Protein AF-A0A6N2Z9L1-F1 (afdb_monomer_lite)

Organism: Enterococcus casseliflavus (NCBI:txid37734)

Foldseek 3Di:
DDDDPPDPPPPDDVVVVVVPDPPVVPPPDDDDDDDDDDDDDPPPPPPPPPPDDDDDDDDDDDDDDDDDDDDDDDDDDDDDDDDDDDDDDDDDDDDDDDDDDDDDDDDDPDVVVVVVVVVVVVVVVVVVVVVVVVVVVVVVVVVVVVVVVVVVVVVVVVVVVVVVVVVVVVVVVVVVVVVVVVVVVVVVVVVVVVVVVVVVVVVVVVVVVVVVVVVVVVVVVVVVVVVVVVVVVVVVVVVVVVVVVVVVVVVVVVVVVVVVVVVVVVVVVVVVVVVVVVVVVVVVVVVVVVVVVVVVVVVVVVVVVVVVVVVVVVVVVVVVVVVVVVVVVVVVVVVVVVVVVVCVVHDDDDDDPPVVVVVVVVVVVVVVVVVVVVVVVVVVVVVVVVVVVVVVVVVVVVVVVVVVVVVVVVVVVVVVVVVVVVVVVVVVVVVVVVVVVVVVVVVVVVVVVVVCVVVVNPPDPPDDPDDDDDDDDD

Secondary structure (DSSP, 8-state):
-------GGGS--HHHHHTT--GGGS-----------------SSS-SSS--SS------------------------------------------------------TTSHHHHHHHHHHHHHHHHHHHHHHHHHHHHHHHHHHHHHHHHHHHHHHHHHHHHHHHHHHHHHHHHHHHHHHHHHHHHHHHHHHHHHHHHHHHHHHHHHHHHHHHHHHHHHHHHHHHHHHHHHHHHHHHHHHHHHHHHHHHHHHHHHHHHHHHHHHHHHHHHHHHHHHHHHHHHHHHHHHHHHHHHHHHHHHHHHHHHHHHHHHHHHHHHHHHHHHHHHHHHHHHHHHHHHHHHTTT------SSHHHHHHHHHHHHHHHHHHHHHHHHHHHHHHHHHHHHHHHHHHHHHHHHHHHHHHHHHHHHHHHHHHHHHHHHHHHHHHHHHHHHHHHHHHHHHHHHHHHHTT------------------

pLDDT: mean 74.45, std 23.79, range [28.25, 97.25]

Radius of gyration: 96.12 Å; chains: 1; bounding box: 191×55×302 Å

Sequence (474 aa):
MAKNKDSWFFTKNIIDEINNVPDELLSLNQEETADFPILGDNRIAQELVHERLLAEKHLDDQETTPAEMTDLEDGEAVDKTSQALEAKEDSVVMDETNNETESVPQEALKSEIQAFEQQLADLQAALEKSEEEKQMAIEEQHLLERQNQELQKEMMLQVVKMDELQGHVDLMEQQASEFQKVNTQLDQDLKIQQTEIFEGVKQMEEMRMKLETTKEELQRVLEEKTALSNELLHALGENQHLRTQLKESEQQAEQLIETSHLLQAAKKENQKLQNEISQLEEPLEQIAQLSAEKNALTIQLVKATEEAATYQSQYEEKERVFNEQFSQLEQSNAELAALQSRIESGEFLQGSEYDLYVEAQEKINQLVQQNEQLTKEIEYSQKEIGEVLLTAKKQASRTLEEAQTEADHLIKAAKLELEGMENKARKILIEIDESKETVSSMYSDLQEKVRQLASGNLQVDFDKSDPQVEQMES

Structure (mmCIF, N/CA/C/O backbone):
data_AF-A0A6N2Z9L1-F1
#
_entry.id   AF-A0A6N2Z9L1-F1
#
loop_
_atom_site.group_PDB
_atom_site.id
_atom_site.type_symbol
_atom_site.label_atom_id
_atom_site.label_alt_id
_atom_site.label_comp_id
_atom_site.label_asym_id
_atom_site.label_entity_id
_atom_site.label_seq_id
_atom_site.pdbx_PDB_ins_code
_atom_site.Cartn_x
_atom_site.Cartn_y
_atom_site.Cartn_z
_atom_site.occupancy
_atom_site.B_iso_or_equiv
_atom_site.auth_seq_id
_atom_site.auth_comp_id
_atom_site.auth_asym_id
_atom_site.auth_atom_id
_atom_site.pdbx_PDB_model_num
ATOM 1 N N . MET A 1 1 ? 9.121 6.129 67.861 1.00 34.56 1 MET A N 1
ATOM 2 C CA . MET A 1 1 ? 9.938 5.436 66.837 1.00 34.56 1 MET A CA 1
ATOM 3 C C . MET A 1 1 ? 8.957 4.656 65.972 1.00 34.56 1 MET A C 1
ATOM 5 O O . MET A 1 1 ? 8.116 4.008 66.565 1.00 34.56 1 MET A O 1
ATOM 9 N N . ALA A 1 2 ? 8.884 4.711 64.649 1.00 37.03 2 ALA A N 1
ATOM 10 C CA . ALA A 1 2 ? 9.593 5.445 63.610 1.00 37.03 2 ALA A CA 1
ATOM 11 C C . ALA A 1 2 ? 8.565 5.766 62.500 1.00 37.03 2 ALA A C 1
ATOM 13 O O . ALA A 1 2 ? 7.611 5.017 62.305 1.00 37.03 2 ALA A O 1
ATOM 14 N N . LYS A 1 3 ? 8.723 6.910 61.828 1.00 39.44 3 LYS A N 1
ATOM 15 C CA . LYS A 1 3 ? 7.923 7.311 60.664 1.00 39.44 3 LYS A CA 1
ATOM 16 C C . LYS A 1 3 ? 8.639 6.783 59.418 1.00 39.44 3 LYS A C 1
ATOM 18 O O . LYS A 1 3 ? 9.708 7.305 59.124 1.00 39.44 3 LYS A O 1
ATOM 23 N N . ASN A 1 4 ? 8.061 5.835 58.683 1.00 41.41 4 ASN A N 1
ATOM 24 C CA . ASN A 1 4 ? 8.526 5.525 57.328 1.00 41.41 4 ASN A CA 1
ATOM 25 C C . ASN A 1 4 ? 7.695 6.335 56.334 1.00 41.41 4 ASN A C 1
ATOM 27 O O . ASN A 1 4 ? 6.544 6.020 56.042 1.00 41.41 4 ASN A O 1
ATOM 31 N N . LYS A 1 5 ? 8.288 7.443 55.887 1.00 46.16 5 LYS A N 1
ATOM 32 C CA . LYS A 1 5 ? 7.905 8.158 54.674 1.00 46.16 5 LYS A CA 1
ATOM 33 C C . LYS A 1 5 ? 8.788 7.621 53.550 1.00 46.16 5 LYS A C 1
ATOM 35 O O . LYS A 1 5 ? 9.787 8.252 53.232 1.00 46.16 5 LYS A O 1
ATOM 40 N N . ASP A 1 6 ? 8.406 6.505 52.946 1.00 44.38 6 ASP A N 1
ATOM 41 C CA . ASP A 1 6 ? 9.036 6.066 51.700 1.00 44.38 6 ASP A CA 1
ATOM 42 C C . ASP A 1 6 ? 8.175 6.559 50.541 1.00 44.38 6 ASP A C 1
ATOM 44 O O . ASP A 1 6 ? 7.318 5.876 49.990 1.00 44.38 6 ASP A O 1
ATOM 48 N N . SER A 1 7 ? 8.366 7.847 50.258 1.00 38.62 7 SER A N 1
ATOM 49 C CA . SER A 1 7 ? 7.917 8.476 49.027 1.00 38.62 7 SER A CA 1
ATOM 50 C C . SER A 1 7 ? 8.816 7.976 47.897 1.00 38.62 7 SER A C 1
ATOM 52 O O . SER A 1 7 ? 10.031 8.164 47.950 1.00 38.62 7 SER A O 1
ATOM 54 N N . TRP A 1 8 ? 8.203 7.403 46.861 1.00 47.47 8 TRP A N 1
ATOM 55 C CA . TRP A 1 8 ? 8.807 6.979 45.585 1.00 47.47 8 TRP A CA 1
ATOM 56 C C . TRP A 1 8 ? 9.683 8.065 44.914 1.00 47.47 8 TRP A C 1
ATOM 58 O O . TRP A 1 8 ? 10.462 7.788 44.009 1.00 47.47 8 TRP A O 1
ATOM 68 N N . PHE A 1 9 ? 9.594 9.317 45.364 1.00 43.88 9 PHE A N 1
ATOM 69 C CA . PHE A 1 9 ? 10.254 10.470 44.756 1.00 43.88 9 PHE A CA 1
ATOM 70 C C . PHE A 1 9 ? 11.714 10.730 45.174 1.00 43.88 9 PHE A C 1
ATOM 72 O O . PHE A 1 9 ? 12.307 11.658 44.633 1.00 43.88 9 PHE A O 1
ATOM 79 N N . PHE A 1 10 ? 12.323 9.963 46.089 1.00 47.03 10 PHE A N 1
ATOM 80 C CA . PHE A 1 10 ? 13.676 10.282 46.599 1.00 47.03 10 PHE A CA 1
ATOM 81 C C . PHE A 1 10 ? 14.790 9.283 46.255 1.00 47.03 10 PHE A C 1
ATOM 83 O O . PHE A 1 10 ? 15.887 9.393 46.796 1.00 47.03 10 PHE A O 1
ATOM 90 N N . THR A 1 11 ? 14.572 8.348 45.329 1.00 50.78 11 THR A N 1
ATOM 91 C CA . THR A 1 11 ? 15.596 7.349 44.957 1.00 50.78 11 THR A CA 1
ATOM 92 C C . THR A 1 11 ? 16.012 7.418 43.488 1.00 50.78 11 THR A C 1
ATOM 94 O O . THR A 1 11 ? 16.220 6.393 42.847 1.00 50.78 11 THR A O 1
ATOM 97 N N . LYS A 1 12 ? 16.177 8.624 42.937 1.00 46.12 12 LYS A N 1
ATOM 98 C CA . LYS A 1 12 ? 16.974 8.808 41.717 1.00 46.12 12 LYS A CA 1
ATOM 99 C C . LYS A 1 12 ? 17.854 10.047 41.827 1.00 46.12 12 LYS A C 1
ATOM 101 O O . LYS A 1 12 ? 17.383 11.179 41.872 1.00 46.12 12 LYS A O 1
ATOM 106 N N . ASN A 1 13 ? 19.151 9.786 41.908 1.00 48.53 13 ASN A N 1
ATOM 107 C CA . ASN A 1 13 ? 20.223 10.760 41.985 1.00 48.53 13 ASN A CA 1
ATOM 108 C C . ASN A 1 13 ? 20.465 11.304 40.565 1.00 48.53 13 ASN A C 1
ATOM 110 O O . ASN A 1 13 ? 21.193 10.703 39.783 1.00 48.53 13 ASN A O 1
ATOM 114 N N . ILE A 1 14 ? 19.810 12.416 40.209 1.00 50.84 14 ILE A N 1
ATOM 115 C CA . ILE A 1 14 ? 19.892 13.062 38.876 1.00 50.84 14 ILE A CA 1
ATOM 116 C C . ILE A 1 14 ? 21.347 13.414 38.493 1.00 50.84 14 ILE A C 1
ATOM 118 O O . ILE A 1 14 ? 21.681 13.532 37.319 1.00 50.84 14 ILE A O 1
ATOM 122 N N . ILE A 1 15 ? 22.238 13.531 39.478 1.00 51.38 15 ILE A N 1
ATOM 123 C CA . ILE A 1 15 ? 23.654 13.856 39.275 1.00 51.38 15 ILE A CA 1
ATOM 124 C C . ILE A 1 15 ? 24.452 12.654 38.731 1.00 51.38 15 ILE A C 1
ATOM 126 O O . ILE A 1 15 ? 25.419 12.857 38.000 1.00 51.38 15 ILE A O 1
ATOM 130 N N . ASP A 1 16 ? 24.024 11.414 38.993 1.00 50.62 16 ASP A N 1
ATOM 131 C CA . ASP A 1 16 ? 24.717 10.219 38.486 1.00 50.62 16 ASP A CA 1
ATOM 132 C C . ASP A 1 16 ? 24.370 9.918 37.012 1.00 50.62 16 ASP A C 1
ATOM 134 O O . ASP A 1 16 ? 25.145 9.263 36.319 1.00 50.62 16 ASP A O 1
ATOM 138 N N . GLU A 1 17 ? 23.254 10.448 36.493 1.00 49.97 17 GLU A N 1
ATOM 139 C CA . GLU A 1 17 ? 22.849 10.322 35.078 1.00 49.97 17 GLU A CA 1
ATOM 140 C C . GLU A 1 17 ? 23.557 11.344 34.161 1.00 49.97 17 GLU A C 1
ATOM 142 O O . GLU A 1 17 ? 23.664 11.110 32.961 1.00 49.97 17 GLU A O 1
ATOM 147 N N . ILE A 1 18 ? 24.115 12.434 34.708 1.00 49.81 18 ILE A N 1
ATOM 148 C CA . ILE A 1 18 ? 24.914 13.410 33.936 1.00 49.81 18 ILE A CA 1
ATOM 149 C C . ILE A 1 18 ? 26.345 12.898 33.699 1.00 49.81 18 ILE A C 1
ATOM 151 O O . ILE A 1 18 ? 26.945 13.203 32.673 1.00 49.81 18 ILE A O 1
ATOM 155 N N . ASN A 1 19 ? 26.879 12.064 34.597 1.00 50.06 19 ASN A N 1
ATOM 156 C CA . ASN A 1 19 ? 28.230 11.503 34.468 1.00 50.06 19 ASN A CA 1
ATOM 157 C C . ASN A 1 19 ? 28.311 10.246 33.583 1.00 50.06 19 ASN A C 1
ATOM 159 O O . ASN A 1 19 ? 29.397 9.697 33.422 1.00 50.06 19 ASN A O 1
ATOM 163 N N . ASN A 1 20 ? 27.190 9.777 33.026 1.00 51.69 20 ASN A N 1
ATOM 164 C CA . ASN A 1 20 ? 27.131 8.579 32.180 1.00 51.69 20 ASN A CA 1
ATOM 165 C C . ASN A 1 20 ? 26.583 8.862 30.772 1.00 51.69 20 ASN A C 1
ATOM 167 O O . ASN A 1 20 ? 26.156 7.942 30.072 1.00 51.69 20 ASN A O 1
ATOM 171 N N . VAL A 1 21 ? 26.594 10.129 30.351 1.00 46.19 21 VAL A N 1
ATOM 172 C CA . VAL A 1 21 ? 26.366 10.486 28.950 1.00 46.19 21 VAL A CA 1
ATOM 173 C C . VAL A 1 21 ? 27.643 10.144 28.171 1.00 46.19 21 VAL A C 1
ATOM 175 O O . VAL A 1 21 ? 28.704 10.658 28.520 1.00 46.19 21 VAL A O 1
ATOM 178 N N . PRO A 1 22 ? 27.581 9.274 27.148 1.00 48.06 22 PRO A N 1
ATOM 179 C CA . PRO A 1 22 ? 28.716 9.022 26.268 1.00 48.06 22 PRO A CA 1
ATOM 180 C C . PRO A 1 22 ? 29.134 10.320 25.566 1.00 48.06 22 PRO A C 1
ATOM 182 O O . PRO A 1 22 ? 28.274 11.049 25.069 1.00 48.06 22 PRO A O 1
ATOM 185 N N . ASP A 1 23 ? 30.440 10.572 25.458 1.00 47.66 23 ASP A N 1
ATOM 186 C CA . ASP A 1 23 ? 31.032 11.757 24.804 1.00 47.66 23 ASP A CA 1
ATOM 187 C C . ASP A 1 23 ? 30.686 11.905 23.298 1.00 47.66 23 ASP A C 1
ATOM 189 O O . ASP A 1 23 ? 31.132 12.839 22.635 1.00 47.66 23 ASP A O 1
ATOM 193 N N . GLU A 1 24 ? 29.849 11.031 22.734 1.00 51.47 24 GLU A N 1
ATOM 194 C CA . GLU A 1 24 ? 29.430 11.043 21.326 1.00 51.47 24 GLU A CA 1
ATOM 195 C C . GLU A 1 24 ? 28.335 12.072 20.987 1.00 51.47 24 GLU A C 1
ATOM 197 O O . GLU A 1 24 ? 27.987 12.223 19.820 1.00 51.47 24 GLU A O 1
ATOM 202 N N . LEU A 1 25 ? 27.806 12.825 21.961 1.00 45.41 25 LEU A N 1
ATOM 203 C CA . LEU A 1 25 ? 26.808 13.884 21.712 1.00 45.41 25 LEU A CA 1
ATOM 204 C C . LEU A 1 25 ? 27.345 15.321 21.847 1.00 45.41 25 LEU A C 1
ATOM 206 O O . LEU A 1 25 ? 26.564 16.271 21.786 1.00 45.41 25 LEU A O 1
ATOM 210 N N . LEU A 1 26 ? 28.664 15.508 21.984 1.00 42.81 26 LEU A N 1
ATOM 211 C CA . LEU A 1 26 ? 29.300 16.834 22.092 1.00 42.81 26 LEU A CA 1
ATOM 212 C C . LEU A 1 26 ? 30.445 17.084 21.090 1.00 42.81 26 LEU A C 1
ATOM 214 O O . LEU A 1 26 ? 31.240 18.004 21.277 1.00 42.81 26 LEU A O 1
ATOM 218 N N . SER A 1 27 ? 30.504 16.341 19.984 1.00 37.16 27 SER A N 1
ATOM 219 C CA . SER A 1 27 ? 31.455 16.570 18.887 1.00 37.16 27 SER A CA 1
ATOM 220 C C . SER A 1 27 ? 30.770 17.105 17.623 1.00 37.16 27 SER A C 1
ATOM 222 O O . SER A 1 27 ? 30.781 16.488 16.565 1.00 37.16 27 SER A O 1
ATOM 224 N N . LEU A 1 28 ? 30.212 18.313 17.705 1.00 34.84 28 LEU A N 1
ATOM 225 C CA . LEU A 1 28 ? 30.018 19.157 16.521 1.00 34.84 28 LEU A CA 1
ATOM 226 C C . LEU A 1 28 ? 31.145 20.182 16.491 1.00 34.84 28 LEU A C 1
ATOM 228 O O . LEU A 1 28 ? 31.010 21.323 16.922 1.00 34.84 28 LEU A O 1
ATOM 232 N N . ASN A 1 29 ? 32.293 19.713 16.017 1.00 33.12 29 ASN A N 1
ATOM 233 C CA . ASN A 1 29 ? 33.396 20.543 15.579 1.00 33.12 29 ASN A CA 1
ATOM 234 C C . ASN A 1 29 ? 33.976 19.946 14.296 1.00 33.12 29 ASN A C 1
ATOM 236 O O . ASN A 1 29 ? 34.119 18.731 14.189 1.00 33.12 29 ASN A O 1
ATOM 240 N N . GLN A 1 30 ? 34.389 20.866 13.425 1.00 32.25 30 GLN A N 1
ATOM 241 C CA . GLN A 1 30 ? 35.396 20.719 12.373 1.00 32.25 30 GLN A CA 1
ATOM 242 C C . GLN A 1 30 ? 34.903 20.256 10.998 1.00 32.25 30 GLN A C 1
ATOM 244 O O . GLN A 1 30 ? 34.936 19.089 10.621 1.00 32.25 30 GLN A O 1
ATOM 249 N N . GLU A 1 31 ? 34.544 21.271 10.206 1.00 39.78 31 GLU A N 1
ATOM 250 C CA . GLU A 1 31 ? 35.056 21.411 8.843 1.00 39.78 31 GLU A CA 1
ATOM 251 C C . GLU A 1 31 ? 36.557 21.079 8.810 1.00 39.78 31 GLU A C 1
ATOM 253 O O . GLU A 1 31 ? 37.349 21.792 9.417 1.00 39.78 31 GLU A O 1
ATOM 258 N N . GLU A 1 32 ? 36.926 19.993 8.133 1.00 39.19 32 GLU A N 1
ATOM 259 C CA . GLU A 1 32 ? 38.132 19.871 7.299 1.00 39.19 32 GLU A CA 1
ATOM 260 C C . GLU A 1 32 ? 38.223 18.450 6.719 1.00 39.19 32 GLU A C 1
ATOM 262 O O . GLU A 1 32 ? 38.509 17.493 7.429 1.00 39.19 32 GLU A O 1
ATOM 267 N N . THR A 1 33 ? 38.026 18.320 5.404 1.00 30.00 33 THR A N 1
ATOM 268 C CA . THR A 1 33 ? 38.770 17.383 4.535 1.00 30.00 33 THR A CA 1
ATOM 269 C C . THR A 1 33 ? 38.878 18.078 3.168 1.00 30.00 33 THR A C 1
ATOM 271 O O . THR A 1 33 ? 37.869 18.385 2.545 1.00 30.00 33 THR A O 1
ATOM 274 N N . ALA A 1 34 ? 40.017 18.685 2.832 1.00 29.78 34 ALA A N 1
ATOM 275 C CA . ALA A 1 34 ? 41.231 18.068 2.287 1.00 29.78 34 ALA A CA 1
ATOM 276 C C . ALA A 1 34 ? 41.051 17.520 0.853 1.00 29.78 34 ALA A C 1
ATOM 278 O O . ALA A 1 34 ? 40.665 16.374 0.647 1.00 29.78 34 ALA A O 1
ATOM 279 N N . ASP A 1 35 ? 41.325 18.410 -0.107 1.00 34.75 35 ASP A N 1
ATOM 280 C CA . ASP A 1 35 ? 42.263 18.270 -1.234 1.00 34.75 35 ASP A CA 1
ATOM 281 C C . ASP A 1 35 ? 42.417 16.909 -1.947 1.00 34.75 35 ASP A C 1
ATOM 283 O O . ASP A 1 35 ? 42.972 15.960 -1.400 1.00 34.75 35 ASP A O 1
ATOM 287 N N . PHE A 1 36 ? 42.072 16.896 -3.243 1.00 28.84 36 PHE A N 1
ATOM 288 C CA . PHE A 1 36 ? 42.640 16.045 -4.304 1.00 28.84 36 PHE A CA 1
ATOM 289 C C . PHE A 1 36 ? 42.504 16.779 -5.667 1.00 28.84 36 PHE A C 1
ATOM 291 O O . PHE A 1 36 ? 41.683 17.684 -5.800 1.00 28.84 36 PHE A O 1
ATOM 298 N N . PRO A 1 37 ? 43.350 16.482 -6.671 1.00 36.31 37 PRO A N 1
ATOM 299 C CA . PRO A 1 37 ? 44.299 17.428 -7.248 1.00 36.31 37 PRO A CA 1
ATOM 300 C C . PRO A 1 37 ? 43.821 18.060 -8.564 1.00 36.31 37 PRO A C 1
ATOM 302 O O . PRO A 1 37 ? 43.278 17.384 -9.435 1.00 36.31 37 PRO A O 1
ATOM 305 N N . ILE A 1 38 ? 44.140 19.344 -8.758 1.00 35.97 38 ILE A N 1
ATOM 306 C CA . ILE A 1 38 ? 44.044 20.029 -10.054 1.00 35.97 38 ILE A CA 1
ATOM 307 C C . ILE A 1 38 ? 45.458 20.152 -10.635 1.00 35.97 38 ILE A C 1
ATOM 309 O O . ILE A 1 38 ? 46.213 21.065 -10.315 1.00 35.97 38 ILE A O 1
ATOM 313 N N . LEU A 1 39 ? 45.805 19.195 -11.491 1.00 33.56 39 LEU A N 1
ATOM 314 C CA . LEU A 1 39 ? 46.892 19.224 -12.475 1.00 33.56 39 LEU A CA 1
ATOM 315 C C . LEU A 1 39 ? 46.379 18.370 -13.648 1.00 33.56 39 LEU A C 1
ATOM 317 O O . LEU A 1 39 ? 46.007 17.225 -13.435 1.00 33.56 39 LEU A O 1
ATOM 321 N N . GLY A 1 40 ? 46.280 18.836 -14.885 1.00 28.25 40 GLY A N 1
ATOM 322 C CA . GLY A 1 40 ? 46.702 20.099 -15.452 1.00 28.25 40 GLY A CA 1
ATOM 323 C C . GLY A 1 40 ? 46.278 20.187 -16.920 1.00 28.25 40 GLY A C 1
ATOM 324 O O . GLY A 1 40 ? 45.536 19.354 -17.434 1.00 28.25 40 GLY A O 1
ATOM 325 N N . ASP A 1 41 ? 46.821 21.213 -17.558 1.00 34.66 41 ASP A N 1
ATOM 326 C CA . ASP A 1 41 ? 46.960 21.376 -19.002 1.00 34.66 41 ASP A CA 1
ATOM 327 C C . ASP A 1 41 ? 45.727 21.853 -19.768 1.00 34.66 41 ASP A C 1
ATOM 329 O O . ASP A 1 41 ? 45.178 21.250 -20.687 1.00 34.66 41 ASP A O 1
ATOM 333 N N . ASN A 1 42 ? 45.425 23.102 -19.432 1.00 41.91 42 ASN A N 1
ATOM 334 C CA . ASN A 1 42 ? 45.226 24.199 -20.370 1.00 41.91 42 ASN A CA 1
ATOM 335 C C . ASN A 1 42 ? 46.070 24.047 -21.661 1.00 41.91 42 ASN A C 1
ATOM 337 O O . ASN A 1 42 ? 47.183 24.564 -21.770 1.00 41.91 42 ASN A O 1
ATOM 341 N N . ARG A 1 43 ? 45.534 23.326 -22.648 1.00 38.75 43 ARG A N 1
ATOM 342 C CA . ARG A 1 43 ? 46.107 23.207 -23.997 1.00 38.75 43 ARG A CA 1
ATOM 343 C C . ARG A 1 43 ? 45.040 23.343 -25.090 1.00 38.75 43 ARG A C 1
ATOM 345 O O . ARG A 1 43 ? 45.110 22.692 -26.120 1.00 38.75 43 ARG A O 1
ATOM 352 N N . ILE A 1 44 ? 44.061 24.222 -24.861 1.00 39.25 44 ILE A N 1
ATOM 353 C CA . ILE A 1 44 ? 43.021 24.600 -25.845 1.00 39.25 44 ILE A CA 1
ATOM 354 C C . ILE A 1 44 ? 43.059 26.125 -26.103 1.00 39.25 44 ILE A C 1
ATOM 356 O O . ILE A 1 44 ? 42.100 26.741 -26.546 1.00 39.25 44 ILE A O 1
ATOM 360 N N . ALA A 1 45 ? 44.202 26.768 -25.838 1.00 38.72 45 ALA A N 1
ATOM 361 C CA . ALA A 1 45 ? 44.409 28.202 -26.071 1.00 38.72 45 ALA A CA 1
ATOM 362 C C . ALA A 1 45 ? 45.512 28.514 -27.105 1.00 38.72 45 ALA A C 1
ATOM 364 O O . ALA A 1 45 ? 46.008 29.637 -27.146 1.00 38.72 45 ALA A O 1
ATOM 365 N N . GLN A 1 46 ? 45.913 27.548 -27.944 1.00 42.44 46 GLN A N 1
ATOM 366 C CA . GLN A 1 46 ? 46.946 27.767 -28.973 1.00 42.44 46 GLN A CA 1
ATOM 367 C C . GLN A 1 46 ? 46.644 27.203 -30.370 1.00 42.44 46 GLN A C 1
ATOM 369 O O . GLN A 1 46 ? 47.536 27.180 -31.209 1.00 42.44 46 GLN A O 1
ATOM 374 N N . GLU A 1 47 ? 45.398 26.851 -30.686 1.00 42.25 47 GLU A N 1
ATOM 375 C CA . GLU A 1 47 ? 45.046 26.354 -32.031 1.00 42.25 47 GLU A CA 1
ATOM 376 C C . GLU A 1 47 ? 43.936 27.169 -32.706 1.00 42.25 47 GLU A C 1
ATOM 378 O O . GLU A 1 47 ? 43.105 26.665 -33.446 1.00 42.25 47 GLU A O 1
ATOM 383 N N . LEU A 1 48 ? 43.955 28.484 -32.471 1.00 43.00 48 LEU A N 1
ATOM 384 C CA . LEU A 1 48 ? 43.043 29.459 -33.083 1.00 43.00 48 LEU A CA 1
ATOM 385 C C . LEU A 1 48 ? 43.757 30.366 -34.106 1.00 43.00 48 LEU A C 1
ATOM 387 O O . LEU A 1 48 ? 43.393 31.527 -34.274 1.00 43.00 48 LEU A O 1
ATOM 391 N N . VAL A 1 49 ? 44.806 29.857 -34.773 1.00 49.09 49 VAL A N 1
ATOM 392 C CA . VAL A 1 49 ? 45.616 30.635 -35.740 1.00 49.09 49 VAL A CA 1
ATOM 393 C C . VAL A 1 49 ? 45.904 29.918 -37.075 1.00 49.09 49 VAL A C 1
ATOM 395 O O . VAL A 1 49 ? 46.470 30.553 -37.958 1.00 49.09 49 VAL A O 1
ATOM 398 N N . HIS A 1 50 ? 45.489 28.666 -37.325 1.00 40.78 50 HIS A N 1
ATOM 399 C CA . HIS A 1 50 ? 45.937 27.977 -38.557 1.00 40.78 50 HIS A CA 1
ATOM 400 C C . HIS A 1 50 ? 44.893 27.453 -39.546 1.00 40.78 50 HIS A C 1
ATOM 402 O O . HIS A 1 50 ? 45.264 26.741 -40.470 1.00 40.78 50 HIS A O 1
ATOM 408 N N . GLU A 1 51 ? 43.632 27.874 -39.477 1.00 39.09 51 GLU A N 1
ATOM 409 C CA . GLU A 1 51 ? 42.674 27.478 -40.522 1.00 39.09 51 GLU A CA 1
ATOM 410 C C . GLU A 1 51 ? 41.760 28.625 -40.946 1.00 39.09 51 GLU A C 1
ATOM 412 O O . GLU A 1 51 ? 40.538 28.601 -40.844 1.00 39.09 51 GLU A O 1
ATOM 417 N N . ARG A 1 52 ? 42.396 29.691 -41.436 1.00 41.97 52 ARG A N 1
ATOM 418 C CA . ARG A 1 52 ? 41.722 30.743 -42.198 1.00 41.97 52 ARG A CA 1
ATOM 419 C C . ARG A 1 52 ? 42.442 30.972 -43.516 1.00 41.97 52 ARG A C 1
ATOM 421 O O . ARG A 1 52 ? 42.999 32.038 -43.745 1.00 41.97 52 ARG A O 1
ATOM 428 N N . LEU A 1 53 ? 42.443 29.958 -44.371 1.00 44.78 53 LEU A N 1
ATOM 429 C CA . LEU A 1 53 ? 42.661 30.128 -45.802 1.00 44.78 53 LEU A CA 1
ATOM 430 C C . LEU A 1 53 ? 42.227 28.856 -46.518 1.00 44.78 53 LEU A C 1
ATOM 432 O O . LEU A 1 53 ? 42.930 27.858 -46.453 1.00 44.78 53 LEU A O 1
ATOM 436 N N . LEU A 1 54 ? 41.082 28.972 -47.199 1.00 40.19 54 LEU A N 1
ATOM 437 C CA . LEU A 1 54 ? 40.566 28.176 -48.322 1.00 40.19 54 LEU A CA 1
ATOM 438 C C . LEU A 1 54 ? 39.145 27.679 -48.053 1.00 40.19 54 LEU A C 1
ATOM 440 O O . LEU A 1 54 ? 38.948 26.566 -47.588 1.00 40.19 54 LEU A O 1
ATOM 444 N N . ALA A 1 55 ? 38.167 28.525 -48.389 1.00 32.12 55 ALA A N 1
ATOM 445 C CA . ALA A 1 55 ? 37.062 28.196 -49.299 1.00 32.12 55 ALA A CA 1
ATOM 446 C C . ALA A 1 55 ? 35.847 29.102 -49.039 1.00 32.12 55 ALA A C 1
ATOM 448 O O . ALA A 1 55 ? 35.047 28.832 -48.153 1.00 32.12 55 ALA A O 1
ATOM 449 N N . GLU A 1 56 ? 35.655 30.121 -49.883 1.00 32.03 56 GLU A N 1
ATOM 450 C CA . GLU A 1 56 ? 34.310 30.588 -50.240 1.00 32.03 56 GLU A CA 1
ATOM 451 C C . GLU A 1 56 ? 34.306 31.165 -51.673 1.00 32.03 56 GLU A C 1
ATOM 453 O O . GLU A 1 56 ? 34.822 32.239 -51.959 1.00 32.03 56 GLU A O 1
ATOM 458 N N . LYS A 1 57 ? 33.872 30.293 -52.588 1.00 35.97 57 LYS A N 1
ATOM 459 C CA . LYS A 1 57 ? 32.972 30.445 -53.749 1.00 35.97 57 LYS A CA 1
ATOM 460 C C . LYS A 1 57 ? 32.634 31.858 -54.313 1.00 35.97 57 LYS A C 1
ATOM 462 O O . LYS A 1 57 ? 32.067 32.660 -53.590 1.00 35.97 57 LYS A O 1
ATOM 467 N N . HIS A 1 58 ? 32.883 32.015 -55.635 1.00 33.25 58 HIS A N 1
ATOM 468 C CA . HIS A 1 58 ? 32.172 32.713 -56.761 1.00 33.25 58 HIS A CA 1
ATOM 469 C C . HIS A 1 58 ? 31.294 33.970 -56.495 1.00 33.25 58 HIS A C 1
ATOM 471 O O . HIS A 1 58 ? 30.624 34.023 -55.479 1.00 33.25 58 HIS A O 1
ATOM 477 N N . LEU A 1 59 ? 31.088 34.989 -57.350 1.00 32.91 59 LEU A N 1
ATOM 478 C CA . LEU A 1 59 ? 31.227 35.349 -58.787 1.00 32.91 59 LEU A CA 1
ATOM 479 C C . LEU A 1 59 ? 31.679 36.853 -58.835 1.00 32.91 59 LEU A C 1
ATOM 481 O O . LEU A 1 59 ? 31.688 37.484 -57.782 1.00 32.91 59 LEU A O 1
ATOM 485 N N . ASP A 1 60 ? 32.113 37.532 -59.905 1.00 30.55 60 ASP A N 1
ATOM 486 C CA . ASP A 1 60 ? 31.531 37.734 -61.245 1.00 30.55 60 ASP A CA 1
ATOM 487 C C . ASP A 1 60 ? 32.512 38.546 -62.132 1.00 30.55 60 ASP A C 1
ATOM 489 O O . ASP A 1 60 ? 33.392 39.237 -61.615 1.00 30.55 60 ASP A O 1
ATOM 493 N N . ASP A 1 61 ? 32.274 38.486 -63.446 1.00 30.80 61 ASP A N 1
ATOM 494 C CA . ASP A 1 61 ? 32.630 39.437 -64.516 1.00 30.80 61 ASP A CA 1
ATOM 495 C C . ASP A 1 61 ? 34.103 39.766 -64.844 1.00 30.80 61 ASP A C 1
ATOM 497 O O . ASP A 1 61 ? 34.762 40.575 -64.195 1.00 30.80 61 ASP A O 1
ATOM 501 N N . GLN A 1 62 ? 34.564 39.292 -66.011 1.00 32.62 62 GLN A N 1
ATOM 502 C CA . GLN A 1 62 ? 34.643 40.159 -67.199 1.00 32.62 62 GLN A CA 1
ATOM 503 C C . GLN A 1 62 ? 34.961 39.382 -68.487 1.00 32.62 62 GLN A C 1
ATOM 505 O O . GLN A 1 62 ? 35.813 38.498 -68.542 1.00 32.62 62 GLN A O 1
ATOM 510 N N . GLU A 1 63 ? 34.232 39.774 -69.529 1.00 31.17 63 GLU A N 1
ATOM 511 C CA . GLU A 1 63 ? 34.365 39.421 -70.937 1.00 31.17 63 GLU A CA 1
ATOM 512 C C . GLU A 1 63 ? 35.762 39.742 -71.500 1.00 31.17 63 GLU A C 1
ATOM 514 O O . GLU A 1 63 ? 36.353 40.768 -71.166 1.00 31.17 63 GLU A O 1
ATOM 519 N N . THR A 1 64 ? 36.262 38.928 -72.436 1.00 29.56 64 THR A N 1
ATOM 520 C CA . THR A 1 64 ? 36.516 39.328 -73.841 1.00 29.56 64 THR A CA 1
ATOM 521 C C . THR A 1 64 ? 37.183 38.194 -74.640 1.00 29.56 64 THR A C 1
ATOM 523 O O . THR A 1 64 ? 38.235 37.697 -74.265 1.00 29.56 64 THR A O 1
ATOM 526 N N . THR A 1 65 ? 36.509 37.834 -75.742 1.00 34.09 65 THR A N 1
ATOM 527 C CA . THR A 1 65 ? 36.970 37.247 -77.026 1.00 34.09 65 THR A CA 1
ATOM 528 C C . THR A 1 65 ? 37.812 35.952 -77.048 1.00 34.09 65 THR A C 1
ATOM 530 O O . THR A 1 65 ? 38.810 35.790 -76.356 1.00 34.09 65 THR A O 1
ATOM 533 N N . PRO A 1 66 ? 37.465 35.031 -77.969 1.00 35.69 66 PRO A N 1
ATOM 534 C CA . PRO A 1 66 ? 38.295 34.940 -79.170 1.00 35.69 66 PRO A CA 1
ATOM 535 C C . PRO A 1 66 ? 37.480 34.868 -80.468 1.00 35.69 66 PRO A C 1
ATOM 537 O O . PRO A 1 66 ? 36.413 34.261 -80.541 1.00 35.69 66 PRO A O 1
ATOM 540 N N . ALA A 1 67 ? 38.016 35.531 -81.490 1.00 31.66 67 ALA A N 1
ATOM 541 C CA . ALA A 1 67 ? 37.488 35.570 -82.84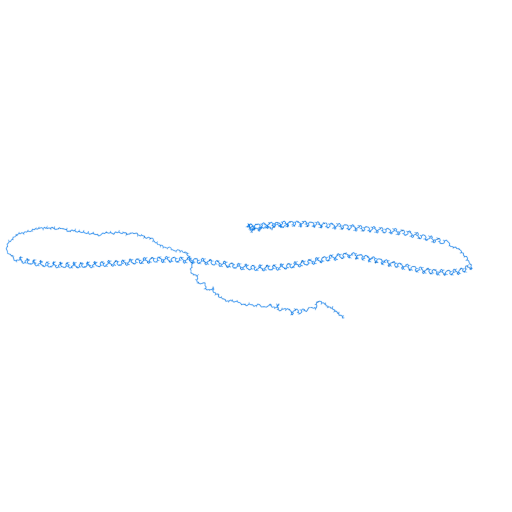1 1.00 31.66 67 ALA A CA 1
ATOM 542 C C . ALA A 1 67 ? 37.814 34.279 -83.612 1.00 31.66 67 ALA A C 1
ATOM 544 O O . ALA A 1 67 ? 38.938 33.786 -83.574 1.00 31.66 67 ALA A O 1
ATOM 545 N N . GLU A 1 68 ? 36.766 33.782 -84.264 1.00 31.67 68 GLU A N 1
ATOM 546 C CA . GLU A 1 68 ? 36.666 33.128 -85.574 1.00 31.67 68 GLU A CA 1
ATOM 547 C C . GLU A 1 68 ? 37.902 32.530 -86.272 1.00 31.67 68 GLU A C 1
ATOM 549 O O . GLU A 1 68 ? 38.876 33.211 -86.566 1.00 31.67 68 GLU A O 1
ATOM 554 N N . MET A 1 69 ? 37.683 31.272 -86.684 1.00 31.94 69 MET A N 1
ATOM 555 C CA . MET A 1 69 ? 37.846 30.711 -88.037 1.00 31.94 69 MET A CA 1
ATOM 556 C C . MET A 1 69 ? 39.199 30.867 -88.745 1.00 31.94 69 MET A C 1
ATOM 558 O O . MET A 1 69 ? 39.618 31.963 -89.085 1.00 31.94 69 MET A O 1
ATOM 562 N N . THR A 1 70 ? 39.779 29.734 -89.147 1.00 32.47 70 THR A N 1
ATOM 563 C CA . THR A 1 70 ? 39.546 29.170 -90.493 1.00 32.47 70 THR A CA 1
ATOM 564 C C . THR A 1 70 ? 40.194 27.792 -90.592 1.00 32.47 70 THR A C 1
ATOM 566 O O . THR A 1 70 ? 41.414 27.673 -90.486 1.00 32.47 70 THR A O 1
ATOM 569 N N . ASP A 1 71 ? 39.362 26.782 -90.837 1.00 34.59 71 ASP A N 1
ATOM 570 C CA . ASP A 1 71 ? 39.730 25.581 -91.581 1.00 34.59 71 ASP A CA 1
ATOM 571 C C . ASP A 1 71 ? 40.051 25.980 -93.028 1.00 34.59 71 ASP A C 1
ATOM 573 O O . ASP A 1 71 ? 39.337 26.802 -93.606 1.00 34.59 71 ASP A O 1
ATOM 577 N N . LEU A 1 72 ? 41.087 25.386 -93.620 1.00 35.72 72 LEU A N 1
ATOM 578 C CA . LEU A 1 72 ? 41.247 25.324 -95.070 1.00 35.72 72 LEU A CA 1
ATOM 579 C C . LEU A 1 72 ? 41.807 23.956 -95.466 1.00 35.72 72 LEU A C 1
ATOM 581 O O . LEU A 1 72 ? 42.856 23.519 -94.991 1.00 35.72 72 LEU A O 1
ATOM 585 N N . GLU A 1 73 ? 41.012 23.326 -96.319 1.00 34.97 73 GLU A N 1
ATOM 586 C CA . GLU A 1 73 ? 41.166 22.061 -97.020 1.00 34.97 73 GLU A CA 1
ATOM 587 C C . GLU A 1 73 ? 42.330 22.048 -98.026 1.00 34.97 73 GLU A C 1
ATOM 589 O O . GLU A 1 73 ? 42.777 23.084 -98.516 1.00 34.97 73 GLU A O 1
ATOM 594 N N . ASP A 1 74 ? 42.727 20.815 -98.348 1.00 31.83 74 ASP A N 1
ATOM 595 C CA . ASP A 1 74 ? 43.046 20.262 -99.667 1.00 31.83 74 ASP A CA 1
ATOM 596 C C . ASP A 1 74 ? 44.009 20.984 -100.623 1.00 31.83 74 ASP A C 1
ATOM 598 O O . ASP A 1 74 ? 43.792 22.080 -101.137 1.00 31.83 74 ASP A O 1
ATOM 602 N N . GLY A 1 75 ? 45.036 20.223 -101.007 1.00 30.42 75 GLY A N 1
ATOM 603 C CA . GLY A 1 75 ? 45.904 20.495 -102.145 1.00 30.42 75 GLY A CA 1
ATOM 604 C C . GLY A 1 75 ? 46.576 19.217 -102.639 1.00 30.42 75 GLY A C 1
ATOM 605 O O . GLY A 1 75 ? 47.777 19.034 -102.455 1.00 30.42 75 GLY A O 1
ATOM 606 N N . GLU A 1 76 ? 45.793 18.323 -103.246 1.00 31.58 76 GLU A N 1
ATOM 607 C CA . GLU A 1 76 ? 46.280 17.214 -104.072 1.00 31.58 76 GLU A CA 1
ATOM 608 C C . GLU A 1 76 ? 46.984 17.707 -105.358 1.00 31.58 76 GLU A C 1
ATOM 610 O O . GLU A 1 76 ? 46.514 18.608 -106.048 1.00 31.58 76 GLU A O 1
ATOM 615 N N . ALA A 1 77 ? 48.104 17.042 -105.664 1.00 32.84 77 ALA A N 1
ATOM 616 C CA . ALA A 1 77 ? 48.568 16.525 -106.961 1.00 32.84 77 ALA A CA 1
ATOM 617 C C . ALA A 1 77 ? 48.367 17.316 -108.276 1.00 32.84 77 ALA A C 1
ATOM 619 O O . ALA A 1 77 ? 47.249 17.431 -108.753 1.00 32.84 77 ALA A O 1
ATOM 620 N N . VAL A 1 78 ? 49.487 17.612 -108.965 1.00 36.12 78 VAL A N 1
ATOM 621 C CA . VAL A 1 78 ? 49.751 17.464 -110.430 1.00 36.12 78 VAL A CA 1
ATOM 622 C C . VAL A 1 78 ? 51.291 17.535 -110.571 1.00 36.12 78 VAL A C 1
ATOM 624 O O . VAL A 1 78 ? 51.865 18.575 -110.279 1.00 36.12 78 VAL A O 1
ATOM 627 N N . ASP A 1 79 ? 52.117 16.504 -110.758 1.00 32.59 79 ASP A N 1
ATOM 628 C CA . ASP A 1 79 ? 52.290 15.440 -111.762 1.00 32.59 79 ASP A CA 1
ATOM 629 C C . ASP A 1 79 ? 52.380 15.861 -113.251 1.00 32.59 79 ASP A C 1
ATOM 631 O O . ASP A 1 79 ? 51.413 16.318 -113.851 1.00 32.59 79 ASP A O 1
ATOM 635 N N . LYS A 1 80 ? 53.542 15.540 -113.852 1.00 34.47 80 LYS A N 1
ATOM 636 C CA . LYS A 1 80 ? 53.909 15.481 -115.293 1.00 34.47 80 LYS A CA 1
ATOM 637 C C . LYS A 1 80 ? 54.205 16.801 -116.033 1.00 34.47 80 LYS A C 1
ATOM 639 O O . LYS A 1 80 ? 53.316 17.591 -116.302 1.00 34.47 80 LYS A O 1
ATOM 644 N N . THR A 1 81 ? 55.444 16.963 -116.520 1.00 33.47 81 THR A N 1
ATOM 645 C CA . THR A 1 81 ? 55.886 16.422 -117.831 1.00 33.47 81 THR A CA 1
ATOM 646 C C . THR A 1 81 ? 57.374 16.707 -118.087 1.00 33.47 81 THR A C 1
ATOM 648 O O . THR A 1 81 ? 57.777 17.857 -118.231 1.00 33.47 81 THR A O 1
ATOM 651 N N . SER A 1 82 ? 58.157 15.635 -118.227 1.00 33.22 82 SER A N 1
ATOM 652 C CA . SER A 1 82 ? 59.440 15.584 -118.939 1.00 33.22 82 SER A CA 1
ATOM 653 C C . SER A 1 82 ? 59.239 14.782 -120.226 1.00 33.22 82 SER A C 1
ATOM 655 O O . SER A 1 82 ? 58.599 13.735 -120.154 1.00 33.22 82 SER A O 1
ATOM 657 N N . GLN A 1 83 ? 59.804 15.258 -121.344 1.00 35.25 83 GLN A N 1
ATOM 658 C CA . GLN A 1 83 ? 60.264 14.566 -122.578 1.00 35.25 83 GLN A CA 1
ATOM 659 C C . GLN A 1 83 ? 60.134 15.563 -123.752 1.00 35.25 83 GLN A C 1
ATOM 661 O O . GLN A 1 83 ? 59.079 16.164 -123.899 1.00 35.25 83 GLN A O 1
ATOM 666 N N . ALA A 1 84 ? 61.156 15.960 -124.517 1.00 30.50 84 ALA A N 1
ATOM 667 C CA . ALA A 1 84 ? 62.231 15.278 -125.257 1.00 30.50 84 ALA A CA 1
ATOM 668 C C . ALA A 1 84 ? 61.956 15.269 -126.781 1.00 30.50 84 ALA A C 1
ATOM 670 O O . ALA A 1 84 ? 60.856 14.942 -127.208 1.00 30.50 84 ALA A O 1
ATOM 671 N N . LEU A 1 85 ? 63.039 15.544 -127.528 1.00 31.12 85 LEU A N 1
ATOM 672 C CA . LEU A 1 85 ? 63.379 15.164 -128.914 1.00 31.12 85 LEU A CA 1
ATOM 673 C C . LEU A 1 85 ? 63.164 16.139 -130.101 1.00 31.12 85 LEU A C 1
ATOM 675 O O . LEU A 1 85 ? 62.060 16.528 -130.458 1.00 31.12 85 LEU A O 1
ATOM 679 N N . GLU A 1 86 ? 64.322 16.372 -130.742 1.00 31.02 86 GLU A N 1
ATOM 680 C CA . GLU A 1 86 ? 64.651 16.191 -132.172 1.00 31.02 86 GLU A CA 1
ATOM 681 C C . GLU A 1 86 ? 64.537 17.324 -133.213 1.00 31.02 86 GLU A C 1
ATOM 683 O O . GLU A 1 86 ? 63.467 17.767 -133.610 1.00 31.02 86 GLU A O 1
ATOM 688 N N . ALA A 1 87 ? 65.736 17.636 -133.735 1.00 32.91 87 ALA A N 1
ATOM 689 C CA . ALA A 1 87 ? 66.162 17.618 -135.140 1.00 32.91 87 ALA A CA 1
ATOM 690 C C . ALA A 1 87 ? 65.564 18.611 -136.152 1.00 32.91 87 ALA A C 1
ATOM 692 O O . ALA A 1 87 ? 64.374 18.607 -136.453 1.00 32.91 87 ALA A O 1
ATOM 693 N N . LYS A 1 88 ? 66.476 19.341 -136.816 1.00 34.66 88 LYS A N 1
ATOM 694 C CA . LYS A 1 88 ? 66.443 19.604 -138.264 1.00 34.66 88 LYS A CA 1
ATOM 695 C C . LYS A 1 88 ? 67.827 20.029 -138.774 1.00 34.66 88 LYS A C 1
ATOM 697 O O . LYS A 1 88 ? 68.249 21.165 -138.575 1.00 34.66 88 LYS A O 1
ATOM 702 N N . GLU A 1 89 ? 68.508 19.096 -139.433 1.00 30.75 89 GLU A N 1
ATOM 703 C CA . GLU A 1 89 ? 69.359 19.387 -140.591 1.00 30.75 89 GLU A CA 1
ATOM 704 C C . GLU A 1 89 ? 68.451 19.771 -141.772 1.00 30.75 89 GLU A C 1
ATOM 706 O O . GLU A 1 89 ? 67.357 19.217 -141.896 1.00 30.75 89 GLU A O 1
ATOM 711 N N . ASP A 1 90 ? 68.859 20.740 -142.598 1.00 31.48 90 ASP A N 1
ATOM 712 C CA . ASP A 1 90 ? 69.193 20.508 -144.014 1.00 31.48 90 ASP A CA 1
ATOM 713 C C . ASP A 1 90 ? 69.486 21.818 -144.773 1.00 31.48 90 ASP A C 1
ATOM 715 O O . ASP A 1 90 ? 68.973 22.887 -144.440 1.00 31.48 90 ASP A O 1
ATOM 719 N N . SER A 1 91 ? 70.212 21.649 -145.886 1.00 30.98 91 SER A N 1
ATOM 720 C CA . SER A 1 91 ? 70.139 22.436 -147.133 1.00 30.98 91 SER A CA 1
ATOM 721 C C . SER A 1 91 ? 71.296 23.385 -147.484 1.00 30.98 91 SER A C 1
ATOM 723 O O . SER A 1 91 ? 71.282 24.588 -147.242 1.00 30.98 91 SER A O 1
ATOM 725 N N . VAL A 1 92 ? 72.216 22.795 -148.247 1.00 30.73 92 VAL A N 1
ATOM 726 C CA . VAL A 1 92 ? 73.009 23.344 -149.361 1.00 30.73 92 VAL A CA 1
ATOM 727 C C . VAL A 1 92 ? 72.193 24.247 -150.304 1.00 30.73 92 VAL A C 1
ATOM 729 O O . VAL A 1 92 ? 71.091 23.859 -150.680 1.00 30.73 92 VAL A O 1
ATOM 732 N N . VAL A 1 93 ? 72.782 25.354 -150.789 1.00 33.62 93 VAL A N 1
ATOM 733 C CA . VAL A 1 93 ? 72.578 25.906 -152.151 1.00 33.62 93 VAL A CA 1
ATOM 734 C C . VAL A 1 93 ? 73.889 26.552 -152.636 1.00 33.62 93 VAL A C 1
ATOM 736 O O . VAL A 1 93 ? 74.472 27.384 -151.946 1.00 33.62 93 VAL A O 1
ATOM 739 N N . MET A 1 94 ? 74.345 26.123 -153.816 1.00 31.52 94 MET A N 1
ATOM 740 C CA . MET A 1 94 ? 75.403 26.718 -154.645 1.00 31.52 94 MET A CA 1
ATOM 741 C C . MET A 1 94 ? 74.852 27.915 -155.427 1.00 31.52 94 MET A C 1
ATOM 743 O O . MET A 1 94 ? 73.694 27.864 -155.824 1.00 31.52 94 MET A O 1
ATOM 747 N N . ASP A 1 95 ? 75.689 28.900 -155.761 1.00 32.62 95 ASP A N 1
ATOM 748 C CA . ASP A 1 95 ? 75.531 29.620 -157.029 1.00 32.62 95 ASP A CA 1
ATOM 749 C C . ASP A 1 95 ? 76.870 30.155 -157.556 1.00 32.62 95 ASP A C 1
ATOM 751 O O . ASP A 1 95 ? 77.783 30.524 -156.816 1.00 32.62 95 ASP A O 1
ATOM 755 N N . GLU A 1 96 ? 76.968 30.108 -158.877 1.00 32.53 96 GLU A N 1
ATOM 756 C CA . GLU A 1 96 ? 78.155 30.102 -159.720 1.00 32.53 96 GLU A CA 1
ATOM 757 C C . GLU A 1 96 ? 78.333 31.421 -160.510 1.00 32.53 96 GLU A C 1
ATOM 759 O O . GLU A 1 96 ? 77.368 32.086 -160.871 1.00 32.53 96 GLU A O 1
ATOM 764 N N . THR A 1 97 ? 79.581 31.670 -160.935 1.00 31.36 97 THR A N 1
ATOM 765 C CA . THR A 1 97 ? 80.019 32.282 -162.223 1.00 31.36 97 THR A CA 1
ATOM 766 C C . THR A 1 97 ? 79.955 33.801 -162.490 1.00 31.36 97 THR A C 1
ATOM 768 O O . THR A 1 97 ? 78.904 34.430 -162.455 1.00 31.36 97 THR A O 1
ATOM 771 N N . ASN A 1 98 ? 81.109 34.364 -162.903 1.00 31.33 98 ASN A N 1
ATOM 772 C CA . ASN A 1 98 ? 81.429 34.950 -164.237 1.00 31.33 98 ASN A CA 1
ATOM 773 C C . ASN A 1 98 ? 82.618 35.934 -164.088 1.00 31.33 98 ASN A C 1
ATOM 775 O O . ASN A 1 98 ? 82.527 36.880 -163.318 1.00 31.33 98 ASN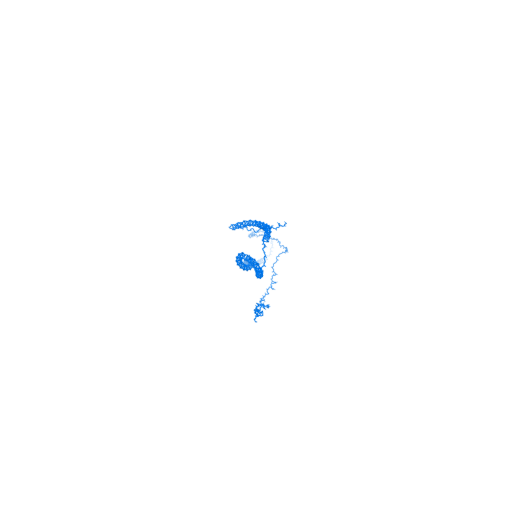 A O 1
ATOM 779 N N . ASN A 1 99 ? 83.839 35.659 -164.567 1.00 30.25 99 ASN A N 1
ATOM 780 C CA . ASN A 1 99 ? 84.363 35.572 -165.942 1.00 30.25 99 ASN A CA 1
ATOM 781 C C . ASN A 1 99 ? 84.471 36.944 -166.637 1.00 30.25 99 ASN A C 1
ATOM 783 O O . ASN A 1 99 ? 83.443 37.536 -166.927 1.00 30.25 99 ASN A O 1
ATOM 787 N N . GLU A 1 100 ? 85.696 37.397 -166.940 1.00 33.16 100 GLU A N 1
ATOM 788 C CA . GLU A 1 100 ? 86.025 38.134 -168.173 1.00 33.16 100 GLU A CA 1
ATOM 789 C C . GLU A 1 100 ? 87.552 38.234 -168.388 1.00 33.16 100 GLU A C 1
ATOM 791 O O . GLU A 1 100 ? 88.332 38.528 -167.482 1.00 33.16 100 GLU A O 1
ATOM 796 N N . THR A 1 101 ? 87.955 37.918 -169.618 1.00 30.45 101 THR A N 1
ATOM 797 C CA . THR A 1 101 ? 89.314 37.851 -170.175 1.00 30.45 101 THR A CA 1
ATOM 798 C C . THR A 1 101 ? 89.544 38.961 -171.210 1.00 30.45 101 THR A C 1
ATOM 800 O O . THR A 1 101 ? 88.581 39.517 -171.721 1.00 30.45 101 THR A O 1
ATOM 803 N N . GLU A 1 102 ? 90.819 39.130 -171.600 1.00 33.19 102 GLU A N 1
ATOM 804 C CA . GLU A 1 102 ? 91.410 39.963 -172.681 1.00 33.19 102 GLU A CA 1
ATOM 805 C C . GLU A 1 102 ? 91.943 41.338 -172.222 1.00 33.19 102 GLU A C 1
ATOM 807 O O . GLU A 1 102 ? 91.261 42.086 -171.542 1.00 33.19 102 GLU A O 1
ATOM 812 N N . SER A 1 103 ? 93.172 41.780 -172.525 1.00 32.69 103 SER A N 1
ATOM 813 C CA . SER A 1 103 ? 94.237 41.283 -173.410 1.00 32.69 103 SER A CA 1
ATOM 814 C C . SER A 1 103 ? 95.616 41.826 -172.984 1.00 32.69 103 SER A C 1
ATOM 816 O O . SER A 1 103 ? 95.734 42.930 -172.461 1.00 32.69 103 SER A O 1
ATOM 818 N N . VAL A 1 104 ? 96.654 41.053 -173.302 1.00 41.25 104 VAL A N 1
ATOM 819 C CA . VAL A 1 104 ? 98.110 41.311 -173.202 1.00 41.25 104 VAL A CA 1
ATOM 820 C C . VAL A 1 104 ? 98.533 42.411 -174.220 1.00 41.25 104 VAL A C 1
ATOM 822 O O . VAL A 1 104 ? 97.849 42.548 -175.236 1.00 41.25 104 VAL A O 1
ATOM 825 N N . PRO A 1 105 ? 99.606 43.216 -173.997 1.00 49.38 105 PRO A N 1
ATOM 826 C CA . PRO A 1 105 ? 100.960 42.804 -174.401 1.00 49.38 105 PRO A CA 1
ATOM 827 C C . PRO A 1 105 ? 102.086 43.015 -173.363 1.00 49.38 105 PRO A C 1
ATOM 829 O O . PRO A 1 105 ? 102.329 44.120 -172.899 1.00 49.38 105 PRO A O 1
ATOM 832 N N . GLN A 1 106 ? 102.799 41.905 -173.137 1.00 44.78 106 GLN A N 1
ATOM 833 C CA . GLN A 1 106 ? 104.237 41.680 -172.912 1.00 44.78 106 GLN A CA 1
ATOM 834 C C . GLN A 1 106 ? 105.027 42.387 -171.784 1.00 44.78 106 GLN A C 1
ATOM 836 O O . GLN A 1 106 ? 105.225 43.593 -171.793 1.00 44.78 106 GLN A O 1
ATOM 841 N N . GLU A 1 107 ? 105.623 41.507 -170.952 1.00 46.19 107 GLU A N 1
ATOM 842 C CA . GLU A 1 107 ? 106.745 41.653 -169.993 1.00 46.19 107 GLU A CA 1
ATOM 843 C C . GLU A 1 107 ? 106.422 41.948 -168.515 1.00 46.19 107 GLU A C 1
ATOM 845 O O . GLU A 1 107 ? 106.482 43.091 -168.086 1.00 46.19 107 GLU A O 1
ATOM 850 N N . ALA A 1 108 ? 106.201 40.890 -167.705 1.00 42.91 108 ALA A N 1
ATOM 851 C CA . ALA A 1 108 ? 106.892 40.665 -166.409 1.00 42.91 108 ALA A CA 1
ATOM 852 C C . ALA A 1 108 ? 106.387 39.406 -165.645 1.00 42.91 108 ALA A C 1
ATOM 854 O O . ALA A 1 108 ? 105.863 39.492 -164.540 1.00 42.91 108 ALA A O 1
ATOM 855 N N . LEU A 1 109 ? 106.616 38.202 -166.184 1.00 50.41 109 LEU A N 1
ATOM 856 C CA . LEU A 1 109 ? 106.242 36.888 -165.609 1.00 50.41 109 LEU A CA 1
ATOM 857 C C . LEU A 1 109 ? 107.047 36.467 -164.341 1.00 50.41 109 LEU A C 1
ATOM 859 O O . LEU A 1 109 ? 107.201 35.280 -164.069 1.00 50.41 109 LEU A O 1
ATOM 863 N N . LYS A 1 110 ? 107.646 37.407 -163.590 1.00 56.44 110 LYS A N 1
ATOM 864 C CA . LYS A 1 110 ? 108.587 37.115 -162.479 1.00 56.44 110 LYS A CA 1
ATOM 865 C C . LYS A 1 110 ? 108.084 37.550 -161.093 1.00 56.44 110 LYS A C 1
ATOM 867 O O . LYS A 1 110 ? 108.594 37.053 -160.096 1.00 56.44 110 LYS A O 1
ATOM 872 N N . SER A 1 111 ? 107.083 38.428 -161.020 1.00 59.28 111 SER A N 1
ATOM 873 C CA . SER A 1 111 ? 106.447 38.869 -159.765 1.00 59.28 111 SER A CA 1
ATOM 874 C C . SER A 1 111 ? 105.339 37.928 -159.276 1.00 59.28 111 SER A C 1
ATOM 876 O O . SER A 1 111 ? 105.029 37.914 -158.091 1.00 59.28 111 SER A O 1
ATOM 878 N N . GLU A 1 112 ? 104.771 37.108 -160.161 1.00 56.81 112 GLU A N 1
ATOM 879 C CA . GLU A 1 112 ? 103.631 36.235 -159.848 1.00 56.81 112 GLU A CA 1
ATOM 880 C C . GLU A 1 112 ? 104.039 34.970 -159.067 1.00 56.81 112 GLU A C 1
ATOM 882 O O . GLU A 1 112 ? 103.305 34.508 -158.200 1.00 56.81 112 GLU A O 1
ATOM 887 N N . ILE A 1 113 ? 105.262 34.463 -159.268 1.00 61.72 113 ILE A N 1
ATOM 888 C CA . ILE A 1 113 ? 105.777 33.300 -158.519 1.00 61.72 113 ILE A CA 1
ATOM 889 C C . ILE A 1 113 ? 106.062 33.657 -157.047 1.00 61.72 113 ILE A C 1
ATOM 891 O O . ILE A 1 113 ? 105.768 32.861 -156.161 1.00 61.72 113 ILE A O 1
ATOM 895 N N . GLN A 1 114 ? 106.553 34.870 -156.763 1.00 61.72 114 GLN A N 1
ATOM 896 C CA . GLN A 1 114 ? 106.760 35.325 -155.379 1.00 61.72 114 GLN A CA 1
ATOM 897 C C . GLN A 1 114 ? 105.440 35.548 -154.624 1.00 61.72 114 GLN A C 1
ATOM 899 O O . GLN A 1 114 ? 105.399 35.377 -153.408 1.00 61.72 114 GLN A O 1
ATOM 904 N N . ALA A 1 115 ? 104.350 35.883 -155.324 1.00 62.84 115 ALA A N 1
ATOM 905 C CA . ALA A 1 115 ? 103.035 36.036 -154.703 1.00 62.84 115 ALA A CA 1
ATOM 906 C C . ALA A 1 115 ? 102.442 34.687 -154.246 1.00 62.84 115 ALA A C 1
ATOM 908 O O . ALA A 1 115 ? 101.825 34.621 -153.183 1.00 62.84 115 ALA A O 1
ATOM 909 N N . PHE A 1 116 ? 102.679 33.603 -154.995 1.00 65.31 116 PHE A N 1
ATOM 910 C CA . PHE A 1 116 ? 102.207 32.267 -154.613 1.00 65.31 116 PHE A CA 1
ATOM 911 C C . PHE A 1 116 ? 102.971 31.664 -153.424 1.00 65.31 116 PHE A C 1
ATOM 913 O O . PHE A 1 116 ? 102.358 31.003 -152.587 1.00 65.31 116 PHE A O 1
ATOM 920 N N . GLU A 1 117 ? 104.278 31.912 -153.297 1.00 61.50 117 GLU A N 1
ATOM 921 C CA . GLU A 1 117 ? 105.046 31.461 -152.123 1.00 61.50 117 GLU A CA 1
ATOM 922 C C . GLU A 1 117 ? 104.584 32.160 -150.832 1.00 61.50 117 GLU A C 1
ATOM 924 O O . GLU A 1 117 ? 104.480 31.515 -149.788 1.00 61.50 117 GLU A O 1
ATOM 929 N N . GLN A 1 118 ? 104.221 33.446 -150.910 1.00 69.12 118 GLN A N 1
ATOM 930 C CA . GLN A 1 118 ? 103.663 34.193 -149.778 1.00 69.12 118 GLN A CA 1
ATOM 931 C C . GLN A 1 118 ? 102.291 33.639 -149.347 1.00 69.12 118 GLN A C 1
ATOM 933 O O . GLN A 1 118 ? 102.050 33.445 -148.159 1.00 69.12 118 GLN A O 1
ATOM 938 N N . GLN A 1 119 ? 101.413 33.308 -150.304 1.00 69.81 119 GLN A N 1
ATOM 939 C CA . GLN A 1 119 ? 100.095 32.729 -150.008 1.00 69.81 119 GLN A CA 1
ATOM 940 C C . GLN A 1 119 ? 100.178 31.338 -149.364 1.00 69.81 119 GLN A C 1
ATOM 942 O O . GLN A 1 119 ? 99.357 31.015 -148.507 1.00 69.81 119 GLN A O 1
ATOM 947 N N . LEU A 1 120 ? 101.163 30.518 -149.742 1.00 66.75 120 LEU A N 1
ATOM 948 C CA . LEU A 1 120 ? 101.392 29.215 -149.109 1.00 66.75 120 LEU A CA 1
ATOM 949 C C . LEU A 1 120 ? 101.875 29.349 -147.660 1.00 66.75 120 LEU A C 1
ATOM 951 O O . LEU A 1 120 ? 101.422 28.590 -146.805 1.00 66.75 120 LEU A O 1
ATOM 955 N N . ALA A 1 121 ? 102.740 30.325 -147.376 1.00 69.38 121 ALA A N 1
ATOM 956 C CA . ALA A 1 121 ? 103.199 30.601 -146.016 1.00 69.38 121 ALA A CA 1
ATOM 957 C C . ALA A 1 121 ? 102.059 31.115 -145.116 1.00 69.38 121 ALA A C 1
ATOM 959 O O . ALA A 1 121 ? 101.909 30.642 -143.990 1.00 69.38 121 ALA A O 1
ATOM 960 N N . ASP A 1 122 ? 101.210 32.012 -145.627 1.00 71.31 122 ASP A N 1
ATOM 961 C CA . ASP A 1 122 ? 100.051 32.524 -144.885 1.00 71.31 122 ASP A CA 1
ATOM 962 C C . ASP A 1 122 ? 98.993 31.431 -144.642 1.00 71.31 122 ASP A C 1
ATOM 964 O O . ASP A 1 122 ? 98.392 31.379 -143.569 1.00 71.31 122 ASP A O 1
ATOM 968 N N . LEU A 1 123 ? 98.798 30.507 -145.594 1.00 71.00 123 LEU A N 1
ATOM 969 C CA . LEU A 1 123 ? 97.922 29.341 -145.420 1.00 71.00 123 LEU A CA 1
ATOM 970 C C . LEU A 1 123 ? 98.469 28.339 -144.398 1.00 71.00 123 LEU A C 1
ATOM 972 O O . LEU A 1 123 ? 97.688 27.780 -143.631 1.00 71.00 123 LEU A O 1
ATOM 976 N N . GLN A 1 124 ? 99.785 28.119 -144.353 1.00 72.12 124 GLN A N 1
ATOM 977 C CA . GLN A 1 124 ? 100.402 27.267 -143.330 1.00 72.12 124 GLN A CA 1
ATOM 978 C C . GLN A 1 124 ? 100.290 27.888 -141.934 1.00 72.12 124 GLN A C 1
ATOM 980 O O . GLN A 1 124 ? 99.912 27.188 -140.999 1.00 72.12 124 GLN A O 1
ATOM 985 N N . ALA A 1 125 ? 100.512 29.198 -141.798 1.00 72.25 125 ALA A N 1
ATOM 986 C CA . ALA A 1 125 ? 100.326 29.906 -140.532 1.00 72.25 125 ALA A CA 1
ATOM 987 C C . ALA A 1 125 ? 98.851 29.937 -140.086 1.00 72.25 125 ALA A C 1
ATOM 989 O O . ALA A 1 125 ? 98.555 29.831 -138.897 1.00 72.25 125 ALA A O 1
ATOM 990 N N . ALA A 1 126 ? 97.909 30.052 -141.028 1.00 72.44 126 ALA A N 1
ATOM 991 C CA . ALA A 1 126 ? 96.479 29.964 -140.737 1.00 72.44 126 ALA A CA 1
ATOM 992 C C . ALA A 1 126 ? 96.057 28.549 -140.309 1.00 72.44 126 ALA A C 1
ATOM 994 O O . ALA A 1 126 ? 95.204 28.412 -139.432 1.00 72.44 126 ALA A O 1
ATOM 995 N N . LEU A 1 127 ? 96.659 27.507 -140.894 1.00 73.94 127 LEU A N 1
ATOM 996 C CA . LEU A 1 127 ? 96.420 26.120 -140.503 1.00 73.94 127 LEU A CA 1
ATOM 997 C C . LEU A 1 127 ? 96.965 25.837 -139.099 1.00 73.94 127 LEU A C 1
ATOM 999 O O . LEU A 1 127 ? 96.233 25.300 -138.279 1.00 73.94 127 LEU A O 1
ATOM 1003 N N . GLU A 1 128 ? 98.196 26.258 -138.801 1.00 75.69 128 GLU A N 1
ATOM 1004 C CA . GLU A 1 128 ? 98.818 26.084 -137.480 1.00 75.69 128 GLU A CA 1
ATOM 1005 C C . GLU A 1 128 ? 98.027 26.833 -136.395 1.00 75.69 128 GLU A C 1
ATOM 1007 O O . GLU A 1 128 ? 97.693 26.263 -135.358 1.00 75.69 128 GLU A O 1
ATOM 1012 N N . LYS A 1 129 ? 97.582 28.063 -136.683 1.00 77.50 129 LYS A N 1
ATOM 1013 C CA . LYS A 1 129 ? 96.696 28.822 -135.791 1.00 77.50 129 LYS A CA 1
ATOM 1014 C C . LYS A 1 129 ? 95.330 28.151 -135.598 1.00 77.50 129 LYS A C 1
ATOM 1016 O O . LYS A 1 129 ? 94.797 28.147 -134.493 1.00 77.50 129 LYS A O 1
ATOM 1021 N N . SER A 1 130 ? 94.751 27.577 -136.654 1.00 77.25 130 SER A N 1
ATOM 1022 C CA . SER A 1 130 ? 93.478 26.851 -136.566 1.00 77.25 130 SER A CA 1
ATOM 1023 C C . SER A 1 130 ? 93.615 25.537 -135.789 1.00 77.25 130 SER A C 1
ATOM 1025 O O . SER A 1 130 ? 92.694 25.159 -135.063 1.00 77.25 130 SER A O 1
ATOM 1027 N N . GLU A 1 131 ? 94.751 24.849 -135.906 1.00 75.69 131 GLU A N 1
ATOM 1028 C CA . GLU A 1 131 ? 95.069 23.660 -135.114 1.00 75.69 131 GLU A CA 1
ATOM 1029 C C . GLU A 1 131 ? 95.277 24.009 -133.635 1.00 75.69 131 GLU A C 1
ATOM 1031 O O . GLU A 1 131 ? 94.742 23.306 -132.778 1.00 75.69 131 GLU A O 1
ATOM 1036 N N . GLU A 1 132 ? 95.946 25.123 -133.320 1.00 77.81 132 GLU A N 1
ATOM 1037 C CA . GLU A 1 132 ? 96.057 25.645 -131.951 1.00 77.81 132 GLU A CA 1
ATOM 1038 C C . GLU A 1 132 ? 94.692 26.047 -131.367 1.00 77.81 132 GLU A C 1
ATOM 1040 O O . GLU A 1 132 ? 94.373 25.681 -130.236 1.00 77.81 132 GLU A O 1
ATOM 1045 N N . GLU A 1 133 ? 93.844 26.743 -132.132 1.00 77.50 133 GLU A N 1
ATOM 1046 C CA . GLU A 1 133 ? 92.478 27.100 -131.714 1.00 77.50 133 GLU A CA 1
ATOM 1047 C C . GLU A 1 133 ? 91.616 25.853 -131.467 1.00 77.50 133 GLU A C 1
ATOM 1049 O O . GLU A 1 133 ? 90.884 25.782 -130.478 1.00 77.50 133 GLU A O 1
ATOM 1054 N N . LYS A 1 134 ? 91.741 24.828 -132.317 1.00 78.69 134 LYS A N 1
ATOM 1055 C CA . LYS A 1 134 ? 91.065 23.540 -132.130 1.00 78.69 134 LYS A CA 1
ATOM 1056 C C . LYS A 1 134 ? 91.580 22.804 -130.893 1.00 78.69 134 LYS A C 1
ATOM 1058 O O . LYS A 1 134 ? 90.781 22.214 -130.169 1.00 78.69 134 LYS A O 1
ATOM 1063 N N . GLN A 1 135 ? 92.885 22.843 -130.637 1.00 81.00 135 GLN A N 1
ATOM 1064 C CA . GLN A 1 135 ? 93.484 22.225 -129.458 1.00 81.00 135 GLN A CA 1
ATOM 1065 C C . GLN A 1 135 ? 93.027 22.925 -128.169 1.00 81.00 135 GLN A C 1
ATOM 1067 O O . GLN A 1 135 ? 92.631 22.246 -127.223 1.00 81.00 135 GLN A O 1
ATOM 1072 N N . MET A 1 136 ? 92.977 24.262 -128.155 1.00 82.31 136 MET A N 1
ATOM 1073 C CA . MET A 1 136 ? 92.423 25.030 -127.033 1.00 82.31 136 MET A CA 1
ATOM 1074 C C . MET A 1 136 ? 90.935 24.738 -126.812 1.00 82.31 136 MET A C 1
ATOM 1076 O O . MET A 1 136 ? 90.519 24.559 -125.672 1.00 82.31 136 MET A O 1
ATOM 1080 N N . ALA A 1 137 ? 90.138 24.615 -127.879 1.00 78.25 137 ALA A N 1
ATOM 1081 C CA . ALA A 1 137 ? 88.721 24.268 -127.769 1.00 78.25 137 ALA A CA 1
ATOM 1082 C C . ALA A 1 137 ? 88.500 22.851 -127.204 1.00 78.25 137 ALA A C 1
ATOM 1084 O O . ALA A 1 137 ? 87.573 22.631 -126.428 1.00 78.25 137 ALA A O 1
ATOM 1085 N N . ILE A 1 138 ? 89.364 21.888 -127.550 1.00 82.31 138 ILE A N 1
ATOM 1086 C CA . ILE A 1 138 ? 89.340 20.531 -126.977 1.00 82.31 138 ILE A CA 1
ATOM 1087 C C . ILE A 1 138 ? 89.704 20.567 -125.487 1.00 82.31 138 ILE A C 1
ATOM 1089 O O . ILE A 1 138 ? 89.059 19.904 -124.674 1.00 82.31 138 ILE A O 1
ATOM 1093 N N . GLU A 1 139 ? 90.717 21.347 -125.106 1.00 81.62 139 GLU A N 1
ATOM 1094 C CA . GLU A 1 139 ? 91.096 21.525 -123.701 1.00 81.62 139 GLU A CA 1
ATOM 1095 C C . GLU A 1 139 ? 89.990 22.212 -122.887 1.00 81.62 139 GLU A C 1
ATOM 1097 O O . GLU A 1 139 ? 89.685 21.771 -121.776 1.00 81.62 139 GLU A O 1
ATOM 1102 N N . GLU A 1 140 ? 89.332 23.227 -123.452 1.00 84.25 140 GLU A N 1
ATOM 1103 C CA . GLU A 1 140 ? 88.171 23.894 -122.859 1.00 84.25 140 GLU A CA 1
ATOM 1104 C C . GLU A 1 140 ? 86.981 22.932 -122.717 1.00 84.25 140 GLU A C 1
ATOM 1106 O O . GLU A 1 140 ? 86.369 22.866 -121.649 1.00 84.25 140 GLU A O 1
ATOM 1111 N N . GLN A 1 141 ? 86.700 22.110 -123.733 1.00 83.38 141 GLN A N 1
ATOM 1112 C CA . GLN A 1 141 ? 85.652 21.089 -123.676 1.00 83.38 141 GLN A CA 1
ATOM 1113 C C . GLN A 1 141 ? 85.931 20.050 -122.581 1.00 83.38 141 GLN A C 1
ATOM 1115 O O . GLN A 1 141 ? 85.033 19.723 -121.804 1.00 83.38 141 GLN A O 1
ATOM 1120 N N . HIS A 1 142 ? 87.169 19.563 -122.461 1.00 86.81 142 HIS A N 1
ATOM 1121 C CA . HIS A 1 142 ? 87.555 18.646 -121.387 1.00 86.81 142 HIS A CA 1
ATOM 1122 C C . HIS A 1 142 ? 87.488 19.296 -119.998 1.00 86.81 142 HIS A C 1
ATOM 1124 O O . HIS A 1 142 ? 87.176 18.613 -119.017 1.00 86.81 142 HIS A O 1
ATOM 1130 N N . LEU A 1 143 ? 87.766 20.598 -119.887 1.00 89.25 143 LEU A N 1
ATOM 1131 C CA . LEU A 1 143 ? 87.620 21.340 -118.636 1.00 89.25 143 LEU A CA 1
ATOM 1132 C C . LEU A 1 143 ? 86.144 21.474 -118.238 1.00 89.25 143 LEU A C 1
ATOM 1134 O O . LEU A 1 143 ? 85.802 21.184 -117.092 1.00 89.25 143 LEU A O 1
ATOM 1138 N N . LEU A 1 144 ? 85.275 21.843 -119.181 1.00 86.50 144 LEU A N 1
ATOM 1139 C CA . LEU A 1 144 ? 83.821 21.905 -118.997 1.00 86.50 144 LEU A CA 1
ATOM 1140 C C . LEU A 1 144 ? 83.231 20.541 -118.635 1.00 86.50 144 LEU A C 1
ATOM 1142 O O . LEU A 1 144 ? 82.387 20.442 -117.749 1.00 86.50 144 LEU A O 1
ATOM 1146 N N . GLU A 1 145 ? 83.689 19.472 -119.281 1.00 86.88 145 GLU A N 1
ATOM 1147 C CA . GLU A 1 145 ? 83.252 18.112 -118.974 1.00 86.88 145 GLU A CA 1
ATOM 1148 C C . GLU A 1 145 ? 83.680 17.693 -117.560 1.00 86.88 145 GLU A C 1
ATOM 1150 O O . GLU A 1 145 ? 82.881 17.122 -116.817 1.00 86.88 145 GLU A O 1
ATOM 1155 N N . ARG A 1 146 ? 84.897 18.060 -117.135 1.00 88.31 146 ARG A N 1
ATOM 1156 C CA . ARG A 1 146 ? 85.362 17.848 -115.758 1.00 88.31 146 ARG A CA 1
ATOM 1157 C C . ARG A 1 146 ? 84.532 18.645 -114.747 1.00 88.31 146 ARG A C 1
ATOM 1159 O O . ARG A 1 146 ? 84.130 18.079 -113.735 1.00 88.31 146 ARG A O 1
ATOM 1166 N N . GLN A 1 147 ? 84.227 19.912 -115.036 1.00 90.81 147 GLN A N 1
ATOM 1167 C CA . GLN A 1 147 ? 83.370 20.750 -114.189 1.00 90.81 147 GLN A CA 1
ATOM 1168 C C . GLN A 1 147 ? 81.948 20.187 -114.080 1.00 90.81 147 GLN A C 1
ATOM 1170 O O . GLN A 1 147 ? 81.407 20.098 -112.981 1.00 90.81 147 GLN A O 1
ATOM 1175 N N . ASN A 1 148 ? 81.355 19.734 -115.187 1.00 86.94 148 ASN A N 1
ATOM 1176 C CA . ASN A 1 148 ? 80.038 19.095 -115.175 1.00 86.94 148 ASN A CA 1
ATOM 1177 C C . ASN A 1 148 ? 80.039 17.786 -114.372 1.00 86.94 148 ASN A C 1
ATOM 1179 O O . ASN A 1 148 ? 79.088 17.519 -113.638 1.00 86.94 148 ASN A O 1
ATOM 1183 N N . GLN A 1 149 ? 81.103 16.982 -114.462 1.00 90.81 149 GLN A N 1
ATOM 1184 C CA . GLN A 1 149 ? 81.253 15.776 -113.643 1.00 90.81 149 GLN A CA 1
ATOM 1185 C C . GLN A 1 149 ? 81.398 16.099 -112.148 1.00 90.81 149 GLN A C 1
ATOM 1187 O O . GLN A 1 149 ? 80.861 15.371 -111.313 1.00 90.81 149 GLN A O 1
ATOM 1192 N N . GLU A 1 150 ? 82.117 17.164 -111.789 1.00 89.12 150 GLU A N 1
ATOM 1193 C CA . GLU A 1 150 ? 82.224 17.632 -110.401 1.00 89.12 150 GLU A CA 1
ATOM 1194 C C . GLU A 1 150 ? 80.874 18.128 -109.870 1.00 89.12 150 GLU A C 1
ATOM 1196 O O . GLU A 1 150 ? 80.446 17.678 -108.808 1.00 89.12 150 GLU A O 1
ATOM 1201 N N . LEU A 1 151 ? 80.151 18.938 -110.649 1.00 90.94 151 LEU A N 1
ATOM 1202 C CA . LEU A 1 151 ? 78.817 19.426 -110.294 1.00 90.94 151 LEU A CA 1
ATOM 1203 C C . LEU A 1 151 ? 77.816 18.273 -110.108 1.00 90.94 151 LEU A C 1
ATOM 1205 O O . LEU A 1 151 ? 77.033 18.269 -109.162 1.00 90.94 151 LEU A O 1
ATOM 1209 N N . GLN A 1 152 ? 77.856 17.256 -110.976 1.00 89.75 152 GLN A N 1
ATOM 1210 C CA . GLN A 1 152 ? 77.013 16.063 -110.839 1.00 89.75 152 GLN A CA 1
ATOM 1211 C C . GLN A 1 152 ? 77.325 15.273 -109.565 1.00 89.75 152 GLN A C 1
ATOM 1213 O O . GLN A 1 152 ? 76.402 14.798 -108.902 1.00 89.75 152 GLN A O 1
ATOM 1218 N N . LYS A 1 153 ? 78.606 15.136 -109.199 1.00 90.62 153 LYS A N 1
ATOM 1219 C CA . LYS A 1 153 ? 79.002 14.490 -107.939 1.00 90.62 153 LYS A CA 1
ATOM 1220 C C . LYS A 1 153 ? 78.521 15.283 -106.729 1.00 90.62 153 LYS A C 1
ATOM 1222 O O . LYS A 1 153 ? 78.038 14.679 -105.777 1.00 90.62 153 LYS A O 1
ATOM 1227 N N . GLU A 1 154 ? 78.636 16.607 -106.769 1.00 89.88 154 GLU A N 1
ATOM 1228 C CA . GLU A 1 154 ? 78.169 17.485 -105.695 1.00 89.88 154 GLU A CA 1
ATOM 1229 C C . GLU A 1 154 ? 76.644 17.421 -105.542 1.00 89.88 154 GLU A C 1
ATOM 1231 O O . GLU A 1 154 ? 76.146 17.237 -104.433 1.00 89.88 154 GLU A O 1
ATOM 1236 N N . MET A 1 155 ? 75.906 17.433 -106.655 1.00 89.00 155 MET A N 1
ATOM 1237 C CA . MET A 1 155 ? 74.455 17.239 -106.664 1.00 89.00 155 MET A CA 1
ATOM 1238 C C . MET A 1 155 ? 74.062 15.869 -106.095 1.00 89.00 155 MET A C 1
ATOM 1240 O O . MET A 1 155 ? 73.173 15.786 -105.252 1.00 89.00 155 MET A O 1
ATOM 1244 N N . MET A 1 156 ? 74.743 14.791 -106.500 1.00 90.88 156 MET A N 1
ATOM 1245 C CA . MET A 1 156 ? 74.487 13.449 -105.968 1.00 90.88 156 MET A CA 1
ATOM 1246 C C . MET A 1 156 ? 74.756 13.380 -104.458 1.00 90.88 156 MET A C 1
ATOM 1248 O O . MET A 1 156 ? 73.971 12.791 -103.719 1.00 90.88 156 MET A O 1
ATOM 1252 N N . LEU A 1 157 ? 75.830 14.016 -103.982 1.00 92.56 157 LEU A N 1
ATOM 1253 C CA . LEU A 1 157 ? 76.142 14.097 -102.556 1.00 92.56 157 LEU A CA 1
ATOM 1254 C C . LEU A 1 157 ? 75.078 14.892 -101.786 1.00 92.56 157 LEU A C 1
ATOM 1256 O O . LEU A 1 157 ? 74.718 14.521 -100.670 1.00 92.56 157 LEU A O 1
ATOM 1260 N N . GLN A 1 158 ? 74.553 15.966 -102.379 1.00 91.00 158 GLN A N 1
ATOM 1261 C CA . GLN A 1 158 ? 73.494 16.771 -101.779 1.00 91.00 158 GLN A CA 1
ATOM 1262 C C . GLN A 1 158 ? 72.174 15.999 -101.674 1.00 91.00 158 GLN A C 1
ATOM 1264 O O . GLN A 1 158 ? 71.506 16.109 -100.649 1.00 91.00 158 GLN A O 1
ATOM 1269 N N . VAL A 1 159 ? 71.834 15.179 -102.675 1.00 91.19 159 VAL A N 1
ATOM 1270 C CA . VAL A 1 159 ? 70.670 14.276 -102.627 1.00 91.19 159 VAL A CA 1
ATOM 1271 C C . VAL A 1 159 ? 70.819 13.261 -101.495 1.00 91.19 159 VAL A C 1
ATOM 1273 O O . VAL A 1 159 ? 69.928 13.163 -100.662 1.00 91.19 159 VAL A O 1
ATOM 1276 N N . VAL A 1 160 ? 71.973 12.591 -101.387 1.00 91.94 160 VAL A N 1
ATOM 1277 C CA . VAL A 1 160 ? 72.231 11.631 -100.295 1.00 91.94 160 VAL A CA 1
ATOM 1278 C C . VAL A 1 160 ? 72.116 12.302 -98.925 1.00 91.94 160 VAL A C 1
ATOM 1280 O O . VAL A 1 160 ? 71.489 11.764 -98.019 1.00 91.94 160 VAL A O 1
ATOM 1283 N N . LYS A 1 161 ? 72.666 13.511 -98.772 1.00 92.25 161 LYS A N 1
ATOM 1284 C CA . LYS A 1 161 ? 72.549 14.274 -97.524 1.00 92.25 161 LYS A CA 1
ATOM 1285 C C . LYS A 1 161 ? 71.102 14.678 -97.223 1.00 92.25 161 LYS A C 1
ATOM 1287 O O . LYS A 1 161 ? 70.728 14.760 -96.056 1.00 92.25 161 LYS A O 1
ATOM 1292 N N . MET A 1 162 ? 70.303 14.965 -98.249 1.00 91.38 162 MET A N 1
ATOM 1293 C CA . MET A 1 162 ? 68.887 15.280 -98.082 1.00 91.38 162 MET A CA 1
ATOM 1294 C C . MET A 1 162 ? 68.093 14.046 -97.647 1.00 91.38 162 MET A C 1
ATOM 1296 O O . MET A 1 162 ? 67.291 14.167 -96.729 1.00 91.38 162 MET A O 1
ATOM 1300 N N . ASP A 1 163 ? 68.388 12.870 -98.204 1.00 91.62 163 ASP A N 1
ATOM 1301 C CA . ASP A 1 163 ? 67.796 11.596 -97.773 1.00 91.62 163 ASP A CA 1
ATOM 1302 C C . ASP A 1 163 ? 68.172 11.257 -96.317 1.00 91.62 163 ASP A C 1
ATOM 1304 O O . ASP A 1 163 ? 67.315 10.859 -95.528 1.00 91.62 163 ASP A O 1
ATOM 1308 N N . GLU A 1 164 ? 69.434 11.465 -95.919 1.00 91.38 164 GLU A N 1
ATOM 1309 C CA . GLU A 1 164 ? 69.878 11.286 -94.526 1.00 91.38 164 GLU A CA 1
ATOM 1310 C C . GLU A 1 164 ? 69.163 12.248 -93.564 1.00 91.38 164 GLU A C 1
ATOM 1312 O O . GLU A 1 164 ? 68.716 11.843 -92.488 1.00 91.38 164 GLU A O 1
ATOM 1317 N N . LEU A 1 165 ? 69.029 13.524 -93.943 1.00 92.31 165 LEU A N 1
ATOM 1318 C CA . LEU A 1 165 ? 68.295 14.514 -93.153 1.00 92.31 165 LEU A CA 1
ATOM 1319 C C . LEU A 1 165 ? 66.803 14.185 -93.074 1.00 92.31 165 LEU A C 1
ATOM 1321 O O . LEU A 1 165 ? 66.229 14.322 -91.997 1.00 92.31 165 LEU A O 1
ATOM 1325 N N . GLN A 1 166 ? 66.193 13.712 -94.162 1.00 91.38 166 GLN A N 1
ATOM 1326 C CA . GLN A 1 166 ? 64.801 13.271 -94.165 1.00 91.38 166 GLN A CA 1
ATOM 1327 C C . GLN A 1 166 ? 64.604 12.088 -93.213 1.00 91.38 166 GLN A C 1
ATOM 1329 O O . GLN A 1 166 ? 63.707 12.128 -92.379 1.00 91.38 166 GLN A O 1
ATOM 1334 N N . GLY A 1 167 ? 65.503 11.099 -93.228 1.00 92.12 167 GLY A N 1
ATOM 1335 C CA . GLY A 1 167 ? 65.458 9.991 -92.270 1.00 92.12 167 GLY A CA 1
ATOM 1336 C C . GLY A 1 167 ? 65.584 10.445 -90.808 1.00 92.12 167 GLY A C 1
ATOM 1337 O O . GLY A 1 167 ? 64.946 9.876 -89.920 1.00 92.12 167 GLY A O 1
ATOM 1338 N N . HIS A 1 168 ? 66.366 11.495 -90.535 1.00 92.50 168 HIS A N 1
ATOM 1339 C CA . HIS A 1 168 ? 66.419 12.112 -89.206 1.00 92.50 168 HIS A CA 1
ATOM 1340 C C . HIS A 1 168 ? 65.122 12.840 -88.828 1.00 92.50 168 HIS A C 1
ATOM 1342 O O . HIS A 1 168 ? 64.716 12.756 -87.667 1.00 92.50 168 HIS A O 1
ATOM 1348 N N . VAL A 1 169 ? 64.480 13.532 -89.775 1.00 92.44 169 VAL A N 1
ATOM 1349 C CA . VAL A 1 169 ? 63.172 14.177 -89.569 1.00 92.44 169 VAL A CA 1
ATOM 1350 C C . VAL A 1 169 ? 62.111 13.124 -89.261 1.00 92.44 169 VAL A C 1
ATOM 1352 O O . VAL A 1 169 ? 61.446 13.243 -88.237 1.00 92.44 169 VAL A O 1
ATOM 1355 N N . ASP A 1 170 ? 62.033 12.050 -90.047 1.00 92.94 170 ASP A N 1
ATOM 1356 C CA . ASP A 1 170 ? 61.070 10.961 -89.844 1.00 92.94 170 ASP A CA 1
ATOM 1357 C C . ASP A 1 170 ? 61.243 10.309 -88.457 1.00 92.94 170 ASP A C 1
ATOM 1359 O O . ASP A 1 170 ? 60.270 10.046 -87.745 1.00 92.94 170 ASP A O 1
ATOM 1363 N N . LEU A 1 171 ? 62.493 10.095 -88.021 1.00 94.06 171 LEU A N 1
ATOM 1364 C CA . LEU A 1 171 ? 62.783 9.571 -86.683 1.00 94.06 171 LEU A CA 1
ATOM 1365 C C . LEU A 1 171 ? 62.362 10.552 -85.576 1.00 94.06 171 LEU A C 1
ATOM 1367 O O . LEU A 1 171 ? 61.829 10.126 -84.550 1.00 94.06 171 LEU A O 1
ATOM 1371 N N . MET A 1 172 ? 62.596 11.855 -85.763 1.00 92.00 172 MET A N 1
ATOM 1372 C CA . MET A 1 172 ? 62.154 12.886 -84.819 1.00 92.00 172 MET A CA 1
ATOM 1373 C C . MET A 1 172 ? 60.628 12.983 -84.751 1.00 92.00 172 MET A C 1
ATOM 1375 O O . MET A 1 172 ? 60.085 13.110 -83.656 1.00 92.00 172 MET A O 1
ATOM 1379 N N . GLU A 1 173 ? 59.929 12.882 -85.881 1.00 92.19 173 GLU A N 1
ATOM 1380 C CA . GLU A 1 173 ? 58.464 12.851 -85.933 1.00 92.19 173 GLU A CA 1
ATOM 1381 C C . GLU A 1 173 ? 57.906 11.614 -85.226 1.00 92.19 173 GLU A C 1
ATOM 1383 O O . GLU A 1 173 ? 56.960 11.722 -84.438 1.00 92.19 173 GLU A O 1
ATOM 1388 N N . GLN A 1 174 ? 58.531 10.449 -85.422 1.00 93.44 174 GLN A N 1
ATOM 1389 C CA . GLN A 1 174 ? 58.161 9.237 -84.697 1.00 93.44 174 GLN A CA 1
ATOM 1390 C C . GLN A 1 174 ? 58.338 9.422 -83.182 1.00 93.44 174 GLN A C 1
ATOM 1392 O O . GLN A 1 174 ? 57.416 9.129 -82.417 1.00 93.44 174 GLN A O 1
ATOM 1397 N N . GLN A 1 175 ? 59.482 9.955 -82.741 1.00 93.94 175 GLN A N 1
ATOM 1398 C CA . GLN A 1 175 ? 59.729 10.234 -81.323 1.00 93.94 175 GLN A CA 1
ATOM 1399 C C . GLN A 1 175 ? 58.736 11.255 -80.759 1.00 93.94 175 GLN A C 1
ATOM 1401 O O . GLN A 1 175 ? 58.211 11.056 -79.666 1.00 93.94 175 GLN A O 1
ATOM 1406 N N . ALA A 1 176 ? 58.431 12.324 -81.498 1.00 92.12 176 ALA A N 1
ATOM 1407 C CA . ALA A 1 176 ? 57.441 13.319 -81.094 1.00 92.12 176 ALA A CA 1
ATOM 1408 C C . ALA A 1 176 ? 56.045 12.694 -80.935 1.00 92.12 176 ALA A C 1
ATOM 1410 O O . ALA A 1 176 ? 55.361 12.960 -79.946 1.00 92.12 176 ALA A O 1
ATOM 1411 N N . SER A 1 177 ? 55.652 11.805 -81.854 1.00 93.31 177 SER A N 1
ATOM 1412 C CA . SER A 1 177 ? 54.393 11.057 -81.775 1.00 93.31 177 SER A CA 1
ATOM 1413 C C . SER A 1 177 ? 54.347 10.128 -80.556 1.00 93.31 177 SER A C 1
ATOM 1415 O O . SER A 1 177 ? 53.336 10.065 -79.853 1.00 93.31 177 SER A O 1
ATOM 1417 N N . GLU A 1 178 ? 55.443 9.423 -80.264 1.00 94.25 178 GLU A N 1
ATOM 1418 C CA . GLU A 1 178 ? 55.561 8.569 -79.078 1.00 94.25 178 GLU A CA 1
ATOM 1419 C C . GLU A 1 178 ? 55.488 9.386 -77.780 1.00 94.25 178 GLU A C 1
ATOM 1421 O O . GLU A 1 178 ? 54.716 9.034 -76.886 1.00 94.25 178 GLU A O 1
ATOM 1426 N N . PHE A 1 179 ? 56.190 10.520 -77.689 1.00 93.75 179 PHE A N 1
ATOM 1427 C CA . PHE A 1 179 ? 56.091 11.424 -76.540 1.00 93.75 179 PHE A CA 1
ATOM 1428 C C . PHE A 1 179 ? 54.683 11.991 -76.364 1.00 93.75 179 PHE A C 1
ATOM 1430 O O . PHE A 1 179 ? 54.193 12.070 -75.239 1.00 93.75 179 PHE A O 1
ATOM 1437 N N . GLN A 1 180 ? 53.998 12.343 -77.454 1.00 94.25 180 GLN A N 1
ATOM 1438 C CA . GLN A 1 180 ? 52.617 12.812 -77.393 1.00 94.25 180 GLN A CA 1
ATOM 1439 C C . GLN A 1 180 ? 51.673 11.717 -76.870 1.00 94.25 180 GLN A C 1
ATOM 1441 O O . GLN A 1 180 ? 50.813 11.994 -76.032 1.00 94.25 180 GLN A O 1
ATOM 1446 N N . LYS A 1 181 ? 51.852 10.461 -77.297 1.00 94.81 181 LYS A N 1
ATOM 1447 C CA . LYS A 1 181 ? 51.090 9.314 -76.770 1.00 94.81 181 LYS A CA 1
ATOM 1448 C C . LYS A 1 181 ? 51.354 9.088 -75.282 1.00 94.81 181 LYS A C 1
ATOM 1450 O O . LYS A 1 181 ? 50.411 8.909 -74.521 1.00 94.81 181 LYS A O 1
ATOM 1455 N N . VAL A 1 182 ? 52.613 9.142 -74.851 1.00 95.50 182 VAL A N 1
ATOM 1456 C CA . VAL A 1 182 ? 52.964 8.978 -73.432 1.00 95.50 182 VAL A CA 1
ATOM 1457 C C . VAL A 1 182 ? 52.397 10.122 -72.588 1.00 95.50 182 VAL A C 1
ATOM 1459 O O . VAL A 1 182 ? 51.807 9.858 -71.546 1.00 95.50 182 VAL A O 1
ATOM 1462 N N . ASN A 1 183 ? 52.500 11.374 -73.042 1.00 93.38 183 ASN A N 1
ATOM 1463 C CA . ASN A 1 183 ? 51.942 12.521 -72.321 1.00 93.38 183 ASN A CA 1
ATOM 1464 C C . ASN A 1 183 ? 50.413 12.459 -72.228 1.00 93.38 183 ASN A C 1
ATOM 1466 O O . ASN A 1 183 ? 49.857 12.712 -71.165 1.00 93.38 183 ASN A O 1
ATOM 1470 N N . THR A 1 184 ? 49.728 12.085 -73.312 1.00 93.88 184 THR A N 1
ATOM 1471 C CA . THR A 1 184 ? 48.265 11.925 -73.286 1.00 93.88 184 THR A CA 1
ATOM 1472 C C . THR A 1 184 ? 47.828 10.787 -72.367 1.00 93.88 184 THR A C 1
ATOM 1474 O O . THR A 1 184 ? 46.836 10.946 -71.657 1.00 93.88 184 THR A O 1
ATOM 1477 N N . GLN A 1 185 ? 48.574 9.679 -72.320 1.00 95.31 185 GLN A N 1
ATOM 1478 C CA . GLN A 1 185 ? 48.320 8.602 -71.363 1.00 95.31 185 GLN A CA 1
ATOM 1479 C C . GLN A 1 185 ? 48.558 9.062 -69.921 1.00 95.31 185 GLN A C 1
ATOM 1481 O O . GLN A 1 185 ? 47.717 8.822 -69.062 1.00 95.31 185 GLN A O 1
ATOM 1486 N N . LEU A 1 186 ? 49.657 9.772 -69.655 1.00 95.56 186 LEU A N 1
ATOM 1487 C CA . LEU A 1 186 ? 49.967 10.289 -68.322 1.00 95.56 186 LEU A CA 1
ATOM 1488 C C . LEU A 1 186 ? 48.891 11.268 -67.827 1.00 95.56 186 LEU A C 1
ATOM 1490 O O . LEU A 1 186 ? 48.488 11.198 -66.670 1.00 95.56 186 LEU A O 1
ATOM 1494 N N . ASP A 1 187 ? 48.383 12.138 -68.702 1.00 94.81 187 ASP A N 1
ATOM 1495 C CA . ASP A 1 187 ? 47.272 13.043 -68.388 1.00 94.81 187 ASP A CA 1
ATOM 1496 C C . ASP A 1 187 ? 45.974 12.287 -68.075 1.00 94.81 187 ASP A C 1
ATOM 1498 O O . ASP A 1 187 ? 45.203 12.702 -67.205 1.00 94.81 187 ASP A O 1
ATOM 1502 N N . GLN A 1 188 ? 45.708 11.184 -68.779 1.00 94.88 188 GLN A N 1
ATOM 1503 C CA . GLN A 1 188 ? 44.562 10.321 -68.489 1.00 94.88 188 GLN A CA 1
ATOM 1504 C C . GLN A 1 188 ? 44.728 9.618 -67.140 1.00 94.88 188 GLN A C 1
ATOM 1506 O O . GLN A 1 188 ? 43.810 9.670 -66.322 1.00 94.88 188 GLN A O 1
ATOM 1511 N N . ASP A 1 189 ? 45.898 9.038 -66.873 1.00 94.69 189 ASP A N 1
ATOM 1512 C CA . ASP A 1 189 ? 46.201 8.352 -65.615 1.00 94.69 189 ASP A CA 1
ATOM 1513 C C . ASP A 1 189 ? 46.122 9.320 -64.424 1.00 94.69 189 ASP A C 1
ATOM 1515 O O . ASP A 1 189 ? 45.531 8.994 -63.394 1.00 94.69 189 ASP A O 1
ATOM 1519 N N . LEU A 1 190 ? 46.631 10.549 -64.576 1.00 95.12 190 LEU A N 1
ATOM 1520 C CA . LEU A 1 190 ? 46.514 11.602 -63.565 1.00 95.12 190 LEU A CA 1
ATOM 1521 C C . LEU A 1 190 ? 45.057 11.987 -63.298 1.00 95.12 190 LEU A C 1
ATOM 1523 O O . LEU A 1 190 ? 44.676 12.157 -62.140 1.00 95.12 190 LEU A O 1
ATOM 1527 N N . LYS A 1 191 ? 44.226 12.105 -64.341 1.00 95.44 191 LYS A N 1
ATOM 1528 C CA . LYS A 1 191 ? 42.790 12.380 -64.174 1.00 95.44 191 LYS A CA 1
ATOM 1529 C C . LYS A 1 191 ? 42.083 11.246 -63.439 1.00 95.44 191 LYS A C 1
ATOM 1531 O O . LYS A 1 191 ? 41.310 11.527 -62.528 1.00 95.44 191 LYS A O 1
ATOM 1536 N N . ILE A 1 192 ? 42.376 9.992 -63.789 1.00 95.31 192 ILE A N 1
ATOM 1537 C CA . ILE A 1 192 ? 41.808 8.816 -63.116 1.00 95.31 192 ILE A CA 1
ATOM 1538 C C . ILE A 1 192 ? 42.211 8.815 -61.636 1.00 95.31 192 ILE A C 1
ATOM 1540 O O . ILE A 1 192 ? 41.343 8.756 -60.765 1.00 95.31 192 ILE A O 1
ATOM 1544 N N . GLN A 1 193 ? 43.499 8.998 -61.331 1.00 95.06 193 GLN A N 1
ATOM 1545 C CA . GLN A 1 193 ? 43.979 9.059 -59.947 1.00 95.06 193 GLN A CA 1
ATOM 1546 C C . GLN A 1 193 ? 43.344 10.208 -59.154 1.00 95.06 193 GLN A C 1
ATOM 1548 O O . GLN A 1 193 ? 42.965 10.023 -57.999 1.00 95.06 193 GLN A O 1
ATOM 1553 N N . GLN A 1 194 ? 43.178 11.390 -59.756 1.00 94.06 194 GLN A N 1
ATOM 1554 C CA . GLN A 1 194 ? 42.487 12.508 -59.106 1.00 94.06 194 GLN A CA 1
ATOM 1555 C C . GLN A 1 194 ? 41.029 12.170 -58.784 1.00 94.06 194 GLN A C 1
ATOM 1557 O O . GLN A 1 194 ? 40.562 12.492 -57.689 1.00 94.06 194 GLN A O 1
ATOM 1562 N N . THR A 1 195 ? 40.317 11.501 -59.697 1.00 94.56 195 THR A N 1
ATOM 1563 C CA . THR A 1 195 ? 38.935 11.069 -59.447 1.00 94.56 195 THR A CA 1
ATOM 1564 C C . THR A 1 195 ? 38.848 10.007 -58.355 1.00 94.56 195 THR A C 1
ATOM 1566 O O . THR A 1 195 ? 38.012 10.137 -57.464 1.00 94.56 195 THR A O 1
ATOM 1569 N N . GLU A 1 196 ? 39.748 9.021 -58.345 1.00 95.25 196 GLU A N 1
ATOM 1570 C CA . GLU A 1 196 ? 39.788 7.976 -57.314 1.00 95.25 196 GLU A CA 1
ATOM 1571 C C . GLU A 1 196 ? 40.096 8.554 -55.926 1.00 95.25 196 GLU A C 1
ATOM 1573 O O . GLU A 1 196 ? 39.440 8.203 -54.944 1.00 95.25 196 GLU A O 1
ATOM 1578 N N . ILE A 1 197 ? 41.049 9.490 -55.832 1.00 95.31 197 ILE A N 1
ATOM 1579 C CA . ILE A 1 197 ? 41.355 10.193 -54.579 1.00 95.31 197 ILE A CA 1
ATOM 1580 C C . ILE A 1 197 ? 40.137 10.995 -54.111 1.00 95.31 197 ILE A C 1
ATOM 1582 O O . ILE A 1 197 ? 39.789 10.944 -52.931 1.00 95.31 197 ILE A O 1
ATOM 1586 N N . PHE A 1 198 ? 39.472 11.720 -55.014 1.00 95.81 198 PHE A N 1
ATOM 1587 C CA . PHE A 1 198 ? 38.289 12.509 -54.676 1.00 95.81 198 PHE A CA 1
ATOM 1588 C C . PHE A 1 198 ? 37.138 11.633 -54.163 1.00 95.81 198 PHE A C 1
ATOM 1590 O O . PHE A 1 198 ? 36.539 11.938 -53.128 1.00 95.81 198 PHE A O 1
ATOM 1597 N N . GLU A 1 199 ? 36.852 10.519 -54.839 1.00 94.94 199 GLU A N 1
ATOM 1598 C CA . GLU A 1 199 ? 35.842 9.556 -54.396 1.00 94.94 199 GLU A CA 1
ATOM 1599 C C . GLU A 1 199 ? 36.214 8.913 -53.054 1.00 94.94 199 GLU A C 1
ATOM 1601 O O . GLU A 1 199 ? 35.359 8.808 -52.172 1.00 94.94 199 GLU A O 1
ATOM 1606 N N . GLY A 1 200 ? 37.488 8.563 -52.852 1.00 94.56 200 GLY A N 1
ATOM 1607 C CA . GLY A 1 200 ? 37.991 8.037 -51.583 1.00 94.56 200 GLY A CA 1
ATOM 1608 C C . GLY A 1 200 ? 37.832 9.025 -50.422 1.00 94.56 200 GLY A C 1
ATOM 1609 O O . GLY A 1 200 ? 37.361 8.647 -49.348 1.00 94.56 200 GLY A O 1
ATOM 1610 N N . VAL A 1 201 ? 38.149 10.307 -50.634 1.00 95.38 201 VAL A N 1
ATOM 1611 C CA . VAL A 1 201 ? 37.942 11.373 -49.636 1.00 95.38 201 VAL A CA 1
ATOM 1612 C C . VAL A 1 201 ? 36.458 11.545 -49.317 1.00 95.38 201 VAL A C 1
ATOM 1614 O O . VAL A 1 201 ? 36.092 11.630 -48.145 1.00 95.38 201 VAL A O 1
ATOM 1617 N N . LYS A 1 202 ? 35.586 11.529 -50.333 1.00 95.62 202 LYS A N 1
ATOM 1618 C CA . LYS A 1 202 ? 34.135 11.616 -50.133 1.00 95.62 202 LYS A CA 1
ATOM 1619 C C . LYS A 1 202 ? 33.609 10.455 -49.280 1.00 95.62 202 LYS A C 1
ATOM 1621 O O . LYS A 1 202 ? 32.861 10.687 -48.335 1.00 95.62 202 LYS A O 1
ATOM 1626 N N . GLN A 1 203 ? 34.031 9.223 -49.567 1.00 96.06 203 GLN A N 1
ATOM 1627 C CA . GLN A 1 203 ? 33.645 8.048 -48.778 1.00 96.06 203 GLN A CA 1
ATOM 1628 C C . GLN A 1 203 ? 34.164 8.121 -47.336 1.00 96.06 203 GLN A C 1
ATOM 1630 O O . GLN A 1 203 ? 33.444 7.755 -46.406 1.00 96.06 203 GLN A O 1
ATOM 1635 N N . MET A 1 204 ? 35.389 8.615 -47.126 1.00 94.00 204 MET A N 1
ATOM 1636 C CA . MET A 1 204 ? 35.927 8.825 -45.779 1.00 94.00 204 MET A CA 1
ATOM 1637 C C . MET A 1 204 ? 35.120 9.857 -44.989 1.00 94.00 204 MET A C 1
ATOM 1639 O O . MET A 1 204 ? 34.820 9.604 -43.824 1.00 94.00 204 MET A O 1
ATOM 1643 N N . GLU A 1 205 ? 34.717 10.972 -45.601 1.00 94.88 205 GLU A N 1
ATOM 1644 C CA . GLU A 1 205 ? 33.890 11.978 -44.923 1.00 94.88 205 GLU A CA 1
ATOM 1645 C C . GLU A 1 205 ? 32.486 11.439 -44.607 1.00 94.88 205 GLU A C 1
ATOM 1647 O O . GLU A 1 205 ? 31.977 11.639 -43.505 1.00 94.88 205 GLU A O 1
ATOM 1652 N N . GLU A 1 206 ? 31.882 10.667 -45.517 1.00 95.19 206 GLU A N 1
ATOM 1653 C CA . GLU A 1 206 ? 30.611 9.979 -45.254 1.00 95.19 206 GLU A CA 1
ATOM 1654 C C . GLU A 1 206 ? 30.721 8.991 -44.081 1.00 95.19 206 GLU A C 1
ATOM 1656 O O . GLU A 1 206 ? 29.827 8.929 -43.234 1.00 95.19 206 GLU A O 1
ATOM 1661 N N . MET A 1 207 ? 31.816 8.227 -43.997 1.00 95.56 207 MET A N 1
ATOM 1662 C CA . MET A 1 207 ? 32.081 7.348 -42.853 1.00 95.56 207 MET A CA 1
ATOM 1663 C C . MET A 1 207 ? 32.315 8.138 -41.566 1.00 95.56 207 MET A C 1
ATOM 1665 O O . MET A 1 207 ? 31.825 7.724 -40.517 1.00 95.56 207 MET A O 1
ATOM 1669 N N . ARG A 1 208 ? 33.012 9.278 -41.632 1.00 96.25 208 ARG A N 1
ATOM 1670 C CA . ARG A 1 208 ? 33.252 10.154 -40.479 1.00 96.25 208 ARG A CA 1
ATOM 1671 C C . ARG A 1 208 ? 31.944 10.711 -39.925 1.00 96.25 208 ARG A C 1
ATOM 1673 O O . ARG A 1 208 ? 31.725 10.632 -38.721 1.00 96.25 208 ARG A O 1
ATOM 1680 N N . MET A 1 209 ? 31.055 11.195 -40.794 1.00 95.62 209 MET A N 1
ATOM 1681 C CA . MET A 1 209 ? 29.730 11.668 -40.384 1.00 95.62 209 MET A CA 1
ATOM 1682 C C . MET A 1 209 ? 28.902 10.547 -39.755 1.00 95.62 209 MET A C 1
ATOM 1684 O O . MET A 1 209 ? 28.342 10.739 -38.680 1.00 95.62 209 MET A O 1
ATOM 1688 N N . LYS A 1 210 ? 28.870 9.355 -40.369 1.00 96.62 210 LYS A N 1
ATOM 1689 C CA . LYS A 1 210 ? 28.187 8.192 -39.777 1.00 96.62 210 LYS A CA 1
ATOM 1690 C C . LYS A 1 210 ? 28.755 7.855 -38.399 1.00 96.62 210 LYS A C 1
ATOM 1692 O O . LYS A 1 210 ? 27.989 7.654 -37.464 1.00 96.62 210 LYS A O 1
ATOM 1697 N N . LEU A 1 211 ? 30.078 7.849 -38.253 1.00 95.75 211 LEU A N 1
ATOM 1698 C CA . LEU A 1 211 ? 30.731 7.573 -36.977 1.00 95.75 211 LEU A CA 1
ATOM 1699 C C . LEU A 1 211 ? 30.348 8.605 -35.909 1.00 95.75 211 LEU A C 1
ATOM 1701 O O . LEU A 1 211 ? 30.000 8.206 -34.798 1.00 95.75 211 LEU A O 1
ATOM 1705 N N . GLU A 1 212 ? 30.329 9.898 -36.240 1.00 95.50 212 GLU A N 1
ATOM 1706 C CA . GLU A 1 212 ? 29.921 10.930 -35.280 1.00 95.50 212 GLU A CA 1
ATOM 1707 C C . GLU A 1 212 ? 28.443 10.783 -34.889 1.00 95.50 212 GLU A C 1
ATOM 1709 O O . GLU A 1 212 ? 28.140 10.760 -33.700 1.00 95.50 212 GLU A O 1
ATOM 1714 N N . THR A 1 213 ? 27.539 10.527 -35.844 1.00 96.50 213 THR A N 1
ATOM 1715 C CA . THR A 1 213 ? 26.119 10.279 -35.521 1.00 96.50 213 THR A CA 1
ATOM 1716 C C . THR A 1 213 ? 25.933 9.062 -34.611 1.00 96.50 213 THR A C 1
ATOM 1718 O O . THR A 1 213 ? 25.222 9.137 -33.613 1.00 96.50 213 THR A O 1
ATOM 1721 N N . THR A 1 214 ? 26.639 7.952 -34.868 1.00 95.19 214 THR A N 1
ATOM 1722 C CA . THR A 1 214 ? 26.561 6.765 -33.998 1.00 95.19 214 THR A CA 1
ATOM 1723 C C . THR A 1 214 ? 27.127 7.014 -32.602 1.00 95.19 214 THR A C 1
ATOM 1725 O O . THR A 1 214 ? 26.677 6.413 -31.628 1.00 95.19 214 THR A O 1
ATOM 1728 N N . LYS A 1 215 ? 28.118 7.901 -32.483 1.00 96.00 215 LYS A N 1
ATOM 1729 C CA . LYS A 1 215 ? 28.718 8.286 -31.207 1.00 96.00 215 LYS A CA 1
ATOM 1730 C C . LYS A 1 215 ? 27.771 9.174 -30.398 1.00 96.00 215 LYS A C 1
ATOM 1732 O O . LYS A 1 215 ? 27.636 8.952 -29.198 1.00 96.00 215 LYS A O 1
ATOM 1737 N N . GLU A 1 216 ? 27.089 10.117 -31.043 1.00 96.50 216 GLU A N 1
ATOM 1738 C CA . GLU A 1 216 ? 26.033 10.927 -30.422 1.00 96.50 216 GLU A CA 1
ATOM 1739 C C . GLU A 1 216 ? 24.859 10.055 -29.952 1.00 96.50 216 GLU A C 1
ATOM 1741 O O . GLU A 1 216 ? 24.409 10.180 -28.813 1.00 96.50 216 GLU A O 1
ATOM 1746 N N . GLU A 1 217 ? 24.410 9.106 -30.779 1.00 96.12 217 GLU A N 1
ATOM 1747 C CA . GLU A 1 217 ? 23.369 8.143 -30.403 1.00 96.12 217 GLU A CA 1
ATOM 1748 C C . GLU A 1 217 ? 23.792 7.277 -29.210 1.00 96.12 217 GLU A C 1
ATOM 1750 O O . GLU A 1 217 ? 23.016 7.098 -28.269 1.00 96.12 217 GLU A O 1
ATOM 1755 N N . LEU A 1 218 ? 25.030 6.772 -29.204 1.00 96.75 218 LEU A N 1
ATOM 1756 C CA . LEU A 1 218 ? 25.559 5.986 -28.089 1.00 96.75 218 LEU A CA 1
ATOM 1757 C C . LEU A 1 218 ? 25.616 6.805 -26.794 1.00 96.75 218 LEU A C 1
ATOM 1759 O O . LEU A 1 218 ? 25.260 6.292 -25.732 1.00 96.75 218 LEU A O 1
ATOM 1763 N N . GLN A 1 219 ? 26.039 8.068 -26.878 1.00 96.38 219 GLN A N 1
ATOM 1764 C CA . GLN A 1 219 ? 26.063 8.980 -25.739 1.00 96.38 219 GLN A CA 1
ATOM 1765 C C . GLN A 1 219 ? 24.651 9.198 -25.182 1.00 96.38 219 GLN A C 1
ATOM 1767 O O . GLN A 1 219 ? 24.442 9.057 -23.977 1.00 96.38 219 GLN A O 1
ATOM 1772 N N . ARG A 1 220 ? 23.664 9.432 -26.056 1.00 96.38 220 ARG A N 1
ATOM 1773 C CA . ARG A 1 220 ? 22.261 9.577 -25.651 1.00 96.38 220 ARG A CA 1
ATOM 1774 C C . ARG A 1 220 ? 21.735 8.319 -24.960 1.00 96.38 220 ARG A C 1
ATOM 1776 O O . ARG A 1 220 ? 21.113 8.406 -23.907 1.00 96.38 220 ARG A O 1
ATOM 1783 N N . VAL A 1 221 ? 22.029 7.138 -25.504 1.00 96.62 221 VAL A N 1
ATOM 1784 C CA . VAL A 1 221 ? 21.627 5.855 -24.900 1.00 96.62 221 VAL A CA 1
ATOM 1785 C C . VAL A 1 221 ? 22.292 5.641 -23.535 1.00 96.62 221 VAL A C 1
ATOM 1787 O O . VAL A 1 221 ? 21.669 5.091 -22.627 1.00 96.62 221 VAL A O 1
ATOM 1790 N N . LEU A 1 222 ? 23.545 6.067 -23.354 1.00 95.88 222 LEU A N 1
ATOM 1791 C CA . LEU A 1 222 ? 24.216 6.003 -22.054 1.00 95.88 222 LEU A CA 1
ATOM 1792 C C . LEU A 1 222 ? 23.556 6.925 -21.024 1.00 95.88 222 LEU A C 1
ATOM 1794 O O . LEU A 1 222 ? 23.369 6.500 -19.885 1.00 95.88 222 LEU A O 1
ATOM 1798 N N . GLU A 1 223 ? 23.175 8.138 -21.417 1.00 96.62 223 GLU A N 1
ATOM 1799 C CA . GLU A 1 223 ? 22.451 9.089 -20.564 1.00 96.62 223 GLU A CA 1
ATOM 1800 C C . GLU A 1 223 ? 21.044 8.586 -20.203 1.00 96.62 223 GLU A C 1
ATOM 1802 O O . GLU A 1 223 ? 20.646 8.629 -19.040 1.00 96.62 223 GLU A O 1
ATOM 1807 N N . GLU A 1 224 ? 20.311 8.014 -21.159 1.00 96.69 224 GLU A N 1
ATOM 1808 C CA . GLU A 1 224 ? 19.017 7.370 -20.897 1.00 96.69 224 GLU A CA 1
ATOM 1809 C C . GLU A 1 224 ? 19.173 6.179 -19.940 1.00 96.69 224 GLU A C 1
ATOM 1811 O O . GLU A 1 224 ? 18.396 6.018 -18.998 1.00 96.69 224 GLU A O 1
ATOM 1816 N N . LYS A 1 225 ? 20.213 5.357 -20.126 1.00 96.31 225 LYS A N 1
ATOM 1817 C CA . LYS A 1 225 ? 20.503 4.221 -19.244 1.00 96.31 225 LYS A CA 1
ATOM 1818 C C . LYS A 1 225 ? 20.824 4.672 -17.820 1.00 96.31 225 LYS A C 1
ATOM 1820 O O . LYS A 1 225 ? 20.385 4.018 -16.873 1.00 96.31 225 LYS A O 1
ATOM 1825 N N . THR A 1 226 ? 21.604 5.738 -17.638 1.00 96.50 226 THR A N 1
ATOM 1826 C CA . THR A 1 226 ? 21.925 6.251 -16.296 1.00 96.50 226 THR A CA 1
ATOM 1827 C C . THR A 1 226 ? 20.700 6.879 -15.638 1.00 96.50 226 THR A C 1
ATOM 1829 O O . THR A 1 226 ? 20.459 6.607 -14.462 1.00 96.50 226 THR A O 1
ATOM 1832 N N . ALA A 1 227 ? 19.882 7.623 -16.387 1.00 96.50 227 ALA A N 1
ATOM 1833 C CA . ALA A 1 227 ? 18.615 8.166 -15.902 1.00 96.50 227 ALA A CA 1
ATOM 1834 C C . ALA A 1 227 ? 17.657 7.053 -15.440 1.00 96.50 227 ALA A C 1
ATOM 1836 O O . ALA A 1 227 ? 17.225 7.060 -14.288 1.00 96.50 227 ALA A O 1
ATOM 1837 N N . LEU A 1 228 ? 17.424 6.040 -16.283 1.00 96.69 228 LEU A N 1
ATOM 1838 C CA . LEU A 1 228 ? 16.591 4.879 -15.949 1.00 96.69 228 LEU A CA 1
ATOM 1839 C C . LEU A 1 228 ? 17.147 4.084 -14.762 1.00 96.69 228 LEU A C 1
ATOM 1841 O O . LEU A 1 228 ? 16.389 3.607 -13.921 1.00 96.69 228 LEU A O 1
ATOM 1845 N N . SER A 1 229 ? 18.471 3.940 -14.659 1.00 97.25 229 SER A N 1
ATOM 1846 C CA . SER A 1 229 ? 19.098 3.260 -13.522 1.00 97.25 229 SER A CA 1
ATOM 1847 C C . SER A 1 229 ? 18.873 4.011 -12.206 1.00 97.25 229 SER A C 1
ATOM 1849 O O . SER A 1 229 ? 18.675 3.371 -11.173 1.00 97.25 229 SER A O 1
ATOM 1851 N N . ASN A 1 230 ? 18.903 5.345 -12.228 1.00 96.25 230 ASN A N 1
ATOM 1852 C CA . ASN A 1 230 ? 18.632 6.170 -11.052 1.00 96.25 230 ASN A CA 1
ATOM 1853 C C . ASN A 1 230 ? 17.150 6.122 -10.664 1.00 96.25 230 ASN A C 1
ATOM 1855 O O . ASN A 1 230 ? 16.831 5.990 -9.483 1.00 96.25 230 ASN A O 1
ATOM 1859 N N . GLU A 1 231 ? 16.250 6.166 -11.646 1.00 96.75 231 GLU A N 1
ATOM 1860 C CA . GLU A 1 231 ? 14.808 6.031 -11.426 1.00 96.75 231 GLU A CA 1
ATOM 1861 C C . GLU A 1 231 ? 14.454 4.655 -10.841 1.00 96.75 231 GLU A C 1
ATOM 1863 O O . GLU A 1 231 ? 13.700 4.565 -9.874 1.00 96.75 231 GLU A O 1
ATOM 1868 N N . LEU A 1 232 ? 15.078 3.581 -11.338 1.00 96.69 232 LEU A N 1
ATOM 1869 C CA . LEU A 1 232 ? 14.914 2.238 -10.783 1.00 96.69 232 LEU A CA 1
ATOM 1870 C C . LEU A 1 232 ? 15.404 2.150 -9.330 1.00 96.69 232 LEU A C 1
ATOM 1872 O O . LEU A 1 232 ? 14.753 1.513 -8.500 1.00 96.69 232 LEU A O 1
ATOM 1876 N N . LEU A 1 233 ? 16.538 2.783 -9.009 1.00 97.00 233 LEU A N 1
ATOM 1877 C CA . LEU A 1 233 ? 17.060 2.837 -7.641 1.00 97.00 233 LEU A CA 1
ATOM 1878 C C . LEU A 1 233 ? 16.095 3.586 -6.709 1.00 97.00 233 LEU A C 1
ATOM 1880 O O . LEU A 1 233 ? 15.836 3.124 -5.597 1.00 97.00 233 LEU A O 1
ATOM 1884 N N . HIS A 1 234 ? 15.534 4.705 -7.174 1.00 96.56 234 HIS A N 1
ATOM 1885 C CA . HIS A 1 234 ? 14.533 5.472 -6.436 1.00 96.56 234 HIS A CA 1
ATOM 1886 C C . HIS A 1 234 ? 13.267 4.644 -6.185 1.00 96.56 234 HIS A C 1
ATOM 1888 O O . HIS A 1 234 ? 12.859 4.482 -5.036 1.00 96.56 234 HIS A O 1
ATOM 1894 N N . ALA A 1 235 ? 12.711 4.029 -7.233 1.00 96.06 235 ALA A N 1
ATOM 1895 C CA . ALA A 1 235 ? 11.525 3.183 -7.139 1.00 96.06 235 ALA A CA 1
ATOM 1896 C C . ALA A 1 235 ? 11.738 1.978 -6.203 1.00 96.06 235 ALA A C 1
ATOM 1898 O O . ALA A 1 235 ? 10.835 1.596 -5.457 1.00 96.06 235 ALA A O 1
ATOM 1899 N N . LEU A 1 236 ? 12.938 1.383 -6.192 1.00 95.81 236 LEU A N 1
ATOM 1900 C CA . LEU A 1 236 ? 13.309 0.334 -5.236 1.00 95.81 236 LEU A CA 1
ATOM 1901 C C . LEU A 1 236 ? 13.315 0.850 -3.791 1.00 95.81 236 LEU A C 1
ATOM 1903 O O . LEU A 1 236 ? 12.782 0.175 -2.906 1.00 95.81 236 LEU A O 1
ATOM 1907 N N . GLY A 1 237 ? 13.877 2.039 -3.558 1.00 96.62 237 GLY A N 1
ATOM 1908 C CA . GLY A 1 237 ? 13.871 2.699 -2.251 1.00 96.62 237 GLY A CA 1
ATOM 1909 C C . GLY A 1 237 ? 12.454 2.997 -1.754 1.00 96.62 237 GLY A C 1
ATOM 1910 O O . GLY A 1 237 ? 12.109 2.654 -0.622 1.00 96.62 237 GLY A O 1
ATOM 1911 N N . GLU A 1 238 ? 11.596 3.544 -2.616 1.00 96.81 238 GLU A N 1
ATOM 1912 C CA . GLU A 1 238 ? 10.181 3.785 -2.311 1.00 96.81 238 GLU A CA 1
ATOM 1913 C C . GLU A 1 238 ? 9.429 2.485 -2.016 1.00 96.81 238 GLU A C 1
ATOM 1915 O O . GLU A 1 238 ? 8.678 2.414 -1.044 1.00 96.81 238 GLU A O 1
ATOM 1920 N N . ASN A 1 239 ? 9.660 1.419 -2.790 1.00 94.12 239 ASN A N 1
ATOM 1921 C CA . ASN A 1 239 ? 9.021 0.125 -2.544 1.00 94.12 239 ASN A CA 1
ATOM 1922 C C . ASN A 1 239 ? 9.439 -0.460 -1.189 1.00 94.12 239 ASN A C 1
ATOM 1924 O O . ASN A 1 239 ? 8.611 -1.021 -0.470 1.00 94.12 239 ASN A O 1
ATOM 1928 N N . GLN A 1 240 ? 10.710 -0.311 -0.810 1.00 95.94 240 GLN A N 1
ATOM 1929 C CA . GLN A 1 240 ? 11.196 -0.721 0.505 1.00 95.94 240 GLN A CA 1
ATOM 1930 C C . GLN A 1 240 ? 10.556 0.110 1.628 1.00 95.94 240 GLN A C 1
ATOM 1932 O O . GLN A 1 240 ? 10.168 -0.448 2.660 1.00 95.94 240 GLN A O 1
ATOM 1937 N N . HIS A 1 241 ? 10.394 1.418 1.421 1.00 95.94 241 HIS A N 1
ATOM 1938 C CA . HIS A 1 241 ? 9.720 2.294 2.374 1.00 95.94 241 HIS A CA 1
ATOM 1939 C C . HIS A 1 241 ? 8.244 1.909 2.549 1.00 95.94 241 HIS A C 1
ATOM 1941 O O . HIS A 1 241 ? 7.804 1.679 3.675 1.00 95.94 241 HIS A O 1
ATOM 1947 N N . LEU A 1 242 ? 7.510 1.718 1.449 1.00 96.62 242 LEU A N 1
ATOM 1948 C CA . LEU A 1 242 ? 6.111 1.281 1.459 1.00 96.62 242 LEU A CA 1
ATOM 1949 C C . LEU A 1 242 ? 5.934 -0.092 2.116 1.00 96.62 242 LEU A C 1
ATOM 1951 O O . LEU A 1 242 ? 5.005 -0.284 2.895 1.00 96.62 242 LEU A O 1
ATOM 1955 N N . ARG A 1 243 ? 6.842 -1.046 1.872 1.00 95.88 243 ARG A N 1
ATOM 1956 C CA . ARG A 1 243 ? 6.834 -2.350 2.562 1.00 95.88 243 ARG A CA 1
ATOM 1957 C C . ARG A 1 243 ? 7.023 -2.212 4.069 1.00 95.88 243 ARG A C 1
ATOM 1959 O O . ARG A 1 243 ? 6.424 -2.970 4.826 1.00 95.88 243 ARG A O 1
ATOM 1966 N N . THR A 1 244 ? 7.857 -1.269 4.499 1.00 96.12 244 THR A N 1
ATOM 1967 C CA . THR A 1 244 ? 8.079 -1.005 5.927 1.00 96.12 244 THR A CA 1
ATOM 1968 C C . THR A 1 244 ? 6.820 -0.411 6.557 1.00 96.12 244 THR A C 1
ATOM 1970 O O . THR A 1 244 ? 6.349 -0.942 7.559 1.00 96.12 244 THR A O 1
ATOM 1973 N N . GLN A 1 245 ? 6.206 0.588 5.913 1.00 95.88 245 GLN A N 1
ATOM 1974 C CA . GLN A 1 245 ? 4.936 1.167 6.364 1.00 95.88 245 GLN A CA 1
ATOM 1975 C C . GLN A 1 245 ? 3.801 0.132 6.407 1.00 95.88 245 GLN A C 1
ATOM 1977 O O . GLN A 1 245 ? 3.028 0.102 7.361 1.00 95.88 245 GLN A O 1
ATOM 1982 N N . LEU A 1 246 ? 3.713 -0.749 5.403 1.00 95.75 246 LEU A N 1
ATOM 1983 C CA . LEU A 1 246 ? 2.714 -1.819 5.373 1.00 95.75 246 LEU A CA 1
ATOM 1984 C C . LEU A 1 246 ? 2.887 -2.763 6.567 1.00 95.75 246 LEU A C 1
ATOM 1986 O O . LEU A 1 246 ? 1.914 -3.063 7.248 1.00 95.75 246 LEU A O 1
ATOM 1990 N N . LYS A 1 247 ? 4.126 -3.166 6.868 1.00 96.69 247 LYS A N 1
ATOM 1991 C CA . LYS A 1 247 ? 4.429 -4.031 8.014 1.00 96.69 247 LYS A CA 1
ATOM 1992 C C . LYS A 1 247 ? 4.082 -3.368 9.352 1.00 96.69 247 LYS A C 1
ATOM 1994 O O . LYS A 1 247 ? 3.570 -4.033 10.247 1.00 96.69 247 LYS A O 1
ATOM 1999 N N . GLU A 1 248 ? 4.352 -2.073 9.501 1.00 95.62 248 GLU A N 1
ATOM 2000 C CA . GLU A 1 248 ? 3.953 -1.309 10.691 1.00 95.62 248 GLU A CA 1
ATOM 2001 C C . GLU A 1 248 ? 2.425 -1.231 10.822 1.00 95.62 248 GLU A C 1
ATOM 2003 O O . GLU A 1 248 ? 1.886 -1.433 11.910 1.00 95.62 248 GLU A O 1
ATOM 2008 N N . SER A 1 249 ? 1.714 -1.005 9.714 1.00 94.44 249 SER A N 1
ATOM 2009 C CA . SER A 1 249 ? 0.248 -0.992 9.684 1.00 94.44 249 SER A CA 1
ATOM 2010 C C . SER A 1 249 ? -0.356 -2.362 10.014 1.00 94.44 249 SER A C 1
ATOM 2012 O O . SER A 1 249 ? -1.314 -2.434 10.782 1.00 94.44 249 SER A O 1
ATOM 2014 N N . GLU A 1 250 ? 0.228 -3.453 9.510 1.00 94.44 250 GLU A N 1
ATOM 2015 C CA . GLU A 1 250 ? -0.165 -4.828 9.847 1.00 94.44 250 GLU A CA 1
ATOM 2016 C C . GLU A 1 250 ? 0.011 -5.108 11.347 1.00 94.44 250 GLU A C 1
ATOM 2018 O O . GLU A 1 250 ? -0.908 -5.615 11.989 1.00 94.44 250 GLU A O 1
ATOM 2023 N N . GLN A 1 251 ? 1.139 -4.698 11.939 1.00 95.25 251 GLN A N 1
ATOM 2024 C CA . GLN A 1 251 ? 1.368 -4.830 13.383 1.00 95.25 251 GLN A CA 1
ATOM 2025 C C . GLN A 1 251 ? 0.360 -4.023 14.210 1.00 95.25 251 GLN A C 1
ATOM 2027 O O . GLN A 1 251 ? -0.134 -4.504 15.231 1.00 95.25 251 GLN A O 1
ATOM 2032 N N . GLN A 1 252 ? 0.019 -2.807 13.775 1.00 94.12 252 GLN A N 1
ATOM 2033 C CA . GLN A 1 252 ? -1.022 -2.007 14.424 1.00 94.12 252 GLN A CA 1
ATOM 2034 C C . GLN A 1 252 ? -2.399 -2.676 14.317 1.00 94.12 252 GLN A C 1
ATOM 2036 O O . GLN A 1 252 ? -3.154 -2.685 15.290 1.00 94.12 252 GLN A O 1
ATOM 2041 N N . ALA A 1 253 ? -2.728 -3.271 13.168 1.00 93.25 253 ALA A N 1
ATOM 2042 C CA . ALA A 1 253 ? -3.975 -4.005 12.981 1.00 93.25 253 ALA A CA 1
ATOM 2043 C C . ALA A 1 253 ? -4.052 -5.245 13.889 1.00 93.25 253 ALA A C 1
ATOM 2045 O O . ALA A 1 253 ? -5.088 -5.475 14.515 1.00 93.25 253 ALA A O 1
ATOM 2046 N N . GLU A 1 254 ? -2.960 -6.003 14.032 1.00 93.88 254 GLU A N 1
ATOM 2047 C CA . GLU A 1 254 ? -2.878 -7.134 14.967 1.00 93.88 254 GLU A CA 1
ATOM 2048 C C . GLU A 1 254 ? -3.093 -6.689 16.422 1.00 93.88 254 GLU A C 1
ATOM 2050 O O . GLU A 1 254 ? -3.906 -7.283 17.135 1.00 93.88 254 GLU A O 1
ATOM 2055 N N . GLN A 1 255 ? -2.455 -5.592 16.846 1.00 94.50 255 GLN A N 1
ATOM 2056 C CA . GLN A 1 255 ? -2.661 -5.015 18.181 1.00 94.50 255 GLN A CA 1
ATOM 2057 C C . GLN A 1 255 ? -4.114 -4.557 18.400 1.00 94.50 255 GLN A C 1
ATOM 2059 O O . GLN A 1 255 ? -4.684 -4.750 19.479 1.00 94.50 255 GLN A O 1
ATOM 2064 N N . LEU A 1 256 ? -4.759 -3.974 17.385 1.00 93.69 256 LEU A N 1
ATOM 2065 C CA . LEU A 1 256 ? -6.173 -3.588 17.456 1.00 93.69 256 LEU A CA 1
ATOM 2066 C C . LEU A 1 256 ? -7.104 -4.803 17.579 1.00 93.69 256 LEU A C 1
ATOM 2068 O O . LEU A 1 256 ? -8.089 -4.759 18.318 1.00 93.69 256 LEU A O 1
ATOM 2072 N N . ILE A 1 257 ? -6.791 -5.907 16.901 1.00 95.12 257 ILE A N 1
ATOM 2073 C CA . ILE A 1 257 ? -7.546 -7.158 17.028 1.00 95.12 257 ILE A CA 1
ATOM 2074 C C . ILE A 1 257 ? -7.390 -7.739 18.440 1.00 95.12 257 ILE A C 1
ATOM 2076 O O . ILE A 1 257 ? -8.387 -8.126 19.056 1.00 95.12 257 ILE A O 1
ATOM 2080 N N . GLU A 1 258 ? -6.172 -7.759 18.987 1.00 94.44 258 GLU A N 1
ATOM 2081 C CA . GLU A 1 258 ? -5.915 -8.255 20.343 1.00 94.44 258 GLU A CA 1
ATOM 2082 C C . GLU A 1 258 ? -6.640 -7.410 21.404 1.00 94.44 258 GLU A C 1
ATOM 2084 O O . GLU A 1 258 ? -7.353 -7.943 22.260 1.00 94.44 258 GLU A O 1
ATOM 2089 N N . THR A 1 259 ? -6.551 -6.081 21.306 1.00 94.25 259 THR A N 1
ATOM 2090 C CA . THR A 1 259 ? -7.265 -5.162 22.210 1.00 94.25 259 THR A CA 1
ATOM 2091 C C . THR A 1 259 ? -8.784 -5.288 22.092 1.00 94.25 259 THR A C 1
ATOM 2093 O O . THR A 1 259 ? -9.475 -5.277 23.111 1.00 94.25 259 THR A O 1
ATOM 2096 N N . SER A 1 260 ? -9.319 -5.486 20.884 1.00 94.31 260 SER A N 1
ATOM 2097 C CA . SER A 1 260 ? -10.742 -5.773 20.659 1.00 94.31 260 SER A CA 1
ATOM 2098 C C . SER A 1 260 ? -11.183 -7.070 21.351 1.00 94.31 260 SER A C 1
ATOM 2100 O O . SER A 1 260 ? -12.211 -7.092 22.037 1.00 94.31 260 SER A O 1
ATOM 2102 N N . HIS A 1 261 ? -10.382 -8.137 21.260 1.00 94.44 261 HIS A N 1
ATOM 2103 C CA . HIS A 1 261 ? -10.646 -9.392 21.966 1.00 94.44 261 HIS A CA 1
ATOM 2104 C C . HIS A 1 261 ? -10.639 -9.220 23.491 1.00 94.44 261 HIS A C 1
ATOM 2106 O O . HIS A 1 261 ? -11.556 -9.706 24.164 1.00 94.44 261 HIS A O 1
ATOM 2112 N N . LEU A 1 262 ? -9.656 -8.496 24.037 1.00 94.94 262 LEU A N 1
ATOM 2113 C CA . LEU A 1 262 ? -9.584 -8.187 25.469 1.00 94.94 262 LEU A CA 1
ATOM 2114 C C . LEU A 1 262 ? -10.789 -7.356 25.930 1.00 94.94 262 LEU A C 1
ATOM 2116 O O . LEU A 1 262 ? -11.413 -7.678 26.942 1.00 94.94 262 LEU A O 1
ATOM 2120 N N . LEU A 1 263 ? -11.181 -6.338 25.158 1.00 94.12 263 LEU A N 1
ATOM 2121 C CA . LEU A 1 263 ? -12.362 -5.521 25.437 1.00 94.12 263 LEU A CA 1
ATOM 2122 C C . LEU A 1 263 ? -13.643 -6.366 25.425 1.00 94.12 263 LEU A C 1
ATOM 2124 O O . LEU A 1 263 ? -14.513 -6.197 26.281 1.00 94.12 263 LEU A O 1
ATOM 2128 N N . GLN A 1 264 ? -13.777 -7.294 24.475 1.00 94.19 264 GLN A N 1
ATOM 2129 C CA . GLN A 1 264 ? -14.932 -8.185 24.401 1.00 94.19 264 GLN A CA 1
ATOM 2130 C C . GLN A 1 264 ? -14.993 -9.137 25.604 1.00 94.19 264 GLN A C 1
ATOM 2132 O O . GLN A 1 264 ? -16.081 -9.375 26.136 1.00 94.19 264 GLN A O 1
ATOM 2137 N N . ALA A 1 265 ? -13.849 -9.661 26.053 1.00 93.56 265 ALA A N 1
ATOM 2138 C CA . ALA A 1 265 ? -13.764 -10.470 27.266 1.00 93.56 265 ALA A CA 1
ATOM 2139 C C . ALA A 1 265 ? -14.184 -9.661 28.505 1.00 93.56 265 ALA A C 1
ATOM 2141 O O . ALA A 1 265 ? -15.074 -10.097 29.238 1.00 93.56 265 ALA A O 1
ATOM 2142 N N . ALA A 1 266 ? -13.654 -8.443 28.662 1.00 93.06 266 ALA A N 1
ATOM 2143 C CA . ALA A 1 266 ? -14.020 -7.534 29.748 1.00 93.06 266 ALA A CA 1
ATOM 2144 C C . ALA A 1 266 ? -15.509 -7.142 29.716 1.00 93.06 266 ALA A C 1
ATOM 2146 O O . ALA A 1 266 ? -16.152 -7.043 30.759 1.00 93.06 266 ALA A O 1
ATOM 2147 N N . LYS A 1 267 ? -16.107 -6.965 28.528 1.00 93.38 267 LYS A N 1
ATOM 2148 C CA . LYS A 1 267 ? -17.556 -6.732 28.381 1.00 93.38 267 LYS A CA 1
ATOM 2149 C C . LYS A 1 267 ? -18.386 -7.918 28.864 1.00 93.38 267 LYS A C 1
ATOM 2151 O O . LYS A 1 267 ? -19.385 -7.713 29.548 1.00 93.38 267 LYS A O 1
ATOM 2156 N N . LYS A 1 268 ? -17.989 -9.148 28.521 1.00 93.88 268 LYS A N 1
ATOM 2157 C CA . LYS A 1 268 ? -18.676 -10.363 28.991 1.00 93.88 268 LYS A CA 1
ATOM 2158 C C . LYS A 1 268 ? -18.567 -10.514 30.506 1.00 93.88 268 LYS A C 1
ATOM 2160 O O . LYS A 1 268 ? -19.535 -10.920 31.139 1.00 93.88 268 LYS A O 1
ATOM 2165 N N . GLU A 1 269 ? -17.411 -10.201 31.082 1.00 93.50 269 GLU A N 1
ATOM 2166 C CA . GLU A 1 269 ? -17.213 -10.222 32.533 1.00 93.50 269 GLU A CA 1
ATOM 2167 C C . GLU A 1 269 ? -18.060 -9.155 33.236 1.00 93.50 269 GLU A C 1
ATOM 2169 O O . GLU A 1 269 ? -18.799 -9.491 34.156 1.00 93.50 269 GLU A O 1
ATOM 2174 N N . ASN A 1 270 ? -18.071 -7.915 32.738 1.00 90.88 270 ASN A N 1
ATOM 2175 C CA . ASN A 1 270 ? -18.954 -6.867 33.257 1.00 90.88 270 ASN A CA 1
ATOM 2176 C C . ASN A 1 270 ? -20.435 -7.248 33.166 1.00 90.88 270 ASN A C 1
ATOM 2178 O O . ASN A 1 270 ? -21.171 -7.026 34.118 1.00 90.88 270 ASN A O 1
ATOM 2182 N N . GLN A 1 271 ? -20.882 -7.872 32.071 1.00 92.94 271 GLN A N 1
ATOM 2183 C CA . GLN A 1 271 ? -22.257 -8.379 31.975 1.00 92.94 271 GLN A CA 1
ATOM 2184 C C . GLN A 1 271 ? -22.560 -9.452 33.028 1.00 92.94 271 GLN A C 1
ATOM 2186 O O . GLN A 1 271 ? -23.654 -9.460 33.587 1.00 92.94 271 GLN A O 1
ATOM 2191 N N . LYS A 1 272 ? -21.610 -10.350 33.323 1.00 93.25 272 LYS A N 1
ATOM 2192 C CA . LYS A 1 272 ? -21.776 -11.344 34.396 1.00 93.25 272 LYS A CA 1
ATOM 2193 C C . LYS A 1 272 ? -21.895 -10.676 35.760 1.00 93.25 272 LYS A C 1
ATOM 2195 O O . LYS A 1 272 ? -22.839 -10.980 36.478 1.00 93.25 272 LYS A O 1
ATOM 2200 N N . LEU A 1 273 ? -20.984 -9.756 36.077 1.00 93.44 273 LEU A N 1
ATOM 2201 C CA . LEU A 1 273 ? -21.009 -9.009 37.335 1.00 93.44 273 LEU A CA 1
ATOM 2202 C C . LEU A 1 273 ? -22.296 -8.196 37.474 1.00 93.44 273 LEU A C 1
ATOM 2204 O O . LEU A 1 273 ? -22.889 -8.164 38.543 1.00 93.44 273 LEU A O 1
ATOM 2208 N N . GLN A 1 274 ? -22.772 -7.583 36.392 1.00 92.94 274 GLN A N 1
ATOM 2209 C CA . GLN A 1 274 ? -24.009 -6.813 36.411 1.00 92.94 274 GLN A CA 1
ATOM 2210 C C . GLN A 1 274 ? -25.235 -7.698 36.659 1.00 92.94 274 GLN A C 1
ATOM 2212 O O . GLN A 1 274 ? -26.094 -7.331 37.454 1.00 92.94 274 GLN A O 1
ATOM 2217 N N . ASN A 1 275 ? -25.279 -8.894 36.067 1.00 91.44 275 ASN A N 1
ATOM 2218 C CA . ASN A 1 275 ? -26.320 -9.875 36.378 1.00 91.44 275 ASN A CA 1
ATOM 2219 C C . ASN A 1 275 ? -26.251 -10.346 37.840 1.00 91.44 275 ASN A C 1
ATOM 2221 O O . ASN A 1 275 ? -27.290 -10.531 38.465 1.00 91.44 275 ASN A O 1
ATOM 2225 N N . GLU A 1 276 ? -25.049 -10.544 38.385 1.00 93.06 276 GLU A N 1
ATOM 2226 C CA . GLU A 1 276 ? -24.848 -10.951 39.781 1.00 93.06 276 GLU A CA 1
ATOM 2227 C C . GLU A 1 276 ? -25.267 -9.841 40.758 1.00 93.06 276 GLU A C 1
ATOM 2229 O O . GLU A 1 276 ? -25.942 -10.117 41.745 1.00 93.06 276 GLU A O 1
ATOM 2234 N N . ILE A 1 277 ? -24.973 -8.575 40.439 1.00 90.88 277 ILE A N 1
ATOM 2235 C CA . ILE A 1 277 ? -25.460 -7.411 41.193 1.00 90.88 277 ILE A CA 1
ATOM 2236 C C . ILE A 1 277 ? -26.991 -7.372 41.185 1.00 90.88 277 ILE A C 1
ATOM 2238 O O . ILE A 1 277 ? -27.585 -7.300 42.256 1.00 90.88 277 ILE A O 1
ATOM 2242 N N . SER A 1 278 ? -27.637 -7.500 40.022 1.00 88.88 278 SER A N 1
ATOM 2243 C CA . SER A 1 278 ? -29.106 -7.504 39.944 1.00 88.88 278 SER A CA 1
ATOM 2244 C C . SER A 1 278 ? -29.746 -8.671 40.703 1.00 88.88 278 SER A C 1
ATOM 2246 O O . SER A 1 278 ? -30.813 -8.514 41.287 1.00 88.88 278 SER A O 1
ATOM 2248 N N . GLN A 1 279 ? -29.095 -9.839 40.755 1.00 89.19 279 GLN A N 1
ATOM 2249 C CA . GLN A 1 279 ? -29.559 -10.961 41.583 1.00 89.19 279 GLN A CA 1
ATOM 2250 C C . GLN A 1 279 ? -29.419 -10.693 43.087 1.00 89.19 279 GLN A C 1
ATOM 2252 O O . GLN A 1 279 ? -30.166 -11.264 43.879 1.00 89.19 279 GLN A O 1
ATOM 2257 N N . LEU A 1 280 ? -28.470 -9.848 43.494 1.00 89.19 280 LEU A N 1
ATOM 2258 C CA . LEU A 1 280 ? -28.249 -9.475 44.891 1.00 89.19 280 LEU A CA 1
ATOM 2259 C C . LEU A 1 280 ? -29.112 -8.288 45.348 1.00 89.19 280 LEU A C 1
ATOM 2261 O O . LEU A 1 280 ? -29.283 -8.114 46.553 1.00 89.19 280 LEU A O 1
ATOM 2265 N N . GLU A 1 281 ? -29.680 -7.499 44.434 1.00 87.56 281 GLU A N 1
ATOM 2266 C CA . GLU A 1 281 ? -30.571 -6.377 44.768 1.00 87.56 281 GLU A CA 1
ATOM 2267 C C . GLU A 1 281 ? -31.848 -6.845 45.487 1.00 87.56 281 GLU A C 1
ATOM 2269 O O . GLU A 1 281 ? -32.201 -6.288 46.528 1.00 87.56 281 GLU A O 1
ATOM 2274 N N . GLU A 1 282 ? -32.486 -7.921 45.011 1.00 86.62 282 GLU A N 1
ATOM 2275 C CA . GLU A 1 282 ? -33.706 -8.480 45.617 1.00 86.62 282 GLU A CA 1
ATOM 2276 C C . GLU A 1 282 ? -33.511 -8.922 47.086 1.00 86.62 282 GLU A C 1
ATOM 2278 O O . GLU A 1 282 ? -34.263 -8.465 47.955 1.00 86.62 282 GLU A O 1
ATOM 2283 N N . PRO A 1 283 ? -32.514 -9.762 47.439 1.00 89.44 283 PRO A N 1
ATOM 2284 C CA . PRO A 1 283 ? -32.295 -10.133 48.832 1.00 89.44 283 PRO A CA 1
ATOM 2285 C C . PRO A 1 283 ? -31.855 -8.944 49.694 1.00 89.44 283 PRO A C 1
ATOM 2287 O O . PRO A 1 283 ? -32.168 -8.918 50.885 1.00 89.44 283 PRO A O 1
ATOM 2290 N N . LEU A 1 284 ? -31.165 -7.942 49.134 1.00 87.25 284 LEU A N 1
ATOM 2291 C CA . LEU A 1 284 ? -30.812 -6.730 49.877 1.00 87.25 284 LEU A CA 1
ATOM 2292 C C . LEU A 1 284 ? -32.065 -5.932 50.264 1.00 87.25 284 LEU A C 1
ATOM 2294 O O . LEU A 1 284 ? -32.179 -5.469 51.402 1.00 87.25 284 LEU A O 1
ATOM 2298 N N . GLU A 1 285 ? -33.022 -5.814 49.343 1.00 88.38 285 GLU A N 1
ATOM 2299 C CA . GLU A 1 285 ? -34.305 -5.160 49.587 1.00 88.38 285 GLU A CA 1
ATOM 2300 C C . GLU A 1 285 ? -35.140 -5.936 50.616 1.00 88.38 285 GLU A C 1
ATOM 2302 O O . GLU A 1 285 ? -35.678 -5.340 51.553 1.00 88.38 285 GLU A O 1
ATOM 2307 N N . GLN A 1 286 ? -35.153 -7.272 50.540 1.00 90.25 286 GLN A N 1
ATOM 2308 C CA . GLN A 1 286 ? -35.785 -8.121 51.556 1.00 90.25 286 GLN A CA 1
ATOM 2309 C C . GLN A 1 286 ? -35.147 -7.940 52.942 1.00 90.25 286 GLN A C 1
ATOM 2311 O O . GLN A 1 286 ? -35.859 -7.814 53.939 1.00 90.25 286 GLN A O 1
ATOM 2316 N N . ILE A 1 287 ? -33.814 -7.872 53.036 1.00 90.25 287 ILE A N 1
ATOM 2317 C CA . ILE A 1 287 ? -33.115 -7.604 54.304 1.00 90.25 287 ILE A CA 1
ATOM 2318 C C . ILE A 1 287 ? -33.488 -6.219 54.850 1.00 90.25 287 ILE A C 1
ATOM 2320 O O . ILE A 1 287 ? -33.706 -6.076 56.057 1.00 90.25 287 ILE A O 1
ATOM 2324 N N . ALA A 1 288 ? -33.590 -5.202 53.991 1.00 90.44 288 ALA A N 1
ATOM 2325 C CA . ALA A 1 288 ? -34.005 -3.862 54.396 1.00 90.44 288 ALA A CA 1
ATOM 2326 C C . ALA A 1 288 ? -35.448 -3.846 54.934 1.00 90.44 288 ALA A C 1
ATOM 2328 O O . ALA A 1 288 ? -35.699 -3.247 55.984 1.00 90.44 288 ALA A O 1
ATOM 2329 N N . GLN A 1 289 ? -36.372 -4.555 54.276 1.00 89.62 289 GLN A N 1
ATOM 2330 C CA . GLN A 1 289 ? -37.760 -4.713 54.728 1.00 89.62 289 GLN A CA 1
A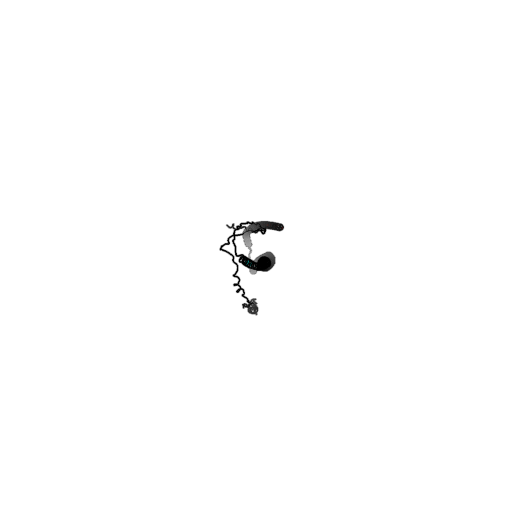TOM 2331 C C . GLN A 1 289 ? -37.840 -5.444 56.075 1.00 89.62 289 GLN A C 1
ATOM 2333 O O . GLN A 1 289 ? -38.447 -4.930 57.014 1.00 89.62 289 GLN A O 1
ATOM 2338 N N . LEU A 1 290 ? -37.154 -6.584 56.217 1.00 90.44 290 LEU A N 1
ATOM 2339 C CA . LEU A 1 290 ? -37.100 -7.345 57.471 1.00 90.44 290 LEU A CA 1
ATOM 2340 C C . LEU A 1 290 ? -36.481 -6.534 58.617 1.00 90.44 290 LEU A C 1
ATOM 2342 O O . LEU A 1 290 ? -36.921 -6.625 59.761 1.00 90.44 290 LEU A O 1
ATOM 2346 N N . SER A 1 291 ? -35.464 -5.720 58.330 1.00 91.38 291 SER A N 1
ATOM 2347 C CA . SER A 1 291 ? -34.871 -4.791 59.297 1.00 91.38 291 SER A CA 1
ATOM 2348 C C . SER A 1 291 ? -35.882 -3.737 59.763 1.00 91.38 291 SER A C 1
ATOM 2350 O O . SER A 1 291 ? -36.013 -3.495 60.967 1.00 91.38 291 SER A O 1
ATOM 2352 N N . ALA A 1 292 ? -36.634 -3.137 58.836 1.00 91.06 292 ALA A N 1
ATOM 2353 C CA . ALA A 1 292 ? -37.678 -2.170 59.165 1.00 91.06 292 ALA A CA 1
ATOM 2354 C C . ALA A 1 292 ? -38.799 -2.808 60.003 1.00 91.06 292 ALA A C 1
ATOM 2356 O O . ALA A 1 292 ? -39.207 -2.236 61.017 1.00 91.06 292 ALA A O 1
ATOM 2357 N N . GLU A 1 293 ? -39.235 -4.015 59.640 1.00 91.94 293 GLU A N 1
ATOM 2358 C CA . GLU A 1 293 ? -40.243 -4.776 60.380 1.00 91.94 293 GLU A CA 1
ATOM 2359 C C . GLU A 1 293 ? -39.751 -5.149 61.784 1.00 91.94 293 GLU A C 1
ATOM 2361 O O . GLU A 1 293 ? -40.446 -4.907 62.772 1.00 91.94 293 GLU A O 1
ATOM 2366 N N . LYS A 1 294 ? -38.510 -5.638 61.910 1.00 91.94 294 LYS A N 1
ATOM 2367 C CA . LYS A 1 294 ? -37.872 -5.912 63.205 1.00 91.94 294 LYS A CA 1
ATOM 2368 C C . LYS A 1 294 ? -37.834 -4.663 64.085 1.00 91.94 294 LYS A C 1
ATOM 2370 O O . LYS A 1 294 ? -38.124 -4.753 65.279 1.00 91.94 294 LYS A O 1
ATOM 2375 N N . ASN A 1 295 ? -37.483 -3.505 63.530 1.00 91.88 295 ASN A N 1
ATOM 2376 C CA . ASN A 1 295 ? -37.465 -2.249 64.280 1.00 91.88 295 ASN A CA 1
ATOM 2377 C C . ASN A 1 295 ? -38.877 -1.840 64.728 1.00 91.88 295 ASN A C 1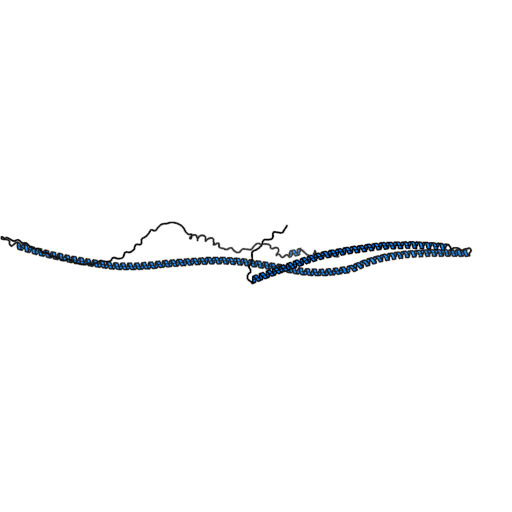
ATOM 2379 O O . ASN A 1 295 ? -39.056 -1.456 65.883 1.00 91.88 295 ASN A O 1
ATOM 2383 N N . ALA A 1 296 ? -39.888 -1.985 63.867 1.00 92.06 296 ALA A N 1
ATOM 2384 C CA . ALA A 1 296 ? -41.283 -1.712 64.212 1.00 92.06 296 ALA A CA 1
ATOM 2385 C C . ALA A 1 296 ? -41.798 -2.638 65.329 1.00 92.06 296 ALA A C 1
ATOM 2387 O O . ALA A 1 296 ? -42.370 -2.160 66.311 1.00 92.06 296 ALA A O 1
ATOM 2388 N N . LEU A 1 297 ? -41.527 -3.942 65.228 1.00 91.94 297 LEU A N 1
ATOM 2389 C CA . LEU A 1 297 ? -41.826 -4.930 66.269 1.00 91.94 297 LEU A CA 1
ATOM 2390 C C . LEU A 1 297 ? -41.107 -4.609 67.579 1.00 91.94 297 LEU A C 1
ATOM 2392 O O . LEU A 1 297 ? -41.706 -4.705 68.644 1.00 91.94 297 LEU A O 1
ATOM 2396 N N . THR A 1 298 ? -39.845 -4.180 67.514 1.00 93.38 298 THR A N 1
ATOM 2397 C CA . THR A 1 298 ? -39.080 -3.779 68.703 1.00 93.38 298 THR A CA 1
ATOM 2398 C C . THR A 1 298 ? -39.738 -2.585 69.398 1.00 93.38 298 THR A C 1
ATOM 2400 O O . THR A 1 298 ? -39.896 -2.603 70.615 1.00 93.38 298 THR A O 1
ATOM 2403 N N . ILE A 1 299 ? -40.191 -1.578 68.642 1.00 93.25 299 ILE A N 1
ATOM 2404 C CA . ILE A 1 299 ? -40.923 -0.427 69.193 1.00 93.25 299 ILE A CA 1
ATOM 2405 C C . ILE A 1 299 ? -42.240 -0.873 69.840 1.00 93.25 299 ILE A C 1
ATOM 2407 O O . ILE A 1 299 ? -42.570 -0.409 70.931 1.00 93.25 299 ILE A O 1
ATOM 2411 N N . GLN A 1 300 ? -42.991 -1.774 69.199 1.00 92.69 300 GLN A N 1
ATOM 2412 C CA . GLN A 1 300 ? -44.226 -2.316 69.778 1.00 92.69 300 GLN A CA 1
ATOM 2413 C C . GLN A 1 300 ? -43.961 -3.101 71.063 1.00 92.69 300 GLN A C 1
ATOM 2415 O O . GLN A 1 300 ? -44.696 -2.939 72.033 1.00 92.69 300 GLN A O 1
ATOM 2420 N N . LEU A 1 301 ? -42.897 -3.907 71.096 1.00 91.50 301 LEU A N 1
ATOM 2421 C CA . LEU A 1 301 ? -42.518 -4.675 72.275 1.00 91.50 301 LEU A CA 1
ATOM 2422 C C . LEU A 1 301 ? -42.163 -3.749 73.442 1.00 91.50 301 LEU A C 1
ATOM 2424 O O . LEU A 1 301 ? -42.633 -3.976 74.550 1.00 91.50 301 LEU A O 1
ATOM 2428 N N . VAL A 1 302 ? -41.398 -2.680 73.184 1.00 94.31 302 VAL A N 1
ATOM 2429 C CA . VAL A 1 302 ? -41.069 -1.666 74.198 1.00 94.31 302 VAL A CA 1
ATOM 2430 C C . VAL A 1 302 ? -42.341 -1.027 74.755 1.00 94.31 302 VAL A C 1
ATOM 2432 O O . VAL A 1 302 ? -42.523 -1.018 75.971 1.00 94.31 302 VAL A O 1
ATOM 2435 N N . LYS A 1 303 ? -43.268 -0.591 73.893 1.00 92.69 303 LYS A N 1
ATOM 2436 C CA . LYS A 1 303 ? -44.557 -0.033 74.336 1.00 92.69 303 LYS A CA 1
ATOM 2437 C C . LYS A 1 303 ? -45.357 -1.019 75.185 1.00 92.69 303 LYS A C 1
ATOM 2439 O O . LYS A 1 303 ? -45.814 -0.660 76.262 1.00 92.69 303 LYS A O 1
ATOM 2444 N N . ALA A 1 304 ? -45.469 -2.271 74.747 1.00 90.50 304 ALA A N 1
ATOM 2445 C CA . ALA A 1 304 ? -46.172 -3.304 75.502 1.00 90.50 304 ALA A CA 1
ATOM 2446 C C . ALA A 1 304 ? -45.507 -3.577 76.863 1.00 90.50 304 ALA A C 1
ATOM 2448 O O . ALA A 1 304 ? -46.200 -3.790 77.856 1.00 90.50 304 ALA A O 1
ATOM 2449 N N . THR A 1 305 ? -44.171 -3.546 76.941 1.00 91.88 305 THR A N 1
ATOM 2450 C CA . THR A 1 305 ? -43.457 -3.687 78.219 1.00 91.88 305 THR A CA 1
ATOM 2451 C C . THR A 1 305 ? -43.645 -2.482 79.139 1.00 91.88 305 THR A C 1
ATOM 2453 O O . THR A 1 305 ? -43.783 -2.671 80.346 1.00 91.88 305 THR A O 1
ATOM 2456 N N . GLU A 1 306 ? -43.702 -1.262 78.597 1.00 91.38 306 GLU A N 1
ATOM 2457 C CA . GLU A 1 306 ? -44.020 -0.051 79.364 1.00 91.38 306 GLU A CA 1
ATOM 2458 C C . GLU A 1 306 ? -45.453 -0.116 79.905 1.00 91.38 306 GLU A C 1
ATOM 2460 O O . GLU A 1 306 ? -45.666 0.070 81.102 1.00 91.38 306 GLU A O 1
ATOM 2465 N N . GLU A 1 307 ? -46.429 -0.470 79.066 1.00 92.69 307 GLU 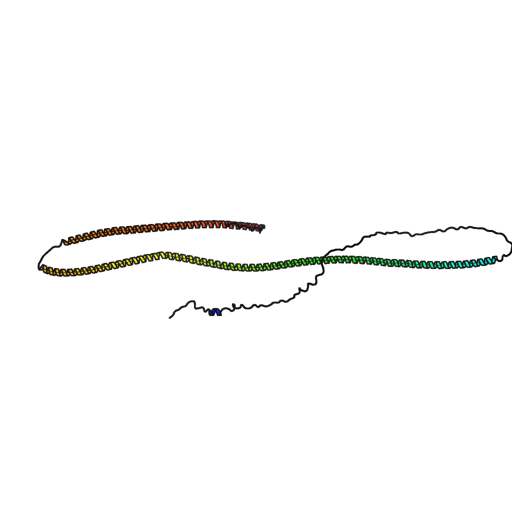A N 1
ATOM 2466 C CA . GLU A 1 307 ? -47.824 -0.668 79.473 1.00 92.69 307 GLU A CA 1
ATOM 2467 C C . GLU A 1 307 ? -47.944 -1.749 80.557 1.00 92.69 307 GLU A C 1
ATOM 2469 O O . GLU A 1 307 ? -48.563 -1.514 81.596 1.00 92.69 307 GLU A O 1
ATOM 2474 N N . ALA A 1 308 ? -47.289 -2.902 80.387 1.00 88.50 308 ALA A N 1
ATOM 2475 C CA . ALA A 1 308 ? -47.249 -3.953 81.403 1.00 88.50 308 ALA A CA 1
ATOM 2476 C C . ALA A 1 308 ? -46.660 -3.454 82.733 1.00 88.50 308 ALA A C 1
ATOM 2478 O O . ALA A 1 308 ? -47.217 -3.748 83.790 1.00 88.50 308 ALA A O 1
ATOM 2479 N N . ALA A 1 309 ? -45.593 -2.648 82.701 1.00 91.25 309 ALA A N 1
ATOM 2480 C CA . ALA A 1 309 ? -45.023 -2.041 83.901 1.00 91.25 309 ALA A CA 1
ATOM 2481 C C . ALA A 1 309 ? -45.994 -1.050 84.569 1.00 91.25 309 ALA A C 1
ATOM 2483 O O . ALA A 1 309 ? -46.091 -1.017 85.797 1.00 91.25 309 ALA A O 1
ATOM 2484 N N . THR A 1 310 ? -46.764 -0.281 83.789 1.00 91.38 310 THR A N 1
ATOM 2485 C CA . THR A 1 310 ? -47.803 0.595 84.358 1.00 91.38 310 THR A CA 1
ATOM 2486 C C . THR A 1 310 ? -48.919 -0.197 85.033 1.00 91.38 310 THR A C 1
ATOM 2488 O O . THR A 1 310 ? -49.312 0.148 86.147 1.00 91.38 310 THR A O 1
ATOM 2491 N N . TYR A 1 311 ? -49.396 -1.284 84.417 1.00 90.50 311 TYR A N 1
ATOM 2492 C CA . TYR A 1 311 ? -50.403 -2.154 85.024 1.00 90.50 311 TYR A CA 1
ATOM 2493 C C . TYR A 1 311 ? -49.876 -2.855 86.276 1.00 90.50 311 TYR A C 1
ATOM 2495 O O . TYR A 1 311 ? -50.601 -2.938 87.265 1.00 90.50 311 TYR A O 1
ATOM 2503 N N . GLN A 1 312 ? -48.616 -3.300 86.269 1.00 91.69 312 GLN A N 1
ATOM 2504 C CA . GLN A 1 312 ? -47.945 -3.860 87.442 1.00 91.69 312 GLN A CA 1
ATOM 2505 C C . GLN A 1 312 ? -47.944 -2.851 88.601 1.00 91.69 312 GLN A C 1
ATOM 2507 O O . GLN A 1 312 ? -48.387 -3.175 89.698 1.00 91.69 312 GLN A O 1
ATOM 2512 N N . SER A 1 313 ? -47.540 -1.602 88.346 1.00 90.12 313 SER A N 1
ATOM 2513 C CA . SER A 1 313 ? -47.530 -0.545 89.364 1.00 90.12 313 SER A CA 1
ATOM 2514 C C . SER A 1 313 ? -48.936 -0.216 89.885 1.00 90.12 313 SER A C 1
ATOM 2516 O O . SER A 1 313 ? -49.123 -0.032 91.086 1.00 90.12 313 SER A O 1
ATOM 2518 N N . GLN A 1 314 ? -49.947 -0.188 89.009 1.00 91.50 314 GLN A N 1
ATOM 2519 C CA . GLN A 1 314 ? -51.342 -0.010 89.426 1.00 91.50 314 GLN A CA 1
ATOM 2520 C C . GLN A 1 314 ? -51.847 -1.179 90.278 1.00 91.50 314 GLN A C 1
ATOM 2522 O O . GLN A 1 314 ? -52.608 -0.960 91.220 1.00 91.50 314 GLN A O 1
ATOM 2527 N N . TYR A 1 315 ? -51.451 -2.411 89.947 1.00 88.81 315 TYR A N 1
ATOM 2528 C CA . TYR A 1 315 ? -51.787 -3.595 90.729 1.00 88.81 315 TYR A CA 1
ATOM 2529 C C . TYR A 1 315 ? -51.155 -3.525 92.122 1.00 88.81 315 TYR A C 1
ATOM 2531 O O . TYR A 1 315 ? -51.868 -3.688 93.106 1.00 88.81 315 TYR A O 1
ATOM 2539 N N . GLU A 1 316 ? -49.863 -3.200 92.212 1.00 90.75 316 GLU A N 1
ATOM 2540 C CA . GLU A 1 316 ? -49.146 -3.031 93.483 1.00 90.75 316 GLU A CA 1
ATOM 2541 C C . GLU A 1 316 ? -49.766 -1.925 94.352 1.00 90.75 316 GLU A C 1
ATOM 2543 O O . GLU A 1 316 ? -49.945 -2.111 95.555 1.00 90.75 316 GLU A O 1
ATOM 2548 N N . GLU A 1 317 ? -50.172 -0.795 93.762 1.00 90.19 317 GLU A N 1
ATOM 2549 C CA . GLU A 1 317 ? -50.866 0.269 94.499 1.00 90.19 317 GLU A CA 1
ATOM 2550 C C . GLU A 1 317 ? -52.249 -0.188 94.978 1.00 90.19 317 GLU A C 1
ATOM 2552 O O . GLU A 1 317 ? -52.619 0.065 96.125 1.00 90.19 317 GLU A O 1
ATOM 2557 N N . LYS A 1 318 ? -53.016 -0.902 94.140 1.00 87.44 318 LYS A N 1
ATOM 2558 C CA . LYS A 1 318 ? -54.303 -1.475 94.559 1.00 87.44 318 LYS A CA 1
ATOM 2559 C C . LYS A 1 318 ? -54.138 -2.518 95.653 1.00 87.44 318 LYS A C 1
ATOM 2561 O O . LYS A 1 318 ? -54.964 -2.548 96.558 1.00 87.44 318 LYS A O 1
ATOM 2566 N N . GLU A 1 319 ? -53.103 -3.346 95.593 1.00 89.06 319 GLU A N 1
ATOM 2567 C CA . GLU A 1 319 ? -52.772 -4.311 96.638 1.00 89.06 319 GLU A CA 1
ATOM 2568 C C . GLU A 1 319 ? -52.376 -3.594 97.935 1.00 89.06 319 GLU A C 1
ATOM 2570 O O . GLU A 1 319 ? -52.838 -3.981 99.007 1.00 89.06 319 GLU A O 1
ATOM 2575 N N . ARG A 1 320 ? -51.620 -2.488 97.857 1.00 90.12 320 ARG A N 1
ATOM 2576 C CA . ARG A 1 320 ? -51.310 -1.652 99.026 1.00 90.12 320 ARG A CA 1
ATOM 2577 C C . ARG A 1 320 ? -52.570 -1.053 99.644 1.00 90.12 320 ARG A C 1
ATOM 2579 O O . ARG A 1 320 ? -52.778 -1.208 100.843 1.00 90.12 320 ARG A O 1
ATOM 2586 N N . VAL A 1 321 ? -53.425 -0.423 98.837 1.00 89.88 321 VAL A N 1
ATOM 2587 C CA . VAL A 1 321 ? -54.696 0.159 99.299 1.00 89.88 321 VAL A CA 1
ATOM 2588 C C . VAL A 1 321 ? -55.617 -0.922 99.859 1.00 89.88 321 VAL A C 1
ATOM 2590 O O . VAL A 1 321 ? -56.237 -0.709 100.895 1.00 89.88 321 VAL A O 1
ATOM 2593 N N . PHE A 1 322 ? -55.691 -2.090 99.219 1.00 87.94 322 PHE A N 1
ATOM 2594 C CA . PHE A 1 322 ? -56.466 -3.222 99.718 1.00 87.94 322 PHE A CA 1
ATOM 2595 C C . PHE A 1 322 ? -55.941 -3.696 101.074 1.00 87.94 322 PHE A C 1
ATOM 2597 O O . PHE A 1 322 ? -56.736 -3.883 101.984 1.00 87.94 322 PHE A O 1
ATOM 2604 N N . ASN A 1 323 ? -54.625 -3.830 101.244 1.00 88.31 323 ASN A N 1
ATOM 2605 C CA . ASN A 1 323 ? -54.021 -4.216 102.520 1.00 88.31 323 ASN A CA 1
ATOM 2606 C C . ASN A 1 323 ? -54.222 -3.146 103.606 1.00 88.31 323 ASN A C 1
ATOM 2608 O O . ASN A 1 323 ? -54.505 -3.487 104.753 1.00 88.31 323 ASN A O 1
ATOM 2612 N N . GLU A 1 324 ? -54.129 -1.857 103.262 1.00 87.69 324 GLU A N 1
ATOM 2613 C CA . GLU A 1 324 ? -54.444 -0.745 104.169 1.00 87.69 324 GLU A CA 1
ATOM 2614 C C . GLU A 1 324 ? -55.917 -0.775 104.593 1.00 87.69 324 GLU A C 1
ATOM 2616 O O . GLU A 1 324 ? -56.213 -0.706 105.784 1.00 87.69 324 GLU A O 1
ATOM 2621 N N . GLN A 1 325 ? -56.843 -0.932 103.643 1.00 86.50 325 GLN A N 1
ATOM 2622 C CA . GLN A 1 325 ? -58.270 -1.078 103.928 1.00 86.50 325 GLN A CA 1
ATOM 2623 C C . GLN A 1 325 ? -58.545 -2.333 104.747 1.00 86.50 325 GLN A C 1
ATOM 2625 O O . GLN A 1 325 ? -59.306 -2.260 105.700 1.00 86.50 325 GLN A O 1
ATOM 2630 N N . PHE A 1 326 ? -57.916 -3.462 104.426 1.00 87.38 326 PHE A N 1
ATOM 2631 C CA . PHE A 1 326 ? -58.052 -4.707 105.174 1.00 87.38 326 PHE A CA 1
ATOM 2632 C C . PHE A 1 326 ? -57.575 -4.529 106.616 1.00 87.38 326 PHE A C 1
ATOM 2634 O O . PHE A 1 326 ? -58.281 -4.926 107.536 1.00 87.38 326 PHE A O 1
ATOM 2641 N N . SER A 1 327 ? -56.444 -3.852 106.831 1.00 85.44 327 SER A N 1
ATOM 2642 C CA . SER A 1 327 ? -55.946 -3.521 108.169 1.00 85.44 327 SER A CA 1
ATOM 2643 C C . SER A 1 327 ? -56.880 -2.559 108.914 1.00 85.44 327 SER A C 1
ATOM 2645 O O . SER A 1 327 ? -57.153 -2.771 110.094 1.00 85.44 327 SER A O 1
ATOM 2647 N N . GLN A 1 328 ? -57.435 -1.547 108.238 1.00 85.62 328 GLN A N 1
ATOM 2648 C CA . GLN A 1 328 ? -58.456 -0.664 108.818 1.00 85.62 328 GLN A CA 1
ATOM 2649 C C . GLN A 1 328 ? -59.737 -1.423 109.164 1.00 85.62 328 GLN A C 1
ATOM 2651 O O . GLN A 1 328 ? -60.350 -1.147 110.189 1.00 85.62 328 GLN A O 1
ATOM 2656 N N . LEU A 1 329 ? -60.148 -2.380 108.335 1.00 82.38 329 LEU A N 1
ATOM 2657 C CA . LEU A 1 329 ? -61.335 -3.201 108.547 1.00 82.38 329 LEU A CA 1
ATOM 2658 C C . LEU A 1 329 ? -61.104 -4.216 109.664 1.00 82.38 329 LEU A C 1
ATOM 2660 O O . LEU A 1 329 ? -62.017 -4.481 110.429 1.00 82.38 329 LEU A O 1
ATOM 2664 N N . GLU A 1 330 ? -59.886 -4.735 109.813 1.00 83.81 330 GLU A N 1
ATOM 2665 C CA . GLU A 1 330 ? -59.464 -5.558 110.946 1.00 83.81 330 GLU A CA 1
ATOM 2666 C C . GLU A 1 330 ? -59.446 -4.740 112.244 1.00 83.81 330 GLU A C 1
ATOM 2668 O O . GLU A 1 330 ? -59.965 -5.192 113.262 1.00 83.81 330 GLU A O 1
ATOM 2673 N N . GLN A 1 331 ? -58.954 -3.498 112.202 1.00 80.88 331 GLN A N 1
ATOM 2674 C CA . GLN A 1 331 ? -59.000 -2.566 113.329 1.00 80.88 331 GLN A CA 1
ATOM 2675 C C . GLN A 1 331 ? -60.442 -2.165 113.677 1.00 80.88 331 GLN A C 1
ATOM 2677 O O . GLN A 1 331 ? -60.827 -2.209 114.842 1.00 80.88 331 GLN A O 1
ATOM 2682 N N . SER A 1 332 ? -61.266 -1.850 112.678 1.00 78.94 332 SER A N 1
ATOM 2683 C CA . SER A 1 332 ? -62.689 -1.555 112.843 1.00 78.94 332 SER A CA 1
ATOM 2684 C C . SER A 1 332 ? -63.466 -2.783 113.306 1.00 78.94 332 SER A C 1
ATOM 2686 O O . SER A 1 332 ? -64.360 -2.638 114.123 1.00 78.94 332 SER A O 1
ATOM 2688 N N . ASN A 1 333 ? -63.109 -3.997 112.878 1.00 78.25 333 ASN A N 1
ATOM 2689 C CA . ASN A 1 333 ? -63.671 -5.239 113.405 1.00 78.25 333 ASN A CA 1
ATOM 2690 C C . ASN A 1 333 ? -63.215 -5.506 114.835 1.00 78.25 333 ASN A C 1
ATOM 2692 O O . ASN A 1 333 ? -63.996 -6.036 115.610 1.00 78.25 333 ASN A O 1
ATOM 2696 N N . ALA A 1 334 ? -61.994 -5.138 115.221 1.00 79.00 334 ALA A N 1
ATOM 2697 C CA . ALA A 1 334 ? -61.563 -5.188 116.614 1.00 79.00 334 ALA A CA 1
ATOM 2698 C C . ALA A 1 334 ? -62.334 -4.164 117.467 1.00 79.00 334 ALA A C 1
ATOM 2700 O O . ALA A 1 334 ? -62.750 -4.478 118.581 1.00 79.00 334 ALA A O 1
ATOM 2701 N N . GLU A 1 335 ? -62.602 -2.971 116.931 1.00 78.19 335 GLU A N 1
ATOM 2702 C CA . GLU A 1 335 ? -63.476 -1.968 117.547 1.00 78.19 335 GLU A CA 1
ATOM 2703 C C . GLU A 1 335 ? -64.942 -2.407 117.565 1.00 78.19 335 GLU A C 1
ATOM 2705 O O . GLU A 1 335 ? -65.618 -2.174 118.559 1.00 78.19 335 GLU A O 1
ATOM 2710 N N . LEU A 1 336 ? -65.435 -3.082 116.524 1.00 76.00 336 LEU A N 1
ATOM 2711 C CA . LEU A 1 336 ? -66.767 -3.677 116.456 1.00 76.00 336 LEU A CA 1
ATOM 2712 C C . LEU A 1 336 ? -66.871 -4.900 117.349 1.00 76.00 336 LEU A C 1
ATOM 2714 O O . LEU A 1 336 ? -67.939 -5.115 117.879 1.00 76.00 336 LEU A O 1
ATOM 2718 N N . ALA A 1 337 ? -65.808 -5.670 117.570 1.00 75.44 337 ALA A N 1
ATOM 2719 C CA . ALA A 1 337 ? -65.754 -6.740 118.559 1.00 75.44 337 ALA A CA 1
ATOM 2720 C C . ALA A 1 337 ? -65.718 -6.152 119.975 1.00 75.44 337 ALA A C 1
ATOM 2722 O O . ALA A 1 337 ? -66.370 -6.672 120.875 1.00 75.44 337 ALA A O 1
ATOM 2723 N N . ALA A 1 338 ? -65.042 -5.017 120.175 1.00 68.00 338 ALA A N 1
ATOM 2724 C CA . ALA A 1 338 ? -65.118 -4.246 121.412 1.00 68.00 338 ALA A CA 1
ATOM 2725 C C . ALA A 1 338 ? -66.513 -3.625 121.607 1.00 68.00 338 ALA A C 1
ATOM 2727 O O . ALA A 1 338 ? -67.031 -3.626 122.721 1.00 68.00 338 ALA A O 1
ATOM 2728 N N . LEU A 1 339 ? -67.157 -3.147 120.538 1.00 65.50 339 LEU A N 1
ATOM 2729 C CA . LEU A 1 339 ? -68.529 -2.643 120.534 1.00 65.50 339 LEU A CA 1
ATOM 2730 C C . LEU A 1 339 ? -69.554 -3.772 120.607 1.00 65.50 339 LEU A C 1
ATOM 2732 O O . LEU A 1 339 ? -70.593 -3.556 121.190 1.00 65.50 339 LEU A O 1
ATOM 2736 N N . GLN A 1 340 ? -69.291 -4.969 120.093 1.00 63.06 340 GLN A N 1
ATOM 2737 C CA . GLN A 1 340 ? -70.130 -6.159 120.226 1.00 63.06 340 GLN A CA 1
ATOM 2738 C C . GLN A 1 340 ? -69.997 -6.720 121.624 1.00 63.06 340 GLN A C 1
ATOM 2740 O O . GLN A 1 340 ? -71.009 -7.031 122.214 1.00 63.06 340 GLN A O 1
ATOM 2745 N N . SER A 1 341 ? -68.809 -6.714 122.226 1.00 59.88 341 SER A N 1
ATOM 2746 C CA . SER A 1 341 ? -68.663 -6.910 123.669 1.00 59.88 341 SER A CA 1
ATOM 2747 C C . SER A 1 341 ? -69.418 -5.819 124.456 1.00 59.88 341 SER A C 1
ATOM 2749 O O . SER A 1 341 ? -69.937 -6.077 125.540 1.00 59.88 341 SER A O 1
ATOM 2751 N N . ARG A 1 342 ? -69.583 -4.622 123.870 1.00 54.09 342 ARG A N 1
ATOM 2752 C CA . ARG A 1 342 ? -70.391 -3.510 124.402 1.00 54.09 342 ARG A CA 1
ATOM 2753 C C . ARG A 1 342 ? -71.900 -3.591 124.061 1.00 54.09 342 ARG A C 1
ATOM 2755 O O . ARG A 1 342 ? -72.710 -3.019 124.780 1.00 54.09 342 ARG A O 1
ATOM 2762 N N . ILE A 1 343 ? -72.305 -4.336 123.035 1.00 51.28 343 ILE A N 1
ATOM 2763 C CA . ILE A 1 343 ? -73.697 -4.598 122.617 1.00 51.28 343 ILE A CA 1
ATOM 2764 C C . ILE A 1 343 ? -74.203 -5.907 123.247 1.00 51.28 343 ILE A C 1
ATOM 2766 O O . ILE A 1 343 ? -75.383 -6.017 123.563 1.00 51.28 343 ILE A O 1
ATOM 2770 N N . GLU A 1 344 ? -73.322 -6.864 123.541 1.00 52.28 344 GLU A N 1
ATOM 2771 C CA . GLU A 1 344 ? -73.523 -7.959 124.499 1.00 52.28 344 GLU A CA 1
ATOM 2772 C C . GLU A 1 344 ? -73.657 -7.401 125.924 1.00 52.28 344 GLU A C 1
ATOM 2774 O O . GLU A 1 344 ? -74.320 -8.013 126.759 1.00 52.28 344 GLU A O 1
ATOM 2779 N N . SER A 1 345 ? -73.148 -6.183 126.175 1.00 45.00 345 SER A N 1
ATOM 2780 C CA . SER A 1 345 ? -73.552 -5.346 127.316 1.00 45.00 345 SER A CA 1
ATOM 2781 C C . SER A 1 345 ? -74.829 -4.503 127.093 1.00 45.00 345 SER A C 1
ATOM 2783 O O . SER A 1 345 ? -75.180 -3.700 127.952 1.00 45.00 345 SER A O 1
ATOM 2785 N N . GLY A 1 346 ? -75.569 -4.766 126.010 1.00 46.19 346 GLY A N 1
ATOM 2786 C CA . GLY A 1 346 ? -76.937 -4.316 125.725 1.00 46.19 346 GLY A CA 1
ATOM 2787 C C . GLY A 1 346 ? -77.064 -3.086 124.813 1.00 46.19 346 GLY A C 1
ATOM 2788 O O . GLY A 1 346 ? -76.785 -1.988 125.275 1.00 46.19 346 GLY A O 1
ATOM 2789 N N . GLU A 1 347 ? -77.534 -3.281 123.560 1.00 33.19 347 GLU A N 1
ATOM 2790 C CA . GLU A 1 347 ? -78.622 -2.534 122.849 1.00 33.19 347 GLU A CA 1
ATOM 2791 C C . GLU A 1 347 ? -78.600 -2.705 121.287 1.00 33.19 347 GLU A C 1
ATOM 2793 O O . GLU A 1 347 ? -77.609 -2.384 120.645 1.00 33.19 347 GLU A O 1
ATOM 2798 N N . PHE A 1 348 ? -79.707 -3.254 120.726 1.00 37.69 348 PHE A N 1
ATOM 2799 C CA . PHE A 1 348 ? -80.429 -3.116 119.410 1.00 37.69 348 PHE A CA 1
ATOM 2800 C C . PHE A 1 348 ? -79.801 -2.347 118.187 1.00 37.69 348 PHE A C 1
ATOM 2802 O O . PHE A 1 348 ? -79.050 -1.412 118.399 1.00 37.69 348 PHE A O 1
ATOM 2809 N N . LEU A 1 349 ? -80.106 -2.511 116.870 1.00 39.78 349 LEU A N 1
ATOM 2810 C CA . LEU A 1 349 ? -81.087 -3.243 116.024 1.00 39.78 349 LEU A CA 1
ATOM 2811 C C . LEU A 1 349 ? -80.739 -3.112 114.492 1.00 39.78 349 LEU A C 1
ATOM 2813 O O . LEU A 1 349 ? -79.887 -2.327 114.099 1.00 39.78 349 LEU A O 1
ATOM 2817 N N . GLN A 1 350 ? -81.476 -3.868 113.669 1.00 45.56 350 GLN A N 1
ATOM 2818 C CA . GLN A 1 350 ? -81.562 -4.163 112.215 1.00 45.56 350 GLN A CA 1
ATOM 2819 C C . GLN A 1 350 ? -81.876 -3.021 111.189 1.00 45.56 350 GLN A C 1
ATOM 2821 O O . GLN A 1 350 ? -82.734 -2.186 111.464 1.00 45.56 350 GLN A O 1
ATOM 2826 N N . GLY A 1 351 ? -81.309 -3.092 109.955 1.00 47.50 351 GLY A N 1
ATOM 2827 C CA . GLY A 1 351 ? -81.860 -2.504 108.698 1.00 47.50 351 GLY A CA 1
ATOM 2828 C C . GLY A 1 351 ? -80.859 -1.992 107.619 1.00 47.50 351 GLY A C 1
ATOM 2829 O O . GLY A 1 351 ? -80.274 -0.940 107.828 1.00 47.50 351 GLY A O 1
ATOM 2830 N N . SER A 1 352 ? -80.694 -2.662 106.454 1.00 52.75 352 SER A N 1
ATOM 2831 C CA . SER A 1 352 ? -80.092 -2.092 105.205 1.00 52.75 352 SER A CA 1
ATOM 2832 C C . SER A 1 352 ? -80.196 -3.058 103.997 1.00 52.75 352 SER A C 1
ATOM 2834 O O . SER A 1 352 ? -79.257 -3.771 103.663 1.00 52.75 352 SER A O 1
ATOM 2836 N N . GLU A 1 353 ? -81.357 -3.131 103.338 1.00 54.47 353 GLU A N 1
ATOM 2837 C CA . GLU A 1 353 ? -81.537 -3.919 102.091 1.00 54.47 353 GLU A CA 1
ATOM 2838 C C . GLU A 1 353 ? -81.855 -3.025 100.871 1.00 54.47 353 GLU A C 1
ATOM 2840 O O . GLU A 1 353 ? -81.787 -3.466 99.729 1.00 54.47 353 GLU A O 1
ATOM 2845 N N . TYR A 1 354 ? -82.168 -1.742 101.097 1.00 56.84 354 TYR A N 1
ATOM 2846 C CA . TYR A 1 354 ? -82.595 -0.798 100.055 1.00 56.84 354 TYR A CA 1
ATOM 2847 C C . TYR A 1 354 ? -81.418 -0.100 99.346 1.00 56.84 354 TYR A C 1
ATOM 2849 O O . TYR A 1 354 ? -81.522 0.226 98.165 1.00 56.84 354 TYR A O 1
ATOM 2857 N N . ASP A 1 355 ? -80.278 0.068 100.023 1.00 61.81 355 ASP A N 1
ATOM 2858 C CA . ASP A 1 355 ? -79.109 0.776 99.472 1.00 61.81 355 ASP A CA 1
ATOM 2859 C C . ASP A 1 355 ? -78.387 -0.034 98.379 1.00 61.81 355 ASP A C 1
ATOM 2861 O O . ASP A 1 355 ? -77.953 0.520 97.369 1.00 61.81 355 ASP A O 1
ATOM 2865 N N . LEU A 1 356 ? -78.352 -1.365 98.509 1.00 68.50 356 LEU A N 1
ATOM 2866 C CA . LEU A 1 356 ? -77.716 -2.273 97.542 1.00 68.50 356 LEU A CA 1
ATOM 2867 C C . LEU A 1 356 ? -78.406 -2.275 96.168 1.00 68.50 356 LEU A C 1
ATOM 2869 O O . LEU A 1 356 ? -77.764 -2.482 95.137 1.00 68.50 356 LEU A O 1
ATOM 2873 N N . TYR A 1 357 ? -79.720 -2.047 96.135 1.00 71.62 357 TYR A N 1
ATOM 2874 C CA . TYR A 1 357 ? -80.474 -2.020 94.881 1.00 71.62 357 TYR A CA 1
ATOM 2875 C C . TYR A 1 357 ? -80.181 -0.753 94.066 1.00 71.62 357 TYR A C 1
ATOM 2877 O O . TYR A 1 357 ? -80.077 -0.809 92.839 1.00 71.62 357 TYR A O 1
ATOM 2885 N N . VAL A 1 358 ? -80.007 0.385 94.743 1.00 72.69 358 VAL A N 1
ATOM 2886 C CA . VAL A 1 358 ? -79.693 1.666 94.095 1.00 72.69 358 VAL A CA 1
ATOM 2887 C C . VAL A 1 358 ? -78.315 1.609 93.430 1.00 72.69 358 VAL A C 1
ATOM 2889 O O . VAL A 1 358 ? -78.181 1.998 92.271 1.00 72.69 358 VAL A O 1
ATOM 2892 N N . GLU A 1 359 ? -77.325 1.019 94.101 1.00 77.00 359 GLU A N 1
ATOM 2893 C CA . GLU A 1 359 ? -75.966 0.860 93.566 1.00 77.00 359 GLU A CA 1
ATOM 2894 C C . GLU A 1 359 ? -75.924 -0.047 92.318 1.00 77.00 359 GLU A C 1
ATOM 2896 O O . GLU A 1 359 ? -75.243 0.248 91.329 1.00 77.00 359 GLU A O 1
ATOM 2901 N N . ALA A 1 360 ? -76.707 -1.132 92.307 1.00 76.81 360 ALA A N 1
ATOM 2902 C CA . ALA A 1 360 ? -76.809 -2.017 91.146 1.00 76.81 360 ALA A CA 1
ATOM 2903 C C . ALA A 1 360 ? -77.436 -1.315 89.925 1.00 76.81 360 ALA A C 1
ATOM 2905 O O . ALA A 1 360 ? -76.969 -1.494 88.795 1.00 76.81 360 ALA A O 1
ATOM 2906 N N . GLN A 1 361 ? -78.460 -0.484 90.143 1.00 76.88 361 GLN A N 1
ATOM 2907 C CA . GLN A 1 361 ? -79.133 0.266 89.081 1.00 76.88 361 GLN A CA 1
ATOM 2908 C C . GLN A 1 361 ? -78.204 1.312 88.440 1.00 76.88 361 GLN A C 1
ATOM 2910 O O . GLN A 1 361 ? -78.192 1.467 87.216 1.00 76.88 361 GLN A O 1
ATOM 2915 N N . GLU A 1 362 ? -77.389 2.005 89.239 1.00 80.38 362 GLU A N 1
ATOM 2916 C CA . GLU A 1 362 ? -76.394 2.960 88.735 1.00 80.38 362 GLU A CA 1
ATOM 2917 C C . GLU A 1 362 ? -75.340 2.278 87.859 1.00 80.38 362 GLU A C 1
ATOM 2919 O O . GLU A 1 362 ? -74.995 2.778 86.785 1.00 80.38 362 GLU A O 1
ATOM 2924 N N . LYS A 1 363 ? -74.885 1.091 88.264 1.00 84.69 363 LYS A N 1
ATOM 2925 C CA . LYS A 1 363 ? -73.886 0.321 87.518 1.00 84.69 363 LYS A CA 1
ATOM 2926 C C . LYS A 1 363 ? -74.412 -0.183 86.175 1.00 84.69 363 LYS A C 1
ATOM 2928 O O . LYS A 1 363 ? -73.684 -0.166 85.183 1.00 84.69 363 LYS A O 1
ATOM 2933 N N . ILE A 1 364 ? -75.686 -0.573 86.112 1.00 81.50 364 ILE A N 1
ATOM 2934 C CA . ILE A 1 364 ? -76.349 -0.928 84.849 1.00 81.50 364 ILE A CA 1
ATOM 2935 C C . ILE A 1 364 ? -76.399 0.285 83.913 1.00 81.50 364 ILE A C 1
ATOM 2937 O O . ILE A 1 364 ? -76.050 0.160 82.741 1.00 81.50 364 ILE A O 1
ATOM 2941 N N . ASN A 1 365 ? -76.758 1.467 84.419 1.00 81.75 365 ASN A N 1
ATOM 2942 C CA . ASN A 1 365 ? -76.802 2.682 83.602 1.00 81.75 365 ASN A CA 1
ATOM 2943 C C . ASN A 1 365 ? -75.419 3.072 83.055 1.00 81.75 365 ASN A C 1
ATOM 2945 O O . ASN A 1 365 ? -75.309 3.462 81.892 1.00 81.75 365 ASN A O 1
ATOM 2949 N N . GLN A 1 366 ? -74.360 2.911 83.851 1.00 87.62 366 GLN A N 1
ATOM 2950 C CA . GLN A 1 366 ? -72.984 3.131 83.393 1.00 87.62 366 GLN A CA 1
ATOM 2951 C C . GLN A 1 366 ? -72.590 2.161 82.271 1.00 87.62 366 GLN A C 1
ATOM 2953 O O . GLN A 1 366 ? -72.027 2.581 81.262 1.00 87.62 366 GLN A O 1
ATOM 2958 N N . LEU A 1 367 ? -72.928 0.875 82.405 1.00 84.06 367 LEU A N 1
ATOM 2959 C CA . LEU A 1 367 ? -72.648 -0.130 81.374 1.00 84.06 367 LEU A CA 1
ATOM 2960 C C . LEU A 1 367 ? -73.428 0.123 80.076 1.00 84.06 367 LEU A C 1
ATOM 2962 O O . LEU A 1 367 ? -72.909 -0.125 78.986 1.00 84.06 367 LEU A O 1
ATOM 2966 N N . VAL A 1 368 ? -74.656 0.638 80.169 1.00 85.19 368 VAL A N 1
ATOM 2967 C CA . VAL A 1 368 ? -75.446 1.035 78.993 1.00 85.19 368 VAL A CA 1
ATOM 2968 C C . VAL A 1 368 ? -74.789 2.215 78.274 1.00 85.19 368 VAL A C 1
ATOM 2970 O O . VAL A 1 368 ? -74.595 2.146 77.062 1.00 85.19 368 VAL A O 1
ATOM 2973 N N . GLN A 1 369 ? -74.362 3.249 79.005 1.00 88.88 369 GLN A N 1
ATOM 2974 C CA . GLN A 1 369 ? -73.649 4.387 78.412 1.00 88.88 369 GLN A CA 1
ATOM 2975 C C . GLN A 1 369 ? -72.336 3.969 77.740 1.00 88.88 369 GLN A C 1
ATOM 2977 O O . GLN A 1 369 ? -72.035 4.424 76.637 1.00 88.88 369 GLN A O 1
ATOM 2982 N N . GLN A 1 370 ? -71.573 3.067 78.364 1.00 88.81 370 GLN A N 1
ATOM 2983 C CA . GLN A 1 370 ? -70.343 2.540 77.769 1.00 88.81 370 GLN A CA 1
ATOM 2984 C C . GLN A 1 370 ? -70.612 1.759 76.478 1.00 88.81 370 GLN A C 1
ATOM 2986 O O . GLN A 1 370 ? -69.887 1.937 75.503 1.00 88.81 370 GLN A O 1
ATOM 2991 N N . ASN A 1 371 ? -71.671 0.948 76.423 1.00 85.31 371 ASN A N 1
ATOM 2992 C CA . ASN A 1 371 ? -72.049 0.246 75.193 1.00 85.31 371 ASN A CA 1
ATOM 2993 C C . ASN A 1 371 ? -72.464 1.204 74.067 1.00 85.31 371 ASN A C 1
ATOM 2995 O O . ASN A 1 371 ? -72.082 0.999 72.913 1.00 85.31 371 ASN A O 1
ATOM 2999 N N . GLU A 1 372 ? -73.213 2.265 74.379 1.00 87.69 372 GLU A N 1
ATOM 3000 C CA . GLU A 1 372 ? -73.561 3.287 73.385 1.00 87.69 372 GLU A CA 1
ATOM 3001 C C . GLU A 1 372 ? -72.317 4.006 72.848 1.00 87.69 372 GLU A C 1
ATOM 3003 O O . GLU A 1 372 ? -72.231 4.291 71.651 1.00 87.69 372 GLU A O 1
ATOM 3008 N N . GLN A 1 373 ? -71.333 4.274 73.709 1.00 88.31 373 GLN A N 1
ATOM 3009 C CA . GLN A 1 373 ? -70.082 4.909 73.306 1.00 88.31 373 GLN A CA 1
ATOM 3010 C C . GLN A 1 373 ? -69.218 3.986 72.438 1.00 88.31 373 GLN A C 1
ATOM 3012 O O . GLN A 1 373 ? -68.782 4.402 71.365 1.00 88.31 373 GLN A O 1
ATOM 3017 N N . LEU A 1 374 ? -69.064 2.719 72.830 1.00 87.50 374 LEU A N 1
ATOM 3018 C CA . LEU A 1 374 ? -68.359 1.711 72.032 1.00 87.50 374 LEU A CA 1
ATOM 3019 C C . LEU A 1 374 ? -69.005 1.516 70.653 1.00 87.50 374 LEU A C 1
ATOM 3021 O O . LEU A 1 374 ? -68.305 1.373 69.654 1.00 87.50 374 LEU A O 1
ATOM 3025 N N . THR A 1 375 ? -70.337 1.571 70.568 1.00 89.81 375 THR A N 1
ATOM 3026 C CA . THR A 1 375 ? -71.051 1.468 69.284 1.00 89.81 375 THR A CA 1
ATOM 3027 C C . THR A 1 375 ? -70.699 2.635 68.354 1.00 89.81 375 THR A C 1
ATOM 3029 O O . THR A 1 375 ? -70.408 2.418 67.177 1.00 89.81 375 THR A O 1
ATOM 3032 N N . LYS A 1 376 ? -70.643 3.867 68.880 1.00 91.56 376 LYS A N 1
ATOM 3033 C CA . LYS A 1 376 ? -70.238 5.053 68.103 1.00 91.56 376 LYS A CA 1
ATOM 3034 C C . LYS A 1 376 ? -68.776 4.991 67.656 1.00 91.56 376 LYS A C 1
ATOM 3036 O O . LYS A 1 376 ? -68.464 5.400 66.541 1.00 91.56 376 LYS A O 1
ATOM 3041 N N . GLU A 1 377 ? -67.884 4.475 68.499 1.00 89.25 377 GLU A N 1
ATOM 3042 C CA . GLU A 1 377 ? -66.468 4.297 68.150 1.00 89.25 377 GLU A CA 1
ATOM 3043 C C . GLU A 1 377 ? -66.272 3.245 67.049 1.00 89.25 377 GLU A C 1
ATOM 3045 O O . GLU A 1 377 ? -65.459 3.448 66.143 1.00 89.25 377 GLU A O 1
ATOM 3050 N N . ILE A 1 378 ? -67.055 2.160 67.062 1.00 86.88 378 ILE A N 1
ATOM 3051 C CA . ILE A 1 378 ? -67.055 1.158 65.986 1.00 86.88 378 ILE A CA 1
ATOM 3052 C C . ILE A 1 378 ? -67.531 1.774 64.665 1.00 86.88 378 ILE A C 1
ATOM 3054 O O . ILE A 1 378 ? -66.870 1.587 63.644 1.00 86.88 378 ILE A O 1
ATOM 3058 N N . GLU A 1 379 ? -68.632 2.529 64.664 1.00 88.50 379 GLU A N 1
ATOM 3059 C CA . GLU A 1 379 ? -69.126 3.206 63.455 1.00 88.50 379 GLU A CA 1
ATOM 3060 C C . GLU A 1 379 ? -68.106 4.211 62.898 1.00 88.50 379 GLU A C 1
ATOM 3062 O O . GLU A 1 379 ? -67.864 4.251 61.688 1.00 88.50 379 GLU A O 1
ATOM 3067 N N . TYR A 1 380 ? -67.464 4.992 63.773 1.00 91.50 380 TYR A N 1
ATOM 3068 C CA . TYR A 1 380 ? -66.426 5.941 63.374 1.00 91.50 380 TYR A CA 1
ATOM 3069 C C . TYR A 1 380 ? -65.213 5.224 62.767 1.00 91.50 380 TYR A C 1
ATOM 3071 O O . TYR A 1 380 ? -64.759 5.589 61.682 1.00 91.50 380 TYR A O 1
ATOM 3079 N N . SER A 1 381 ? -64.755 4.145 63.407 1.00 81.25 381 SER A N 1
ATOM 3080 C CA . SER A 1 381 ? -63.630 3.337 62.923 1.00 81.25 381 SER A CA 1
ATOM 3081 C C . SER A 1 381 ? -63.941 2.677 61.576 1.00 81.25 381 SER A C 1
ATOM 3083 O O . SER A 1 381 ? -63.100 2.663 60.681 1.00 81.25 381 SER A O 1
ATOM 3085 N N . GLN A 1 382 ? -65.163 2.170 61.379 1.00 84.88 382 GLN A N 1
ATOM 3086 C CA . GLN A 1 382 ? -65.598 1.614 60.092 1.00 84.88 382 GLN A CA 1
ATOM 3087 C C . GLN A 1 382 ? -65.608 2.671 58.982 1.00 84.88 382 GLN A C 1
ATOM 3089 O O . GLN A 1 382 ? -65.205 2.379 57.853 1.00 84.88 382 GLN A O 1
ATOM 3094 N N . LYS A 1 383 ? -66.033 3.902 59.292 1.00 90.50 383 LYS A N 1
ATOM 3095 C CA . LYS A 1 383 ? -66.000 5.017 58.342 1.00 90.50 383 LYS A CA 1
ATOM 3096 C C . LYS A 1 383 ? -64.565 5.403 57.974 1.00 90.50 383 LYS A C 1
ATOM 3098 O O . LYS A 1 383 ? -64.273 5.542 56.789 1.00 90.50 383 LYS A O 1
ATOM 3103 N N . GLU A 1 384 ? -63.673 5.519 58.955 1.00 88.12 384 GLU A N 1
ATOM 3104 C CA . GLU A 1 384 ? -62.262 5.855 58.733 1.00 88.12 384 GLU A CA 1
ATOM 3105 C C . GLU A 1 384 ? -61.547 4.778 57.900 1.00 88.12 384 GLU A C 1
ATOM 3107 O O . GLU A 1 384 ? -60.895 5.091 56.902 1.00 88.12 384 GLU A O 1
ATOM 3112 N N . ILE A 1 385 ? -61.764 3.495 58.217 1.00 85.50 385 ILE A N 1
ATOM 3113 C CA . ILE A 1 385 ? -61.265 2.370 57.409 1.00 85.50 385 ILE A CA 1
ATOM 3114 C C . ILE A 1 385 ? -61.808 2.457 55.976 1.00 85.50 385 ILE A C 1
ATOM 3116 O O . ILE A 1 385 ? -61.062 2.253 55.016 1.00 85.50 385 ILE A O 1
ATOM 3120 N N . GLY A 1 386 ? -63.089 2.794 55.808 1.00 89.31 386 GLY A N 1
ATOM 3121 C CA . GLY A 1 386 ? -63.705 2.991 54.496 1.00 89.31 386 GLY A CA 1
ATOM 3122 C C . GLY A 1 386 ? -63.047 4.108 53.677 1.00 89.31 386 GLY A C 1
ATOM 3123 O O . GLY A 1 386 ? -62.790 3.925 52.486 1.00 89.31 386 GLY A O 1
ATOM 3124 N N . GLU A 1 387 ? -62.728 5.243 54.302 1.00 90.94 387 GLU A N 1
ATOM 3125 C CA . GLU A 1 387 ? -62.055 6.377 53.654 1.00 90.94 387 GLU A CA 1
ATOM 3126 C C . GLU A 1 387 ? -60.608 6.041 53.256 1.00 90.94 387 GLU A C 1
ATOM 3128 O O . GLU A 1 387 ? -60.186 6.345 52.132 1.00 90.94 387 GLU A O 1
ATOM 3133 N N . VAL A 1 388 ? -59.866 5.341 54.122 1.00 91.56 388 VAL A N 1
ATOM 3134 C CA . VAL A 1 388 ? -58.510 4.860 53.813 1.00 91.56 388 VAL A CA 1
ATOM 3135 C C . VAL A 1 388 ? -58.540 3.858 52.659 1.00 91.56 388 VAL A C 1
ATOM 3137 O O . VAL A 1 388 ? -57.770 4.002 51.709 1.00 91.56 388 VAL A O 1
ATOM 3140 N N . LEU A 1 389 ? -59.460 2.888 52.674 1.00 85.38 389 LEU A N 1
ATOM 3141 C CA . LEU A 1 389 ? -59.605 1.906 51.594 1.00 85.38 389 LEU A CA 1
ATOM 3142 C C . LEU A 1 389 ? -59.968 2.562 50.260 1.00 85.38 389 LEU A C 1
ATOM 3144 O O . LEU A 1 389 ? -59.424 2.188 49.219 1.00 85.38 389 LEU A O 1
ATOM 3148 N N . LEU A 1 390 ? -60.858 3.557 50.269 1.00 88.38 390 LEU A N 1
ATOM 3149 C CA . LEU A 1 390 ? -61.219 4.293 49.060 1.00 88.38 390 LEU A CA 1
ATOM 3150 C C . LEU A 1 390 ? -60.019 5.074 48.504 1.00 88.38 390 LEU A C 1
ATOM 3152 O O . LEU A 1 390 ? -59.794 5.084 47.292 1.00 88.38 390 LEU A O 1
ATOM 3156 N N . THR A 1 391 ? -59.228 5.686 49.386 1.00 91.00 391 THR A N 1
ATOM 3157 C CA . THR A 1 391 ? -58.028 6.447 49.016 1.00 91.00 391 THR A CA 1
ATOM 3158 C C . THR A 1 391 ? -56.936 5.529 48.470 1.00 91.00 391 THR A C 1
ATOM 3160 O O . THR A 1 391 ? -56.408 5.795 47.390 1.00 91.00 391 THR A O 1
ATOM 3163 N N . ALA A 1 392 ? -56.674 4.400 49.133 1.00 83.06 392 ALA A N 1
ATOM 3164 C CA . ALA A 1 392 ? -55.743 3.375 48.667 1.00 83.06 392 ALA A CA 1
ATOM 3165 C C . ALA A 1 392 ? -56.172 2.803 47.307 1.00 83.06 392 ALA A C 1
ATOM 3167 O O . ALA A 1 392 ? -55.357 2.698 46.393 1.00 83.06 392 ALA A O 1
ATOM 3168 N N . LYS A 1 393 ? -57.470 2.521 47.120 1.00 88.25 393 LYS A N 1
ATOM 3169 C CA . LYS A 1 393 ? -58.016 2.062 45.835 1.00 88.25 393 LYS A CA 1
ATOM 3170 C C . LYS A 1 393 ? -57.823 3.098 44.728 1.00 88.25 393 LYS A C 1
ATOM 3172 O O . LYS A 1 393 ? -57.451 2.740 43.610 1.00 88.25 393 LYS A O 1
ATOM 3177 N N . LYS A 1 394 ? -58.072 4.378 45.018 1.00 92.62 394 LYS A N 1
ATOM 3178 C CA . LYS A 1 394 ? -57.884 5.470 44.055 1.00 92.62 394 LYS A CA 1
ATOM 3179 C C . LYS A 1 394 ? -56.411 5.637 43.683 1.00 92.62 394 LYS A C 1
ATOM 3181 O O . LYS A 1 394 ? -56.105 5.802 42.507 1.00 92.62 394 LYS A O 1
ATOM 3186 N N . GLN A 1 395 ? -55.512 5.553 44.661 1.00 91.06 395 GLN A N 1
ATOM 3187 C CA . GLN A 1 395 ? -54.072 5.642 44.434 1.00 91.06 395 GLN A CA 1
ATOM 3188 C C . GLN A 1 395 ? -53.555 4.455 43.616 1.00 91.06 395 GLN A C 1
ATOM 3190 O O . GLN A 1 395 ? -52.880 4.672 42.618 1.00 91.06 395 GLN A O 1
ATOM 3195 N N . ALA A 1 396 ? -53.959 3.227 43.951 1.00 86.00 396 ALA A N 1
ATOM 3196 C CA . ALA A 1 396 ? -53.610 2.037 43.177 1.00 86.00 396 ALA A CA 1
ATOM 3197 C C . ALA A 1 396 ? -54.116 2.118 41.727 1.00 86.00 396 ALA A C 1
ATOM 3199 O O . ALA A 1 396 ? -53.381 1.795 40.798 1.00 86.00 396 ALA A O 1
ATOM 3200 N N . SER A 1 397 ? -55.347 2.602 41.521 1.00 91.69 397 SER A N 1
ATOM 3201 C CA . SER A 1 397 ? -55.908 2.789 40.173 1.00 91.69 397 SER A CA 1
ATOM 3202 C C . SER A 1 397 ? -55.105 3.812 39.368 1.00 91.69 397 SER A C 1
ATOM 3204 O O . SER A 1 397 ? -54.832 3.585 38.195 1.00 91.69 397 SER A O 1
ATOM 3206 N N . ARG A 1 398 ? -54.683 4.909 40.007 1.00 93.31 398 ARG A N 1
ATOM 3207 C CA . ARG A 1 398 ? -53.860 5.939 39.373 1.00 93.31 398 ARG A CA 1
ATOM 3208 C C . ARG A 1 398 ? -52.479 5.413 38.987 1.00 93.31 398 ARG A C 1
ATOM 3210 O O . ARG A 1 398 ? -52.048 5.648 37.869 1.00 93.31 398 ARG A O 1
ATOM 3217 N N . THR A 1 399 ? -51.814 4.674 39.873 1.00 91.25 399 THR A N 1
ATOM 3218 C CA . THR A 1 399 ? -50.514 4.060 39.565 1.00 91.25 399 THR A CA 1
ATOM 3219 C C . THR A 1 399 ? -50.626 3.057 38.419 1.00 91.25 399 THR A C 1
ATOM 3221 O O . THR A 1 399 ? -49.743 2.996 37.570 1.00 91.25 399 THR A O 1
ATOM 3224 N N . LEU A 1 400 ? -51.724 2.299 38.357 1.00 92.12 400 LEU A N 1
ATOM 3225 C CA . LEU A 1 400 ? -51.971 1.366 37.261 1.00 92.12 400 LEU A CA 1
ATOM 3226 C C . LEU A 1 400 ? -52.201 2.094 35.929 1.00 92.12 400 LEU A C 1
ATOM 3228 O O . LEU A 1 400 ? -51.659 1.675 34.911 1.00 92.12 400 LEU A O 1
ATOM 3232 N N . GLU A 1 401 ? -52.958 3.190 35.937 1.00 94.00 401 GLU A N 1
ATOM 3233 C CA . GLU A 1 401 ? -53.182 4.018 34.749 1.00 94.00 401 GLU A CA 1
ATOM 3234 C C . GLU A 1 401 ? -51.884 4.691 34.276 1.00 94.00 401 GLU A C 1
ATOM 3236 O O . GLU A 1 401 ? -51.557 4.623 33.094 1.00 94.00 401 GLU A O 1
ATOM 3241 N N . GLU A 1 402 ? -51.094 5.258 35.193 1.00 91.69 402 GLU A N 1
ATOM 3242 C CA . GLU A 1 402 ? -49.786 5.855 34.890 1.00 91.69 402 GLU A CA 1
ATOM 3243 C C . GLU A 1 402 ? -48.842 4.812 34.266 1.00 91.69 402 GLU A C 1
ATOM 3245 O O . GLU A 1 402 ? -48.342 5.029 33.160 1.00 91.69 402 GLU A O 1
ATOM 3250 N N . ALA A 1 403 ? -48.705 3.633 34.881 1.00 89.94 403 ALA A N 1
ATOM 3251 C CA . ALA A 1 403 ? -47.889 2.542 34.346 1.00 89.94 403 ALA A CA 1
ATOM 3252 C C . ALA A 1 403 ? -48.380 2.050 32.972 1.00 89.94 403 ALA A C 1
ATOM 3254 O O . ALA A 1 403 ? -47.574 1.754 32.090 1.00 89.94 403 ALA A O 1
ATOM 3255 N N . GLN A 1 404 ? -49.699 1.987 32.760 1.00 92.44 404 GLN A N 1
ATOM 3256 C CA . GLN A 1 404 ? -50.273 1.596 31.474 1.00 92.44 404 GLN A CA 1
ATOM 3257 C C . GLN A 1 404 ? -49.967 2.630 30.382 1.00 92.44 404 GLN A C 1
ATOM 3259 O O . GLN A 1 404 ? -49.562 2.257 29.281 1.00 92.44 404 GLN A O 1
ATOM 3264 N N . THR A 1 405 ? -50.109 3.924 30.683 1.00 94.06 405 THR A N 1
ATOM 3265 C CA . THR A 1 405 ? -49.780 4.987 29.722 1.00 94.06 405 THR A CA 1
ATOM 3266 C C . THR A 1 405 ? -48.292 5.014 29.380 1.00 94.06 405 THR A C 1
ATOM 3268 O O . THR A 1 405 ? -47.937 5.166 28.211 1.00 94.06 405 THR A O 1
ATOM 3271 N N . GLU A 1 406 ? -47.416 4.808 30.363 1.00 91.75 406 GLU A N 1
ATOM 3272 C CA . GLU A 1 406 ? -45.971 4.750 30.154 1.00 91.75 406 GLU A CA 1
ATOM 3273 C C . GLU A 1 406 ? -45.570 3.536 29.304 1.00 91.75 406 GLU A C 1
ATOM 3275 O O . GLU A 1 406 ? -44.816 3.678 28.338 1.00 91.75 406 GLU A O 1
ATOM 3280 N N . ALA A 1 407 ? -46.144 2.360 29.579 1.00 90.81 407 ALA A N 1
ATOM 3281 C CA . ALA A 1 407 ? -45.937 1.168 28.762 1.00 90.81 407 ALA A CA 1
ATOM 3282 C C . ALA A 1 407 ? -46.379 1.388 27.304 1.00 90.81 407 ALA A C 1
ATOM 3284 O O . ALA A 1 407 ? -45.640 1.055 26.375 1.00 90.81 407 ALA A O 1
ATOM 3285 N N . ASP A 1 408 ? -47.539 2.011 27.083 1.00 94.81 408 ASP A N 1
ATOM 3286 C CA . ASP A 1 408 ? -48.010 2.364 25.740 1.00 94.81 408 ASP A CA 1
ATOM 3287 C C . ASP A 1 408 ? -47.066 3.347 25.032 1.00 94.81 408 ASP A C 1
ATOM 3289 O O . ASP A 1 408 ? -46.834 3.228 23.823 1.00 94.81 408 ASP A O 1
ATOM 3293 N N . HIS A 1 409 ? -46.499 4.312 25.761 1.00 94.38 409 HIS A N 1
ATOM 3294 C CA . HIS A 1 409 ? -45.497 5.234 25.228 1.00 94.38 409 HIS A CA 1
ATOM 3295 C C . HIS A 1 409 ? -44.212 4.509 24.814 1.00 94.38 409 HIS A C 1
ATOM 3297 O O . HIS A 1 409 ? -43.735 4.728 23.697 1.00 94.38 409 HIS A O 1
ATOM 3303 N N . LEU A 1 410 ? -43.694 3.607 25.651 1.00 92.00 410 LEU A N 1
ATOM 3304 C CA . LEU A 1 410 ? -42.508 2.802 25.346 1.00 92.00 410 LEU A CA 1
ATOM 3305 C C . LEU A 1 410 ? -42.731 1.903 24.127 1.00 92.00 410 LEU A C 1
ATOM 3307 O O . LEU A 1 410 ? -41.888 1.848 23.234 1.00 92.00 410 LEU A O 1
ATOM 3311 N N . ILE A 1 411 ? -43.896 1.257 24.034 1.00 91.62 411 ILE A N 1
ATOM 3312 C CA . ILE A 1 411 ? -44.249 0.415 22.884 1.00 91.62 411 ILE A CA 1
ATOM 3313 C C . ILE A 1 411 ? -44.318 1.250 21.600 1.00 91.62 411 ILE A C 1
ATOM 3315 O O . ILE A 1 411 ? -43.828 0.815 20.557 1.00 91.62 411 ILE A O 1
ATOM 3319 N N . LYS A 1 412 ? -44.917 2.446 21.642 1.00 93.94 412 LYS A N 1
ATOM 3320 C CA . LYS A 1 412 ? -44.977 3.340 20.473 1.00 93.94 412 LYS A CA 1
ATOM 3321 C C . LYS A 1 412 ? -43.589 3.821 20.053 1.00 93.94 412 LYS A C 1
ATOM 3323 O O . LYS A 1 412 ? -43.301 3.819 18.859 1.00 93.94 412 LYS A O 1
ATOM 3328 N N . ALA A 1 413 ? -42.734 4.185 21.008 1.00 93.00 413 ALA A N 1
ATOM 3329 C CA . ALA A 1 413 ? -41.357 4.588 20.733 1.00 93.00 413 ALA A CA 1
ATOM 3330 C C . ALA A 1 413 ? -40.556 3.447 20.086 1.00 93.00 413 ALA A C 1
ATOM 3332 O O . ALA A 1 413 ? -39.963 3.642 19.027 1.00 93.00 413 ALA A O 1
ATOM 3333 N N . ALA A 1 414 ? -40.635 2.238 20.648 1.00 90.88 414 ALA A N 1
ATOM 3334 C CA . ALA A 1 414 ? -39.977 1.056 20.099 1.00 90.88 414 ALA A CA 1
ATOM 3335 C C . ALA A 1 414 ? -40.476 0.707 18.685 1.00 90.88 414 ALA A C 1
ATOM 3337 O O . ALA A 1 414 ? -39.685 0.330 17.826 1.00 90.88 414 ALA A O 1
ATOM 3338 N N . LYS A 1 415 ? -41.780 0.866 18.409 1.00 92.50 415 LYS A N 1
ATOM 3339 C CA . LYS A 1 415 ? -42.339 0.665 17.060 1.00 92.50 415 LYS A CA 1
ATOM 3340 C C . LYS A 1 415 ? -41.788 1.664 16.043 1.00 92.50 415 LYS A C 1
ATOM 3342 O O . LYS A 1 415 ? -41.442 1.252 14.942 1.00 92.50 415 LYS A O 1
ATOM 3347 N N . LEU A 1 416 ? -41.690 2.944 16.406 1.00 93.50 416 LEU A N 1
ATOM 3348 C CA . LEU A 1 416 ? -41.115 3.972 15.532 1.00 93.50 416 LEU A CA 1
ATOM 3349 C C . LEU A 1 416 ? -39.629 3.721 15.262 1.00 93.50 416 LEU A C 1
ATOM 3351 O O . LEU A 1 416 ? -39.171 3.869 14.130 1.00 93.50 416 LEU A O 1
ATOM 3355 N N . GLU A 1 417 ? -38.872 3.314 16.281 1.00 92.62 417 GLU A N 1
ATOM 3356 C CA . GLU A 1 417 ? -37.464 2.956 16.111 1.00 92.62 417 GLU A CA 1
ATOM 3357 C C . GLU A 1 417 ? -37.304 1.734 15.197 1.00 92.62 417 GLU A C 1
ATOM 3359 O O . GLU A 1 417 ? -36.477 1.758 14.285 1.00 92.62 417 GLU A O 1
ATOM 3364 N N . LEU A 1 418 ? -38.148 0.711 15.369 1.00 93.38 418 LEU A N 1
ATOM 3365 C CA . LEU A 1 418 ? -38.167 -0.478 14.519 1.00 93.38 418 LEU A CA 1
ATOM 3366 C C . LEU A 1 418 ? -38.502 -0.143 13.060 1.00 93.38 418 LEU A C 1
ATOM 3368 O O . LEU A 1 418 ? -37.833 -0.644 12.160 1.00 93.38 418 LEU A O 1
ATOM 3372 N N . GLU A 1 419 ? -39.465 0.743 12.809 1.00 92.81 419 GLU A N 1
ATOM 3373 C CA . GLU A 1 419 ? -39.771 1.237 11.458 1.00 92.81 419 GLU A CA 1
ATOM 3374 C C . GLU A 1 419 ? -38.584 2.017 10.860 1.00 92.81 419 GLU A C 1
ATOM 3376 O O . GLU A 1 419 ? -38.225 1.849 9.691 1.00 92.81 419 GLU A O 1
ATOM 3381 N N . GLY A 1 420 ? -37.899 2.822 11.679 1.00 92.31 420 GLY A N 1
ATOM 3382 C CA . GLY A 1 420 ? -36.656 3.488 11.295 1.00 92.31 420 GLY A CA 1
ATOM 3383 C C . GLY A 1 420 ? -35.542 2.500 10.928 1.00 92.31 420 GLY A C 1
ATOM 3384 O O . GLY A 1 420 ? -34.827 2.708 9.944 1.00 92.31 420 GLY A O 1
ATOM 3385 N N . MET A 1 421 ? -35.403 1.408 11.683 1.00 89.19 421 MET A N 1
ATOM 3386 C CA . MET A 1 421 ? -34.463 0.324 11.386 1.00 89.19 421 MET A CA 1
ATOM 3387 C C . MET A 1 421 ? -34.849 -0.428 10.109 1.00 89.19 421 MET A C 1
ATOM 3389 O O . MET A 1 421 ? -33.972 -0.712 9.298 1.00 89.19 421 MET A O 1
ATOM 3393 N N . GLU A 1 422 ? -36.136 -0.697 9.888 1.00 91.62 422 GLU A N 1
ATOM 3394 C CA . GLU A 1 422 ? -36.640 -1.343 8.671 1.00 91.62 422 GLU A CA 1
ATOM 3395 C C . GLU A 1 422 ? -36.321 -0.505 7.425 1.00 91.62 422 GLU A C 1
ATOM 3397 O O . GLU A 1 422 ? -35.840 -1.028 6.419 1.00 91.62 422 GLU A O 1
ATOM 3402 N N . ASN A 1 423 ? -36.505 0.814 7.501 1.00 92.56 423 ASN A N 1
ATOM 3403 C CA . ASN A 1 423 ? -36.170 1.720 6.404 1.00 92.56 423 ASN A CA 1
ATOM 3404 C C . ASN A 1 423 ? -34.658 1.785 6.141 1.00 92.56 423 ASN A C 1
ATOM 3406 O O . ASN A 1 423 ? -34.238 1.766 4.983 1.00 92.56 423 ASN A O 1
ATOM 3410 N N . LYS A 1 424 ? -33.827 1.789 7.193 1.00 93.50 424 LYS A N 1
ATOM 3411 C CA . LYS A 1 424 ? -32.365 1.676 7.048 1.00 93.50 424 LYS A CA 1
ATOM 3412 C C . LYS A 1 424 ? -31.961 0.347 6.409 1.00 93.50 424 LYS A C 1
ATOM 3414 O O . LYS A 1 424 ? -31.130 0.346 5.509 1.00 93.50 424 LYS A O 1
ATOM 3419 N N . ALA A 1 425 ? -32.571 -0.764 6.820 1.00 92.94 425 ALA A N 1
ATOM 3420 C CA . ALA A 1 425 ? -32.312 -2.079 6.242 1.00 92.94 425 ALA A CA 1
ATOM 3421 C C . ALA A 1 425 ? -32.715 -2.146 4.760 1.00 92.94 425 ALA A C 1
ATOM 3423 O O . ALA A 1 425 ? -31.951 -2.667 3.952 1.00 92.94 425 ALA A O 1
ATOM 3424 N N . ARG A 1 426 ? -33.860 -1.555 4.379 1.00 94.19 426 ARG A N 1
ATOM 3425 C CA . ARG A 1 426 ? -34.252 -1.404 2.966 1.00 94.19 426 ARG A CA 1
ATOM 3426 C C . ARG A 1 426 ? -33.225 -0.603 2.168 1.00 94.19 426 ARG A C 1
ATOM 3428 O O . ARG A 1 426 ? -32.880 -1.014 1.068 1.00 94.19 426 ARG A O 1
ATOM 3435 N N . LYS A 1 427 ? -32.718 0.505 2.718 1.00 95.00 427 LYS A N 1
ATOM 3436 C CA . LYS A 1 427 ? -31.688 1.316 2.053 1.00 95.00 427 LYS A CA 1
ATOM 3437 C C . LYS A 1 427 ? -30.394 0.527 1.841 1.00 95.00 427 LYS A C 1
ATOM 3439 O O . LYS A 1 427 ? -29.886 0.503 0.730 1.00 95.00 427 LYS A O 1
ATOM 3444 N N . ILE A 1 428 ? -29.922 -0.169 2.876 1.00 92.06 428 ILE A N 1
ATOM 3445 C CA . ILE A 1 428 ? -28.742 -1.042 2.786 1.00 92.06 428 ILE A CA 1
ATOM 3446 C C . ILE A 1 428 ? -28.953 -2.123 1.720 1.00 92.06 428 ILE A C 1
ATOM 3448 O O . ILE A 1 428 ? -28.039 -2.420 0.963 1.00 92.06 428 ILE A O 1
ATOM 3452 N N . LEU A 1 429 ? -30.152 -2.704 1.635 1.00 93.94 429 LEU A N 1
ATOM 3453 C CA . LEU A 1 429 ? -30.466 -3.711 0.622 1.00 93.94 429 LEU A CA 1
ATOM 3454 C C . LEU A 1 429 ? -30.373 -3.143 -0.802 1.00 93.94 429 LEU A C 1
ATOM 3456 O O . LEU A 1 429 ? -29.774 -3.786 -1.656 1.00 93.94 429 LEU A O 1
ATOM 3460 N N . ILE A 1 430 ? -30.895 -1.935 -1.033 1.00 93.62 430 ILE A N 1
ATOM 3461 C CA . ILE A 1 430 ? -30.773 -1.244 -2.327 1.00 93.62 430 ILE A CA 1
ATOM 3462 C C . ILE A 1 430 ? -29.298 -0.972 -2.655 1.00 93.62 430 ILE A C 1
ATOM 3464 O O . ILE A 1 430 ? -28.848 -1.324 -3.739 1.00 93.62 430 ILE A O 1
ATOM 3468 N N . GLU A 1 431 ? -28.525 -0.435 -1.707 1.00 93.56 431 GLU A N 1
ATOM 3469 C CA . GLU A 1 431 ? -27.089 -0.167 -1.891 1.00 93.56 431 GLU A CA 1
ATOM 3470 C C . GLU A 1 431 ? -26.291 -1.456 -2.189 1.00 93.56 431 GLU A C 1
ATOM 3472 O O . GLU A 1 431 ? -25.358 -1.448 -2.993 1.00 93.56 431 GLU A O 1
ATOM 3477 N N . ILE A 1 432 ? -26.661 -2.588 -1.577 1.00 94.25 432 ILE A N 1
ATOM 3478 C CA . ILE A 1 432 ? -26.056 -3.898 -1.861 1.00 94.25 432 ILE A CA 1
ATOM 3479 C C . ILE A 1 432 ? -26.388 -4.362 -3.283 1.00 94.25 432 ILE A C 1
ATOM 3481 O O . ILE A 1 432 ? -25.500 -4.866 -3.974 1.00 94.25 432 ILE A O 1
ATOM 3485 N N . ASP A 1 433 ? -27.636 -4.211 -3.726 1.00 93.94 433 ASP A N 1
ATOM 3486 C CA . ASP A 1 433 ? -28.041 -4.590 -5.081 1.00 93.94 433 ASP A CA 1
ATOM 3487 C C . ASP A 1 433 ? -27.353 -3.709 -6.140 1.00 93.94 433 ASP A C 1
ATOM 3489 O O . ASP A 1 433 ? -26.811 -4.242 -7.110 1.00 93.94 433 ASP A O 1
ATOM 3493 N N . GLU A 1 434 ? -27.257 -2.395 -5.914 1.00 93.50 434 GLU A N 1
ATOM 3494 C CA . GLU A 1 434 ? -26.504 -1.458 -6.765 1.00 93.50 434 GLU A CA 1
ATOM 3495 C C . GLU A 1 434 ? -25.007 -1.802 -6.807 1.00 93.50 434 GLU A C 1
ATOM 3497 O O . GLU A 1 434 ? -24.379 -1.816 -7.871 1.00 93.50 434 GLU A O 1
ATOM 3502 N N . SER A 1 435 ? -24.420 -2.142 -5.654 1.00 93.44 435 SER A N 1
ATOM 3503 C CA . SER A 1 435 ? -23.029 -2.592 -5.567 1.00 93.44 435 SER A CA 1
ATOM 3504 C C . SER A 1 435 ? -22.814 -3.886 -6.354 1.00 93.44 435 SER A C 1
ATOM 3506 O O . SER A 1 435 ? -21.852 -4.002 -7.116 1.00 93.44 435 SER A O 1
ATOM 3508 N N . LYS A 1 436 ? -23.734 -4.848 -6.239 1.00 95.25 436 LYS A N 1
ATOM 3509 C CA . LYS A 1 436 ? -23.693 -6.107 -6.988 1.00 95.25 436 LYS A CA 1
ATOM 3510 C C . LYS A 1 436 ? -23.799 -5.877 -8.495 1.00 95.25 436 LYS A C 1
ATOM 3512 O O . LYS A 1 436 ? -23.081 -6.537 -9.252 1.00 95.25 436 LYS A O 1
ATOM 3517 N N . GLU A 1 437 ? -24.672 -4.979 -8.938 1.00 94.88 437 GLU A N 1
ATOM 3518 C CA . GLU A 1 437 ? -24.806 -4.615 -10.351 1.00 94.88 437 GLU A CA 1
ATOM 3519 C C . GLU A 1 437 ? -23.530 -3.945 -10.868 1.00 94.88 437 GLU A C 1
ATOM 3521 O O . GLU A 1 437 ? -22.978 -4.374 -11.881 1.00 94.88 437 GLU A O 1
ATOM 3526 N N . THR A 1 438 ? -22.983 -2.996 -10.107 1.00 93.44 438 THR A N 1
ATOM 3527 C CA . THR A 1 438 ? -21.719 -2.313 -10.419 1.00 93.44 438 THR A CA 1
ATOM 3528 C C . THR A 1 438 ? -20.564 -3.303 -10.558 1.00 93.44 438 THR A C 1
ATOM 3530 O O . THR A 1 438 ? -19.836 -3.288 -11.550 1.00 93.44 438 THR A O 1
ATOM 3533 N N . VAL A 1 439 ? -20.417 -4.219 -9.598 1.00 93.12 439 VAL A N 1
ATOM 3534 C CA . VAL A 1 439 ? -19.390 -5.268 -9.633 1.00 93.12 439 VAL A CA 1
ATOM 3535 C C . VAL A 1 439 ? -19.600 -6.186 -10.839 1.00 93.12 439 VAL A C 1
ATOM 3537 O O . VAL A 1 439 ? -18.641 -6.515 -11.533 1.00 93.12 439 VAL A O 1
ATOM 3540 N N . SER A 1 440 ? -20.844 -6.567 -11.139 1.00 94.12 440 SER A N 1
ATOM 3541 C CA . SER A 1 440 ? -21.164 -7.391 -12.313 1.00 94.12 440 SER A CA 1
ATOM 3542 C C . SER A 1 440 ? -20.828 -6.679 -13.629 1.00 94.12 440 SER A C 1
ATOM 3544 O O . SER A 1 440 ? -20.310 -7.316 -14.550 1.00 94.12 440 SER A O 1
ATOM 3546 N N . SER A 1 441 ? -21.059 -5.364 -13.707 1.00 94.00 441 SER A N 1
ATOM 3547 C CA . SER A 1 441 ? -20.649 -4.525 -14.838 1.00 94.00 441 SER A CA 1
ATOM 3548 C C . SER A 1 441 ? -19.129 -4.504 -14.975 1.00 94.00 441 SER A C 1
ATOM 3550 O O . SER A 1 441 ? -18.617 -4.840 -16.036 1.00 94.00 441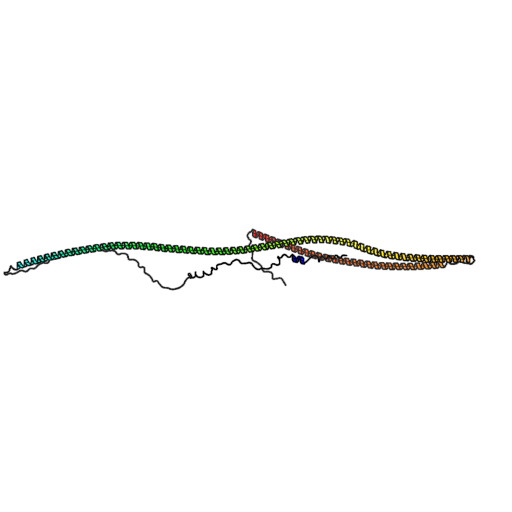 SER A O 1
ATOM 3552 N N . MET A 1 442 ? -18.393 -4.239 -13.890 1.00 90.81 442 MET A N 1
ATOM 3553 C CA . MET A 1 442 ? -16.924 -4.247 -13.901 1.00 90.81 442 MET A CA 1
ATOM 3554 C C . MET A 1 442 ? -16.352 -5.600 -14.341 1.00 90.81 442 MET A C 1
ATOM 3556 O O . MET A 1 442 ? -15.389 -5.645 -15.104 1.00 90.81 442 MET A O 1
ATOM 3560 N N . TYR A 1 443 ? -16.939 -6.714 -13.890 1.00 93.06 443 TYR A N 1
ATOM 3561 C CA . TYR A 1 443 ? -16.539 -8.048 -14.342 1.00 93.06 443 TYR A CA 1
ATOM 3562 C C . TYR A 1 443 ? -16.837 -8.273 -15.826 1.00 93.06 443 TYR A C 1
ATOM 3564 O O . TYR A 1 443 ? -16.032 -8.909 -16.507 1.00 93.06 443 TYR A O 1
ATOM 3572 N N . SER A 1 444 ? -17.958 -7.755 -16.330 1.00 92.12 444 SER A N 1
ATOM 3573 C CA . SER A 1 444 ? -18.315 -7.835 -17.751 1.00 92.12 444 SER A CA 1
ATOM 3574 C C . SER A 1 444 ? -17.342 -7.022 -18.609 1.00 92.12 444 SER A C 1
ATOM 3576 O O . SER A 1 444 ? -16.804 -7.555 -19.578 1.00 92.12 444 SER A O 1
ATOM 3578 N N . ASP A 1 445 ? -17.016 -5.798 -18.190 1.00 90.75 445 ASP A N 1
ATOM 3579 C CA . ASP A 1 445 ? -16.037 -4.927 -18.852 1.00 90.75 445 ASP A CA 1
ATOM 3580 C C . ASP A 1 445 ? -14.637 -5.545 -18.835 1.00 90.75 445 ASP A C 1
ATOM 3582 O O . ASP A 1 445 ? -13.918 -5.539 -19.836 1.00 90.75 445 ASP A O 1
ATOM 3586 N N . LEU A 1 446 ? -14.234 -6.122 -17.700 1.00 90.75 446 LEU A N 1
ATOM 3587 C CA . LEU A 1 446 ? -12.962 -6.825 -17.578 1.00 90.75 446 LEU A CA 1
ATOM 3588 C C . LEU A 1 446 ? -12.930 -8.051 -18.493 1.00 90.75 446 LEU A C 1
ATOM 3590 O O . LEU A 1 446 ? -11.933 -8.283 -19.174 1.00 90.75 446 LEU A O 1
ATOM 3594 N N . GLN A 1 447 ? -14.018 -8.823 -18.546 1.00 89.62 447 GLN A N 1
ATOM 3595 C CA . GLN A 1 447 ? -14.140 -9.961 -19.450 1.00 89.62 447 GLN A CA 1
ATOM 3596 C C . GLN A 1 447 ? -14.045 -9.517 -20.913 1.00 89.62 447 GLN A C 1
ATOM 3598 O O . GLN A 1 447 ? -13.387 -10.190 -21.709 1.00 89.62 447 GLN A O 1
ATOM 3603 N N . GLU A 1 448 ? -14.665 -8.396 -21.273 1.00 88.88 448 GLU A N 1
ATOM 3604 C CA . GLU A 1 448 ? -14.569 -7.826 -22.611 1.00 88.88 448 GLU A CA 1
ATOM 3605 C C . GLU A 1 448 ? -13.141 -7.377 -22.928 1.00 88.88 448 GLU A C 1
ATOM 3607 O O . GLU A 1 448 ? -12.595 -7.798 -23.945 1.00 88.88 448 GLU A O 1
ATOM 3612 N N . LYS A 1 449 ? -12.483 -6.630 -22.036 1.00 87.75 449 LYS A N 1
ATOM 3613 C CA . LYS A 1 449 ? -11.077 -6.226 -22.202 1.00 87.75 449 LYS A CA 1
ATOM 3614 C C . LYS A 1 449 ? -10.144 -7.426 -22.342 1.00 87.75 449 LYS A C 1
ATOM 3616 O O . LYS A 1 449 ? -9.260 -7.417 -23.193 1.00 87.75 449 LYS A O 1
ATOM 3621 N N . VAL A 1 450 ? -10.359 -8.492 -21.570 1.00 87.88 450 VAL A N 1
ATOM 3622 C CA . VAL A 1 450 ? -9.602 -9.749 -21.697 1.00 87.88 450 VAL A CA 1
ATOM 3623 C C . VAL A 1 450 ? -9.851 -10.410 -23.055 1.00 87.88 450 VAL A C 1
ATOM 3625 O O . VAL A 1 450 ? -8.908 -10.899 -23.676 1.00 87.88 450 VAL A O 1
ATOM 3628 N N . ARG A 1 451 ? -11.092 -10.403 -23.560 1.00 86.12 451 ARG A N 1
ATOM 3629 C CA . ARG A 1 451 ? -11.401 -10.900 -24.912 1.00 86.12 451 ARG A CA 1
ATOM 3630 C C . ARG A 1 451 ? -10.740 -10.046 -25.994 1.00 86.12 451 ARG A C 1
ATOM 3632 O O . ARG A 1 451 ? -10.158 -10.610 -26.916 1.00 86.12 451 ARG A O 1
ATOM 3639 N N . GLN A 1 452 ? -10.784 -8.721 -25.868 1.00 83.75 452 GLN A N 1
ATOM 3640 C CA . GLN A 1 452 ? -10.142 -7.787 -26.796 1.00 83.75 452 GLN A CA 1
ATOM 3641 C C . GLN A 1 452 ? -8.620 -8.000 -26.825 1.00 83.75 452 GLN A C 1
ATOM 3643 O O . GLN A 1 452 ? -8.056 -8.163 -27.909 1.00 83.75 452 GLN A O 1
ATOM 3648 N N . LEU A 1 453 ? -7.983 -8.136 -25.654 1.00 82.06 453 LEU A N 1
ATOM 3649 C CA . LEU A 1 453 ? -6.573 -8.517 -25.506 1.00 82.06 453 LEU A CA 1
ATOM 3650 C C . LEU A 1 453 ? -6.260 -9.855 -26.186 1.00 82.06 453 LEU A C 1
ATOM 3652 O O . LEU A 1 453 ? -5.320 -9.941 -26.972 1.00 82.06 453 LEU A O 1
ATOM 3656 N N . ALA A 1 454 ? -7.059 -10.892 -25.925 1.00 82.12 454 ALA A N 1
ATOM 3657 C CA . ALA A 1 454 ? -6.860 -12.219 -26.505 1.00 82.12 454 ALA A CA 1
ATOM 3658 C C . ALA A 1 454 ? -7.040 -12.237 -28.034 1.00 82.12 454 ALA A C 1
ATOM 3660 O O . ALA A 1 454 ? -6.387 -13.017 -28.723 1.00 82.12 454 ALA A O 1
ATOM 3661 N N . SER A 1 455 ? -7.908 -11.375 -28.569 1.00 82.00 455 SER A N 1
ATOM 3662 C CA . SER A 1 455 ? -8.134 -11.220 -30.011 1.00 82.00 455 SER A CA 1
ATOM 3663 C C . SER A 1 455 ? -7.107 -10.326 -30.722 1.00 82.00 455 SER A C 1
ATOM 3665 O O . SER A 1 455 ? -7.158 -10.218 -31.943 1.00 82.00 455 SER A O 1
ATOM 3667 N N . GLY A 1 456 ? -6.178 -9.697 -29.989 1.00 68.44 456 GLY A N 1
ATOM 3668 C CA . GLY A 1 456 ? -5.142 -8.821 -30.553 1.00 68.44 456 GLY A CA 1
ATOM 3669 C C . GLY A 1 456 ? -5.632 -7.441 -31.016 1.00 68.44 456 GLY A C 1
ATOM 3670 O O . GLY A 1 456 ? -4.862 -6.709 -31.628 1.00 68.44 456 GLY A O 1
ATOM 3671 N N . ASN A 1 457 ? -6.878 -7.067 -30.704 1.00 63.03 457 ASN A N 1
ATOM 3672 C CA . ASN A 1 457 ? -7.543 -5.843 -31.171 1.00 63.03 457 ASN A CA 1
ATOM 3673 C C . ASN A 1 457 ? -7.667 -4.759 -30.081 1.00 63.03 457 ASN A C 1
ATOM 3675 O O . ASN A 1 457 ? -8.631 -3.995 -30.074 1.00 63.03 457 ASN A O 1
ATOM 3679 N N . LEU A 1 458 ? -6.724 -4.675 -29.136 1.00 58.16 458 LEU A N 1
ATOM 3680 C CA . LEU A 1 458 ? -6.776 -3.628 -28.113 1.00 58.16 458 LEU A CA 1
ATOM 3681 C C . LEU A 1 458 ? -6.381 -2.271 -28.717 1.00 58.16 458 LEU A C 1
ATOM 3683 O O . LEU A 1 458 ? -5.216 -1.879 -28.707 1.00 58.16 458 LEU A O 1
ATOM 3687 N N . GLN A 1 459 ? -7.361 -1.558 -29.262 1.00 60.47 459 GLN A N 1
ATOM 3688 C CA . GLN A 1 459 ? -7.202 -0.168 -29.657 1.00 60.47 459 GLN A CA 1
ATOM 3689 C C . GLN A 1 459 ? -7.324 0.673 -28.385 1.00 60.47 459 GLN A C 1
ATOM 3691 O O . GLN A 1 459 ? -8.405 0.833 -27.822 1.00 60.47 459 GLN A O 1
ATOM 3696 N N . VAL A 1 460 ? -6.179 1.101 -27.855 1.00 54.91 460 VAL A N 1
ATOM 3697 C CA . VAL A 1 460 ? -6.129 1.924 -26.649 1.00 54.91 460 VAL A CA 1
ATOM 3698 C C . VAL A 1 460 ? -6.546 3.341 -27.034 1.00 54.91 460 VAL A C 1
ATOM 3700 O O . VAL A 1 460 ? -5.729 4.111 -27.535 1.00 54.91 460 VAL A O 1
ATOM 3703 N N . ASP A 1 461 ? -7.818 3.676 -26.819 1.00 49.41 461 ASP A N 1
ATOM 3704 C CA . ASP A 1 461 ? -8.299 5.057 -26.874 1.00 49.41 461 ASP A CA 1
ATOM 3705 C C . ASP A 1 461 ? -7.730 5.828 -25.669 1.00 49.41 461 ASP A C 1
ATOM 3707 O O . ASP A 1 461 ? -8.353 5.950 -24.615 1.00 49.41 461 ASP A O 1
ATOM 3711 N N . PHE A 1 462 ? -6.511 6.349 -25.821 1.00 48.06 462 PHE A N 1
ATOM 3712 C CA . PHE A 1 462 ? -6.019 7.488 -25.044 1.00 48.06 462 PHE A CA 1
ATOM 3713 C C . PHE A 1 462 ? -6.530 8.780 -25.685 1.00 48.06 462 PHE A C 1
ATOM 3715 O O . PHE A 1 462 ? -5.746 9.565 -26.198 1.00 48.06 462 PHE A O 1
ATOM 3722 N N . ASP A 1 463 ? -7.843 8.989 -25.714 1.00 49.59 463 ASP A N 1
ATOM 3723 C CA . ASP A 1 463 ? -8.385 10.331 -25.932 1.00 49.59 463 ASP A CA 1
ATOM 3724 C C . ASP A 1 463 ? -9.873 10.362 -25.598 1.00 49.59 463 ASP A C 1
ATOM 3726 O O . ASP A 1 463 ? -10.702 9.865 -26.360 1.00 49.59 463 ASP A O 1
ATOM 3730 N N . LYS A 1 464 ? -10.174 10.917 -24.417 1.00 44.59 464 LYS A N 1
ATOM 3731 C CA . LYS A 1 464 ? -11.412 11.614 -24.011 1.00 44.59 464 LYS A CA 1
ATOM 3732 C C . LYS A 1 464 ? -11.442 11.734 -22.488 1.00 44.59 464 LYS A C 1
ATOM 3734 O O . LYS A 1 464 ? -12.192 11.061 -21.788 1.00 44.59 464 LYS A O 1
ATOM 3739 N N . SER A 1 465 ? -10.620 12.632 -21.965 1.00 38.75 465 SER A N 1
ATOM 3740 C CA . SER A 1 465 ? -10.985 13.379 -20.764 1.00 38.75 465 SER A CA 1
ATOM 3741 C C . SER A 1 465 ? -12.144 14.307 -21.146 1.00 38.75 465 SER A C 1
ATOM 3743 O O . SER A 1 465 ? -11.937 15.391 -21.688 1.00 38.75 465 SER A O 1
ATOM 3745 N N . ASP A 1 466 ? -13.372 13.834 -20.939 1.00 36.97 466 ASP A N 1
ATOM 3746 C CA . ASP A 1 466 ? -14.592 14.618 -21.141 1.00 36.97 466 ASP A CA 1
ATOM 3747 C C . ASP A 1 466 ? -14.760 15.624 -19.976 1.00 36.97 466 ASP A C 1
ATOM 3749 O O . ASP A 1 466 ? -14.633 15.232 -18.809 1.00 36.97 466 ASP A O 1
ATOM 3753 N N . PRO A 1 467 ? -15.023 16.917 -20.242 1.00 52.12 467 PRO A N 1
ATOM 3754 C CA . PRO A 1 467 ? -15.182 17.943 -19.223 1.00 52.12 467 PRO A CA 1
ATOM 3755 C C . PRO A 1 467 ? -16.659 18.079 -18.838 1.00 52.12 467 PRO A C 1
ATOM 3757 O O . PRO A 1 467 ? -17.407 18.771 -19.521 1.00 52.12 467 PRO A O 1
ATOM 3760 N N . GLN A 1 468 ? -17.096 17.468 -17.734 1.00 43.56 468 GLN A N 1
ATOM 3761 C CA . GLN A 1 468 ? -18.410 17.763 -17.140 1.00 43.56 468 GLN A CA 1
ATOM 3762 C C . GLN A 1 468 ? -18.406 17.610 -15.614 1.00 43.56 468 GLN A C 1
ATOM 3764 O O . GLN A 1 468 ? -18.875 16.608 -15.089 1.00 43.56 468 GLN A O 1
ATOM 3769 N N . VAL A 1 469 ? -17.937 18.634 -14.894 1.00 44.53 469 VAL A N 1
ATOM 3770 C CA . VAL A 1 469 ? -18.398 18.920 -13.522 1.00 44.53 469 VAL A CA 1
ATOM 3771 C C . VAL A 1 469 ? -18.428 20.436 -13.328 1.00 44.53 469 VAL A C 1
ATOM 3773 O O . VAL A 1 469 ? -17.556 21.015 -12.695 1.00 44.53 469 VAL A O 1
ATOM 3776 N N . GLU A 1 470 ? -19.423 21.101 -13.911 1.00 46.97 470 GLU A N 1
ATOM 3777 C CA . GLU A 1 470 ? -19.810 22.445 -13.470 1.00 46.97 470 GLU A CA 1
ATOM 3778 C C . GLU A 1 470 ? -21.285 22.684 -13.804 1.00 46.97 470 GLU A C 1
ATOM 3780 O O . GLU A 1 470 ? -21.638 23.370 -14.759 1.00 46.97 470 GLU A O 1
ATOM 3785 N N . GLN A 1 471 ? -22.161 22.009 -13.058 1.00 45.94 471 GLN A N 1
ATOM 3786 C CA . GLN A 1 471 ? -23.571 22.369 -12.893 1.00 45.94 471 GLN A CA 1
ATOM 3787 C C . GLN A 1 471 ? -24.187 21.450 -11.836 1.00 45.94 471 GLN A C 1
ATOM 3789 O O . GLN A 1 471 ? -24.662 20.372 -12.164 1.00 45.94 471 GLN A O 1
ATOM 3794 N N . MET A 1 472 ? -24.131 21.868 -10.570 1.00 41.47 472 MET A N 1
ATOM 3795 C CA . MET A 1 472 ? -25.150 21.624 -9.538 1.00 41.47 472 MET A CA 1
ATOM 3796 C C . MET A 1 472 ? -24.649 22.211 -8.214 1.00 41.47 472 MET A C 1
ATOM 3798 O O . MET A 1 472 ? -24.039 21.513 -7.419 1.00 41.47 472 MET A O 1
ATOM 3802 N N . GLU A 1 473 ? -24.902 23.501 -7.993 1.00 40.38 473 GLU A N 1
ATOM 3803 C CA . GLU A 1 473 ? -25.139 24.051 -6.652 1.00 40.38 473 GLU A CA 1
ATOM 3804 C C . GLU A 1 473 ? -25.902 25.382 -6.793 1.00 40.38 473 GLU A C 1
ATOM 3806 O O . GLU A 1 473 ? -25.358 26.443 -7.107 1.00 40.38 473 GLU A O 1
ATOM 3811 N N . SER A 1 474 ? -27.222 25.293 -6.646 1.00 40.81 474 SER A N 1
ATOM 3812 C CA . SER A 1 474 ? -28.136 26.366 -6.238 1.00 40.81 474 SER A CA 1
ATOM 3813 C C . SER A 1 474 ? -29.300 25.735 -5.497 1.00 40.81 474 SER A C 1
ATOM 3815 O O . SER A 1 474 ? -29.787 24.689 -5.987 1.00 40.81 474 SER A O 1
#